Protein AF-A0A7S4M876-F1 (afdb_monomer_lite)

Structure (mmCIF, N/CA/C/O backbone):
data_AF-A0A7S4M876-F1
#
_entry.id   AF-A0A7S4M876-F1
#
loop_
_atom_site.group_PDB
_atom_site.id
_atom_site.type_symbol
_atom_site.label_atom_id
_atom_site.label_alt_id
_atom_site.label_comp_id
_atom_site.label_asym_id
_atom_site.label_entity_id
_atom_site.label_seq_id
_atom_site.pdbx_PDB_ins_code
_atom_site.Cartn_x
_atom_site.Cartn_y
_atom_site.Cartn_z
_atom_site.occupancy
_atom_site.B_iso_or_equiv
_atom_site.auth_seq_id
_atom_site.auth_comp_id
_atom_site.auth_asym_id
_atom_site.auth_atom_id
_atom_site.pdbx_PDB_model_num
ATOM 1 N N . HIS A 1 1 ? 25.496 -14.002 19.331 1.00 34.16 1 HIS A N 1
ATOM 2 C CA . HIS A 1 1 ? 26.072 -14.252 20.672 1.00 34.16 1 HIS A CA 1
ATOM 3 C C . HIS A 1 1 ? 26.656 -12.945 21.245 1.00 34.16 1 HIS A C 1
ATOM 5 O O . HIS A 1 1 ? 27.787 -12.933 21.705 1.00 34.16 1 HIS A O 1
ATOM 11 N N . TYR A 1 2 ? 25.907 -11.829 21.187 1.00 23.53 2 TYR A N 1
ATOM 12 C CA . TYR A 1 2 ? 26.466 -10.465 21.330 1.00 23.53 2 TYR A CA 1
ATOM 13 C C . TYR A 1 2 ? 25.780 -9.601 22.417 1.00 23.53 2 TYR A C 1
ATOM 15 O O . TYR A 1 2 ? 26.180 -8.474 22.653 1.00 23.53 2 TYR A O 1
ATOM 23 N N . HIS A 1 3 ? 24.765 -10.133 23.113 1.00 24.56 3 HIS A N 1
ATOM 24 C CA . HIS A 1 3 ? 23.926 -9.393 24.078 1.00 24.56 3 HIS A CA 1
ATOM 25 C C . HIS A 1 3 ? 24.087 -9.853 25.543 1.00 24.56 3 HIS A C 1
ATOM 27 O O . HIS A 1 3 ? 23.171 -9.704 26.343 1.00 24.56 3 HIS A O 1
ATOM 33 N N . TYR A 1 4 ? 25.236 -10.436 25.912 1.00 28.58 4 TYR A N 1
ATOM 34 C CA . TYR A 1 4 ? 25.458 -11.013 27.253 1.00 28.58 4 TYR A CA 1
ATOM 35 C C . TYR A 1 4 ? 26.636 -10.378 28.021 1.00 28.58 4 TYR A C 1
ATOM 37 O O . TYR A 1 4 ? 27.280 -11.043 28.823 1.00 28.58 4 TYR A O 1
ATOM 45 N N . ARG A 1 5 ? 26.962 -9.101 27.756 1.00 30.38 5 ARG A N 1
ATOM 46 C CA . ARG A 1 5 ? 28.039 -8.368 28.465 1.00 30.38 5 ARG A CA 1
ATOM 47 C C . ARG A 1 5 ? 27.680 -6.971 28.985 1.00 30.38 5 ARG A C 1
ATOM 49 O O . ARG A 1 5 ? 28.442 -6.411 29.758 1.00 30.38 5 ARG A O 1
ATOM 56 N N . THR A 1 6 ? 26.523 -6.416 28.630 1.00 30.42 6 THR A N 1
ATOM 57 C CA . THR A 1 6 ? 26.114 -5.049 29.012 1.00 30.42 6 THR A CA 1
ATOM 58 C C . THR A 1 6 ? 25.183 -4.981 30.231 1.00 30.42 6 THR A C 1
ATOM 60 O O . THR A 1 6 ? 24.566 -3.949 30.462 1.00 30.42 6 THR A O 1
ATOM 63 N N . ARG A 1 7 ? 25.063 -6.060 31.027 1.00 28.56 7 ARG A N 1
ATOM 64 C CA . ARG A 1 7 ? 24.145 -6.123 32.189 1.00 28.56 7 ARG A CA 1
ATOM 65 C C . ARG A 1 7 ? 24.820 -6.268 33.565 1.00 28.56 7 ARG A C 1
ATOM 67 O O . ARG A 1 7 ? 24.113 -6.362 34.559 1.00 28.56 7 ARG A O 1
ATOM 74 N N . GLU A 1 8 ? 26.153 -6.251 33.635 1.00 29.41 8 GLU A N 1
ATOM 75 C CA . GLU A 1 8 ? 26.906 -6.268 34.911 1.00 29.41 8 GLU A CA 1
ATOM 76 C C . GLU A 1 8 ? 27.635 -4.946 35.223 1.00 29.41 8 GLU A C 1
ATOM 78 O O . GLU A 1 8 ? 27.955 -4.680 36.376 1.00 29.41 8 GLU A O 1
ATOM 83 N N . LEU A 1 9 ? 27.843 -4.065 34.238 1.00 28.62 9 LEU A N 1
ATOM 84 C CA . LEU A 1 9 ? 28.652 -2.839 34.379 1.00 28.62 9 LEU A CA 1
ATOM 85 C C . LEU A 1 9 ? 27.903 -1.628 34.980 1.00 28.62 9 LEU A C 1
ATOM 87 O O . LEU A 1 9 ? 28.294 -0.486 34.760 1.00 28.62 9 LEU A O 1
ATOM 91 N N . THR A 1 10 ? 26.822 -1.848 35.733 1.00 29.34 10 THR A N 1
ATOM 92 C CA . THR A 1 10 ? 25.991 -0.767 36.318 1.00 29.34 10 THR A CA 1
ATOM 93 C C . THR A 1 10 ? 25.882 -0.842 37.848 1.00 29.34 10 THR A C 1
ATOM 95 O O . THR A 1 10 ? 25.025 -0.188 38.435 1.00 29.34 10 THR A O 1
ATOM 98 N N . LEU A 1 11 ? 26.736 -1.635 38.513 1.00 29.36 11 LEU A N 1
ATOM 99 C CA . LEU A 1 11 ? 26.749 -1.790 39.980 1.00 29.36 11 LEU A CA 1
ATOM 100 C C . LEU A 1 11 ? 28.132 -1.619 40.642 1.00 29.36 11 LEU A C 1
ATOM 102 O O . LEU A 1 11 ? 28.272 -1.879 41.833 1.00 29.36 11 LEU A O 1
ATOM 106 N N . THR A 1 12 ? 29.137 -1.129 39.912 1.00 26.98 12 THR A N 1
ATOM 107 C CA . THR A 1 12 ? 30.491 -0.854 40.437 1.00 26.98 12 THR A CA 1
ATOM 108 C C . THR A 1 12 ? 31.035 0.494 39.955 1.00 26.98 12 THR A C 1
ATOM 110 O O . THR A 1 12 ? 32.033 0.583 39.245 1.00 26.98 12 THR A O 1
ATOM 113 N N . LEU A 1 13 ? 30.380 1.573 40.392 1.00 30.08 13 LEU A N 1
ATOM 114 C CA . LEU A 1 13 ? 31.049 2.866 40.564 1.00 30.08 13 LEU A CA 1
ATOM 115 C C . LEU A 1 13 ? 31.709 2.930 41.952 1.00 30.08 13 LEU A C 1
ATOM 117 O O . LEU A 1 13 ? 31.308 2.214 42.866 1.00 30.08 13 LEU A O 1
ATOM 121 N N . CYS A 1 14 ? 32.682 3.836 42.091 1.00 25.61 14 CYS A N 1
ATOM 122 C CA . CYS A 1 14 ? 33.416 4.164 43.321 1.00 25.61 14 CYS A CA 1
ATOM 123 C C . CYS A 1 14 ? 34.366 3.079 43.871 1.00 25.61 14 CYS A C 1
ATOM 125 O O . CYS A 1 14 ? 34.000 2.311 44.756 1.00 25.61 14 CYS A O 1
ATOM 127 N N . ASN A 1 15 ? 35.646 3.146 43.471 1.00 28.09 15 ASN A N 1
ATOM 128 C CA . ASN A 1 15 ? 36.721 3.362 44.455 1.00 28.09 15 ASN A CA 1
ATOM 129 C C . ASN A 1 15 ? 38.064 3.822 43.836 1.00 28.09 15 ASN A C 1
ATOM 131 O O . ASN A 1 15 ? 38.787 3.027 43.250 1.00 28.09 15 ASN A O 1
ATOM 135 N N . ILE A 1 16 ? 38.409 5.085 44.132 1.00 26.95 16 ILE A N 1
ATOM 136 C CA . ILE A 1 16 ? 39.764 5.604 44.427 1.00 26.95 16 ILE A CA 1
ATOM 137 C C . ILE A 1 16 ? 40.758 5.835 43.249 1.00 26.95 16 ILE A C 1
ATOM 139 O O . ILE A 1 16 ? 40.898 5.053 42.317 1.00 26.95 16 ILE A O 1
ATOM 143 N N . LEU A 1 17 ? 41.434 6.990 43.336 1.00 23.52 17 LEU A N 1
ATOM 144 C CA . LEU A 1 17 ? 42.440 7.613 42.446 1.00 23.52 17 LEU A CA 1
ATOM 145 C C . LEU A 1 17 ? 43.880 7.382 42.998 1.00 23.52 17 LEU A C 1
ATOM 147 O O . LEU A 1 17 ? 44.007 6.796 44.071 1.00 23.52 17 LEU A O 1
ATOM 151 N N . PRO A 1 18 ? 44.943 8.042 42.484 1.00 46.09 18 PRO A N 1
ATOM 152 C CA . PRO A 1 18 ? 45.515 8.096 41.123 1.00 46.09 18 PRO A CA 1
ATOM 153 C C . PRO A 1 18 ? 47.019 7.677 41.140 1.00 46.09 18 PRO A C 1
ATOM 155 O O . PRO A 1 18 ? 47.518 7.283 42.188 1.00 46.09 18 PRO A O 1
ATOM 158 N N . MET A 1 19 ? 47.788 7.847 40.045 1.00 23.72 19 MET A N 1
ATOM 159 C CA . MET A 1 19 ? 49.218 8.248 40.131 1.00 23.72 19 MET A CA 1
ATOM 160 C C . MET A 1 19 ? 49.837 8.722 38.794 1.00 23.72 19 MET A C 1
ATOM 162 O O . MET A 1 19 ? 49.360 8.405 37.712 1.00 23.72 19 MET A O 1
ATOM 166 N N . VAL A 1 20 ? 50.896 9.521 38.925 1.00 24.88 20 VAL A N 1
ATOM 167 C CA . VAL A 1 20 ? 51.482 10.507 37.995 1.00 24.88 20 VAL A CA 1
ATOM 168 C C . VAL A 1 20 ? 52.568 9.942 37.034 1.00 24.88 20 VAL A C 1
ATOM 170 O O . VAL A 1 20 ? 53.305 9.033 37.394 1.00 24.88 20 VAL A O 1
ATOM 173 N N . ILE A 1 21 ? 52.648 10.553 35.835 1.00 25.39 21 ILE A N 1
ATOM 174 C CA . ILE A 1 21 ? 53.736 10.682 34.807 1.00 25.39 21 ILE A CA 1
ATOM 175 C C . ILE A 1 21 ? 55.192 10.868 35.342 1.00 25.39 21 ILE A C 1
ATOM 177 O O . ILE A 1 21 ? 55.339 11.074 36.546 1.00 25.39 21 ILE A O 1
ATOM 181 N N . PRO A 1 22 ? 56.276 10.945 34.507 1.00 43.91 22 PRO A N 1
ATOM 182 C CA . PRO A 1 22 ? 56.460 10.750 33.043 1.00 43.91 22 PRO A CA 1
ATOM 183 C C . PRO A 1 22 ? 57.451 9.568 32.765 1.00 43.91 22 PRO A C 1
ATOM 185 O O . PRO A 1 22 ? 57.451 8.650 33.577 1.00 43.91 22 PRO A O 1
ATOM 188 N N . SER A 1 23 ? 58.309 9.415 31.730 1.00 28.45 23 SER A N 1
ATOM 189 C CA . SER A 1 23 ? 58.695 10.050 30.426 1.00 28.45 23 SER A CA 1
ATOM 190 C C . SER A 1 23 ? 59.282 8.920 29.510 1.00 28.45 23 SER A C 1
ATOM 192 O O . SER A 1 23 ? 59.215 7.763 29.921 1.00 28.45 23 SER A O 1
ATOM 194 N N . SER A 1 24 ? 59.854 9.047 28.297 1.00 28.22 24 SER A N 1
ATOM 195 C CA . SER A 1 24 ? 60.205 10.124 27.326 1.00 28.22 24 SER A CA 1
ATOM 196 C C . SER A 1 24 ? 59.993 9.560 25.877 1.00 28.22 24 SER A C 1
ATOM 198 O O . SER A 1 24 ? 59.127 8.700 25.747 1.00 28.22 24 SER A O 1
ATOM 200 N N . ASP A 1 25 ? 60.654 9.855 24.732 1.00 28.95 25 ASP A N 1
ATOM 201 C CA . ASP A 1 25 ? 61.632 10.837 24.157 1.00 28.95 25 ASP A CA 1
ATOM 202 C C . ASP A 1 25 ? 61.435 10.836 22.589 1.00 28.95 25 ASP A C 1
ATOM 204 O O . ASP A 1 25 ? 60.737 9.938 22.105 1.00 28.95 25 ASP A O 1
ATOM 208 N N . PRO A 1 26 ? 61.951 11.795 21.768 1.00 45.91 26 PRO A N 1
ATOM 209 C CA . PRO A 1 26 ? 61.276 12.169 20.500 1.00 45.91 26 PRO A CA 1
ATOM 210 C C . PRO A 1 26 ? 62.154 12.380 19.220 1.00 45.91 26 PRO A C 1
ATOM 212 O O . PRO A 1 26 ? 63.348 12.102 19.221 1.00 45.91 26 PRO A O 1
ATOM 215 N N . ILE A 1 27 ? 61.536 12.977 18.169 1.00 30.45 27 ILE A N 1
ATOM 216 C CA . ILE A 1 27 ? 62.106 13.641 16.950 1.00 30.45 27 ILE A CA 1
ATOM 217 C C . ILE A 1 27 ? 62.481 12.678 15.785 1.00 30.45 27 ILE A C 1
ATOM 219 O O . ILE A 1 27 ? 63.384 11.867 15.936 1.00 30.45 27 ILE A O 1
ATOM 223 N N . ALA A 1 28 ? 61.718 12.567 14.675 1.00 28.88 28 ALA A N 1
ATOM 224 C CA . ALA A 1 28 ? 61.484 13.461 13.497 1.00 28.88 28 ALA A CA 1
ATOM 225 C C . ALA A 1 28 ? 62.481 13.189 12.319 1.00 28.88 28 ALA A C 1
ATOM 227 O O . ALA A 1 28 ? 63.439 12.451 12.512 1.00 28.88 28 ALA A O 1
ATOM 228 N N . ASP A 1 29 ? 62.312 13.646 11.064 1.00 27.12 29 ASP A N 1
ATOM 229 C CA . ASP A 1 29 ? 61.397 14.662 10.505 1.00 27.12 29 ASP A CA 1
ATOM 230 C C . ASP A 1 29 ? 61.075 14.457 8.986 1.00 27.12 29 ASP A C 1
ATOM 232 O O . ASP A 1 29 ? 61.425 13.442 8.383 1.00 27.12 29 ASP A O 1
ATOM 236 N N . ALA A 1 30 ? 60.381 15.441 8.402 1.00 29.19 30 ALA A N 1
ATOM 237 C CA . ALA A 1 30 ? 60.012 15.733 7.007 1.00 29.19 30 ALA A CA 1
ATOM 238 C C . ALA A 1 30 ? 61.118 15.618 5.915 1.00 29.19 30 ALA A C 1
ATOM 240 O O . ALA A 1 30 ? 62.288 15.430 6.224 1.00 29.19 30 ALA A O 1
ATOM 241 N N . ALA A 1 31 ? 60.894 15.898 4.615 1.00 27.27 31 ALA A N 1
ATOM 242 C CA . ALA A 1 31 ? 59.798 15.713 3.633 1.00 27.27 31 ALA A CA 1
ATOM 243 C C . ALA A 1 31 ? 60.199 16.431 2.304 1.00 27.27 31 ALA A C 1
ATOM 245 O O . ALA A 1 31 ? 61.151 17.200 2.287 1.00 27.27 31 ALA A O 1
ATOM 246 N N . GLN A 1 32 ? 59.397 16.267 1.238 1.00 28.59 32 GLN A N 1
ATOM 247 C CA . GLN A 1 32 ? 59.272 17.156 0.054 1.00 28.59 32 GLN A CA 1
ATOM 248 C C . GLN A 1 32 ? 60.400 17.269 -1.018 1.00 28.59 32 GLN A C 1
ATOM 250 O O . GLN A 1 32 ? 61.540 17.606 -0.752 1.00 28.59 32 GLN A O 1
ATOM 255 N N . GLN A 1 33 ? 59.951 17.113 -2.279 1.00 28.97 33 GLN A N 1
ATOM 256 C CA . GLN A 1 33 ? 60.303 17.858 -3.514 1.00 28.97 33 GLN A CA 1
ATOM 257 C C . GLN A 1 33 ? 61.781 18.039 -3.955 1.00 28.97 33 GLN A C 1
ATOM 259 O O . GLN A 1 33 ? 62.521 18.801 -3.349 1.00 28.97 33 GLN A O 1
ATOM 264 N N . GLN A 1 34 ? 62.129 17.554 -5.163 1.00 28.75 34 GLN A N 1
ATOM 265 C CA . GLN A 1 34 ? 62.314 18.386 -6.385 1.00 28.75 34 GLN A CA 1
ATOM 266 C C . GLN A 1 34 ? 62.810 17.572 -7.611 1.00 28.75 34 GLN A C 1
ATOM 268 O O . GLN A 1 34 ? 63.544 16.596 -7.491 1.00 28.75 34 GLN A O 1
ATOM 273 N N . GLN A 1 35 ? 62.410 18.016 -8.808 1.00 27.56 35 GLN A N 1
ATOM 274 C CA . GLN A 1 35 ? 63.097 17.828 -10.102 1.00 27.56 35 GLN A CA 1
ATOM 275 C C . GLN A 1 35 ? 63.583 19.222 -10.571 1.00 27.56 35 GLN A C 1
ATOM 277 O O . GLN A 1 35 ? 63.081 20.205 -10.017 1.00 27.56 35 GLN A O 1
ATOM 282 N N . PRO A 1 36 ? 64.429 19.379 -11.618 1.00 44.78 36 PRO A N 1
ATOM 283 C CA . PRO A 1 36 ? 65.106 18.382 -12.469 1.00 44.78 36 PRO A CA 1
ATOM 284 C C . PRO A 1 36 ? 66.647 18.574 -12.503 1.00 44.78 36 PRO A C 1
ATOM 286 O O . PRO A 1 36 ? 67.166 19.419 -11.785 1.00 44.78 36 PRO A O 1
ATOM 289 N N . VAL A 1 37 ? 67.365 17.836 -13.373 1.00 28.44 37 VAL A N 1
ATOM 290 C CA . VAL A 1 37 ? 68.497 18.285 -14.242 1.00 28.44 37 VAL A CA 1
ATOM 291 C C . VAL A 1 37 ? 69.142 17.067 -14.946 1.00 28.44 37 VAL A C 1
ATOM 293 O O . VAL A 1 37 ? 69.117 15.954 -14.433 1.00 28.44 37 VAL A O 1
ATOM 296 N N . ALA A 1 38 ? 69.699 17.281 -16.141 1.00 26.86 38 ALA A N 1
ATOM 297 C CA . ALA A 1 38 ? 70.510 16.350 -16.951 1.00 26.86 38 ALA A CA 1
ATOM 298 C C . ALA A 1 38 ? 71.725 17.139 -17.515 1.00 26.86 38 ALA A C 1
ATOM 300 O O . ALA A 1 38 ? 71.743 18.354 -17.294 1.00 26.86 38 ALA A O 1
ATOM 301 N N . PRO A 1 39 ? 72.700 16.586 -18.283 1.00 47.78 39 PRO A N 1
ATOM 302 C CA . PRO A 1 39 ? 72.914 15.225 -18.824 1.00 47.78 39 PRO A CA 1
ATOM 303 C C . PRO A 1 39 ? 74.336 14.726 -18.379 1.00 47.78 39 PRO A C 1
ATOM 305 O O . PRO A 1 39 ? 74.668 15.029 -17.234 1.00 47.78 39 PRO A O 1
ATOM 308 N N . PRO A 1 40 ? 75.240 14.063 -19.157 1.00 43.22 40 PRO A N 1
ATOM 309 C CA . PRO A 1 40 ? 75.140 13.311 -20.425 1.00 43.22 40 PRO A CA 1
ATOM 310 C C . PRO A 1 40 ? 75.900 11.956 -20.481 1.00 43.22 40 PRO A C 1
ATOM 312 O O . PRO A 1 40 ? 76.762 11.662 -19.661 1.00 43.22 40 PRO A O 1
ATOM 315 N N . GLY A 1 41 ? 75.736 11.238 -21.603 1.00 27.52 41 GLY A N 1
ATOM 316 C CA . GLY A 1 41 ? 76.910 10.753 -22.351 1.00 27.52 41 GLY A CA 1
ATOM 317 C C . GLY A 1 41 ? 77.081 9.240 -22.548 1.00 27.52 41 GLY A C 1
ATOM 318 O O . GLY A 1 41 ? 77.155 8.479 -21.594 1.00 27.52 41 GLY A O 1
ATOM 319 N N . SER A 1 42 ? 77.307 8.857 -23.813 1.00 31.58 42 SER A N 1
ATOM 320 C CA . SER A 1 42 ? 77.696 7.524 -24.324 1.00 31.58 42 SER A CA 1
ATOM 321 C C . SER A 1 42 ? 76.698 6.355 -24.131 1.00 31.58 42 SER A C 1
ATOM 323 O O . SER A 1 42 ? 76.039 6.245 -23.109 1.00 31.58 42 SER A O 1
ATOM 325 N N . GLY A 1 43 ? 76.534 5.424 -25.081 1.00 27.78 43 GLY A N 1
ATOM 326 C CA . GLY A 1 43 ? 76.927 5.474 -26.497 1.00 27.78 43 GLY A CA 1
ATOM 327 C C . GLY A 1 43 ? 77.401 4.143 -27.082 1.00 27.78 43 GLY A C 1
ATOM 328 O O . GLY A 1 43 ? 78.567 3.795 -26.929 1.00 27.78 43 GLY A O 1
ATOM 329 N N . SER A 1 44 ? 76.546 3.467 -27.850 1.00 31.34 44 SER A N 1
ATOM 330 C CA . SER A 1 44 ? 76.955 2.472 -28.852 1.00 31.34 44 SER A CA 1
ATOM 331 C C . SER A 1 44 ? 75.848 2.261 -29.892 1.00 31.34 44 SER A C 1
ATOM 333 O O . SER A 1 44 ? 74.670 2.502 -29.630 1.00 31.34 44 SER A O 1
ATOM 335 N N . THR A 1 45 ? 76.238 1.879 -31.108 1.00 29.38 45 THR A N 1
ATOM 336 C CA . THR A 1 45 ? 75.363 1.777 -32.283 1.00 29.38 45 THR A CA 1
ATOM 337 C C . THR A 1 45 ? 75.107 0.327 -32.684 1.00 29.38 45 THR A C 1
ATOM 339 O O . THR A 1 45 ? 76.013 -0.501 -32.687 1.00 29.38 45 THR A O 1
ATOM 342 N N . SER A 1 46 ? 73.893 0.040 -33.152 1.00 30.09 46 SER A N 1
ATOM 343 C CA . SER A 1 46 ? 73.683 -0.923 -34.240 1.00 30.09 46 SER A CA 1
ATOM 344 C C . SER A 1 46 ? 72.434 -0.523 -35.027 1.00 30.09 46 SER A C 1
ATOM 346 O O . SER A 1 46 ? 71.512 0.072 -34.468 1.00 30.09 46 SER A O 1
ATOM 348 N N . SER A 1 47 ? 72.437 -0.767 -36.335 1.00 29.47 47 SER A N 1
ATOM 349 C CA . SER A 1 47 ? 71.391 -0.331 -37.261 1.00 29.47 47 SER A CA 1
ATOM 350 C C . SER A 1 47 ? 70.756 -1.523 -37.976 1.00 29.47 47 SER A C 1
ATOM 352 O O . SER A 1 47 ? 71.444 -2.431 -38.435 1.00 29.47 47 SER A O 1
ATOM 354 N N . GLY A 1 48 ? 69.429 -1.491 -38.096 1.00 28.61 48 GLY A N 1
ATOM 355 C CA . GLY A 1 48 ? 68.626 -2.413 -38.898 1.00 28.61 48 GLY A CA 1
ATOM 356 C C . GLY A 1 48 ? 67.550 -1.630 -39.663 1.00 28.61 48 GLY A C 1
ATOM 357 O O . GLY A 1 48 ? 67.135 -0.570 -39.188 1.00 28.61 48 GLY A O 1
ATOM 358 N N . PRO A 1 49 ? 67.136 -2.080 -40.860 1.00 33.16 49 PRO A N 1
ATOM 359 C CA . PRO A 1 49 ? 66.207 -1.337 -41.709 1.00 33.16 49 PRO A CA 1
ATOM 360 C C . PRO A 1 49 ? 64.760 -1.390 -41.180 1.00 33.16 49 PRO A C 1
ATOM 362 O O . PRO A 1 49 ? 64.400 -2.338 -40.479 1.00 33.16 49 PRO A O 1
ATOM 365 N N . PRO A 1 50 ? 63.905 -0.413 -41.539 1.00 32.41 50 PRO A N 1
ATOM 366 C CA . PRO A 1 50 ? 62.503 -0.414 -41.139 1.00 32.41 50 PRO A CA 1
ATOM 367 C C . PRO A 1 50 ? 61.730 -1.533 -41.847 1.00 32.41 50 PRO A C 1
ATOM 369 O O . PRO A 1 50 ? 61.617 -1.549 -43.075 1.00 32.41 50 PRO A O 1
ATOM 372 N N . SER A 1 51 ? 61.160 -2.452 -41.069 1.00 30.27 51 SER A N 1
ATOM 373 C CA . SER A 1 51 ? 60.128 -3.368 -41.552 1.00 30.27 51 SER A CA 1
ATOM 374 C C . SER A 1 51 ? 58.853 -2.597 -41.909 1.00 30.27 51 SER A C 1
ATOM 376 O O . SER A 1 51 ? 58.517 -1.590 -41.283 1.00 30.27 51 SER A O 1
ATOM 378 N N . GLN A 1 52 ? 58.146 -3.070 -42.935 1.00 33.81 52 GLN A N 1
ATOM 379 C CA . GLN A 1 52 ? 56.848 -2.529 -43.348 1.00 33.81 52 GLN A CA 1
ATOM 380 C C . GLN A 1 52 ? 55.803 -2.684 -42.225 1.00 33.81 52 GLN A C 1
ATOM 382 O O . GLN A 1 52 ? 55.969 -3.562 -41.376 1.00 33.81 52 GLN A O 1
ATOM 387 N N . PRO A 1 53 ? 54.737 -1.858 -42.191 1.00 37.81 53 PRO A N 1
ATOM 388 C CA . PRO A 1 53 ? 53.665 -2.031 -41.216 1.00 37.81 53 PRO A CA 1
ATOM 389 C C . PRO A 1 53 ? 53.007 -3.402 -41.393 1.00 37.81 53 PRO A C 1
ATOM 391 O O . PRO A 1 53 ? 52.622 -3.763 -42.507 1.00 37.81 53 PRO A O 1
ATOM 394 N N . ASP A 1 54 ? 52.866 -4.145 -40.296 1.00 31.27 54 ASP A N 1
ATOM 395 C CA . ASP A 1 54 ? 52.223 -5.456 -40.307 1.00 31.27 54 ASP A CA 1
ATOM 396 C C . ASP A 1 54 ? 50.810 -5.378 -40.897 1.00 31.27 54 ASP A C 1
ATOM 398 O O . ASP A 1 54 ? 50.013 -4.496 -40.558 1.00 31.27 54 ASP A O 1
ATOM 402 N N . HIS A 1 55 ? 50.467 -6.356 -41.738 1.00 37.97 55 HIS A N 1
ATOM 403 C CA . HIS A 1 55 ? 49.089 -6.592 -42.156 1.00 37.97 55 HIS A CA 1
ATOM 404 C C . HIS A 1 55 ? 48.278 -7.128 -40.968 1.00 37.97 55 HIS A C 1
ATOM 406 O O . HIS A 1 55 ? 48.022 -8.325 -40.855 1.00 37.97 55 HIS A O 1
ATOM 412 N N . VAL A 1 56 ? 47.856 -6.226 -40.080 1.00 41.47 56 VAL A N 1
ATOM 413 C CA . VAL A 1 56 ? 46.865 -6.518 -39.042 1.00 41.47 56 VAL A CA 1
ATOM 414 C C . VAL A 1 56 ? 45.562 -6.898 -39.742 1.00 41.47 56 VAL A C 1
ATOM 416 O O . VAL A 1 56 ? 44.854 -6.038 -40.276 1.00 41.47 56 VAL A O 1
ATOM 419 N N . GLU A 1 57 ? 45.255 -8.196 -39.773 1.00 51.12 57 GLU A N 1
ATOM 420 C CA . GLU A 1 57 ? 43.979 -8.681 -40.292 1.00 51.12 57 GLU A CA 1
ATOM 421 C C . GLU A 1 57 ? 42.825 -8.005 -39.529 1.00 51.12 57 GLU A C 1
ATOM 423 O O . GLU A 1 57 ? 42.871 -7.900 -38.298 1.00 51.12 57 GLU A O 1
ATOM 428 N N . PRO A 1 58 ? 41.784 -7.515 -40.228 1.00 56.41 58 PRO A N 1
ATOM 429 C CA . PRO A 1 58 ? 40.689 -6.812 -39.576 1.00 56.41 58 PRO A CA 1
ATOM 430 C C . PRO A 1 58 ? 39.980 -7.750 -38.584 1.00 56.41 58 PRO A C 1
ATOM 432 O O . PRO A 1 58 ? 39.686 -8.896 -38.937 1.00 56.41 58 PRO A O 1
ATOM 435 N N . PRO A 1 59 ? 39.674 -7.292 -37.356 1.00 66.50 59 PRO A N 1
ATOM 436 C CA . PRO A 1 59 ? 39.157 -8.159 -36.305 1.00 66.50 59 PRO A CA 1
ATOM 437 C C . PRO A 1 59 ? 37.844 -8.821 -36.732 1.00 66.50 59 PRO A C 1
ATOM 439 O O . PRO A 1 59 ? 36.880 -8.153 -37.104 1.00 66.50 59 PRO A O 1
ATOM 442 N N . SER A 1 60 ? 37.799 -10.153 -36.649 1.00 76.44 60 SER A N 1
ATOM 443 C CA . SER A 1 60 ? 36.622 -10.933 -37.044 1.00 76.44 60 SER A CA 1
ATOM 444 C C . SER A 1 60 ? 35.369 -10.518 -36.261 1.00 76.44 60 SER A C 1
ATOM 446 O O . SER A 1 60 ? 35.453 -10.146 -35.083 1.00 76.44 60 SER A O 1
ATOM 448 N N . LEU A 1 61 ? 34.188 -10.691 -36.867 1.00 77.38 61 LEU A N 1
ATOM 449 C CA . LEU A 1 61 ? 32.903 -10.424 -36.209 1.00 77.38 61 LEU A CA 1
ATOM 450 C C . LEU A 1 61 ? 32.763 -11.178 -34.873 1.00 77.38 61 LEU A C 1
ATOM 452 O O . LEU A 1 61 ? 32.189 -10.663 -33.917 1.00 77.38 61 LEU A O 1
ATOM 456 N N . HIS A 1 62 ? 33.332 -12.385 -34.765 1.00 75.19 62 HIS A N 1
ATOM 457 C CA . HIS A 1 62 ? 33.306 -13.141 -33.514 1.00 75.19 62 HIS A CA 1
ATOM 458 C C . HIS A 1 62 ? 34.145 -12.491 -32.412 1.00 75.19 62 HIS A C 1
ATOM 460 O O . HIS A 1 62 ? 33.686 -12.464 -31.273 1.00 75.19 62 HIS A O 1
ATOM 466 N N . SER A 1 63 ? 35.335 -11.969 -32.723 1.00 76.75 63 SER A N 1
ATOM 467 C CA . SER A 1 63 ? 36.172 -11.249 -31.750 1.00 76.75 63 SER A CA 1
ATOM 468 C C . SER A 1 63 ? 35.494 -9.964 -31.271 1.00 76.75 63 SER A C 1
ATOM 470 O O . SER A 1 63 ? 35.417 -9.754 -30.065 1.00 76.75 63 SER A O 1
ATOM 472 N N . LEU A 1 64 ? 34.918 -9.174 -32.186 1.00 80.12 64 LEU A N 1
ATOM 473 C CA . LEU A 1 64 ? 34.195 -7.938 -31.850 1.00 80.12 64 LEU A CA 1
ATOM 474 C C . LEU A 1 64 ? 32.962 -8.194 -30.965 1.00 80.12 64 LEU A C 1
ATOM 476 O O . LEU A 1 64 ? 32.681 -7.428 -30.050 1.00 80.12 64 LEU A O 1
ATOM 480 N N . LEU A 1 65 ? 32.252 -9.304 -31.191 1.00 79.44 65 LEU A N 1
ATOM 481 C CA . LEU A 1 65 ? 31.088 -9.702 -30.390 1.00 79.44 65 LEU A CA 1
ATOM 482 C C . LEU A 1 65 ? 31.437 -10.556 -29.149 1.00 79.44 65 LEU A C 1
ATOM 484 O O . LEU A 1 65 ? 30.531 -10.969 -28.430 1.00 79.44 65 LEU A O 1
ATOM 488 N N . SER A 1 66 ? 32.715 -10.844 -28.859 1.00 79.75 66 SER A N 1
ATOM 489 C CA . SER A 1 66 ? 33.139 -11.667 -27.700 1.00 79.75 66 SER A CA 1
ATOM 490 C C . SER A 1 66 ? 33.344 -10.865 -26.408 1.00 79.75 66 SER A C 1
ATOM 492 O O . SER A 1 66 ? 34.254 -11.138 -25.627 1.00 79.75 66 SER A O 1
ATOM 494 N N . LEU A 1 67 ? 32.458 -9.901 -26.171 1.00 80.94 67 LEU A N 1
ATOM 495 C CA . LEU A 1 67 ? 32.402 -9.040 -24.990 1.00 80.94 67 LEU A CA 1
ATOM 496 C C . LEU A 1 67 ? 31.264 -9.526 -24.074 1.00 80.94 67 LEU A C 1
ATOM 498 O O . LEU A 1 67 ? 30.206 -9.894 -24.583 1.00 80.94 67 LEU A O 1
ATOM 502 N N . ASP A 1 68 ? 31.433 -9.549 -22.745 1.00 77.88 68 ASP A N 1
ATOM 503 C CA . ASP A 1 68 ? 30.323 -9.888 -21.839 1.00 77.88 68 ASP A CA 1
ATOM 504 C C . ASP A 1 68 ? 29.442 -8.644 -21.599 1.00 77.88 68 ASP A C 1
ATOM 506 O O . ASP A 1 68 ? 29.876 -7.703 -20.927 1.00 77.88 68 ASP A O 1
ATOM 510 N N . PRO A 1 69 ? 28.180 -8.622 -22.072 1.00 76.88 69 PRO A N 1
ATOM 511 C CA . PRO A 1 69 ? 27.287 -7.468 -21.938 1.00 76.88 69 PRO A CA 1
ATOM 512 C C . PRO A 1 69 ? 26.869 -7.185 -20.483 1.00 76.88 69 PRO A C 1
ATOM 514 O O . PRO A 1 69 ? 26.221 -6.172 -20.221 1.00 76.88 69 PRO A O 1
ATOM 517 N N . SER A 1 70 ? 27.210 -8.064 -19.529 1.00 74.12 70 SER A N 1
ATOM 518 C CA . SER A 1 70 ? 27.016 -7.823 -18.092 1.00 74.12 70 SER A CA 1
ATOM 519 C C . SER A 1 70 ? 28.179 -7.081 -17.414 1.00 74.12 70 SER A C 1
ATOM 521 O O . SER A 1 70 ? 28.029 -6.672 -16.265 1.00 74.12 70 SER A O 1
ATOM 523 N N . VAL A 1 71 ? 29.308 -6.865 -18.101 1.00 80.12 71 VAL A N 1
ATOM 524 C CA . VAL A 1 71 ? 30.480 -6.148 -17.573 1.00 80.12 71 VAL A CA 1
ATOM 525 C C . VAL A 1 71 ? 30.569 -4.765 -18.239 1.00 80.12 71 VAL A C 1
ATOM 527 O O . VAL A 1 71 ? 30.869 -4.694 -19.433 1.00 80.12 71 VAL A O 1
ATOM 530 N N . PRO A 1 72 ? 30.346 -3.646 -17.514 1.00 76.12 72 PRO A N 1
ATOM 531 C CA . PRO A 1 72 ? 30.289 -2.310 -18.119 1.00 76.12 72 PRO A CA 1
ATOM 532 C C . PRO A 1 72 ? 31.540 -1.925 -18.917 1.00 76.12 72 PRO A C 1
ATOM 534 O O . PRO A 1 72 ? 31.416 -1.399 -20.018 1.00 76.12 72 PRO A O 1
ATOM 537 N N . SER A 1 73 ? 32.731 -2.265 -18.412 1.00 78.81 73 SER A N 1
ATOM 538 C CA . SER A 1 73 ? 34.016 -1.994 -19.072 1.00 78.81 73 SER A CA 1
ATOM 539 C C . SER A 1 73 ? 34.288 -2.848 -20.315 1.00 78.81 73 SER A C 1
ATOM 541 O O . SER A 1 73 ? 35.180 -2.513 -21.087 1.00 78.81 73 SER A O 1
ATOM 543 N N . GLN A 1 74 ? 33.536 -3.934 -20.534 1.00 78.38 74 GLN A N 1
ATOM 544 C CA . GLN A 1 74 ? 33.543 -4.662 -21.807 1.00 78.38 74 GLN A CA 1
ATOM 545 C C . GLN A 1 74 ? 32.455 -4.141 -22.747 1.00 78.38 74 GLN A C 1
ATOM 547 O O . GLN A 1 74 ? 32.698 -4.028 -23.943 1.00 78.38 74 GLN A O 1
ATOM 552 N N . ARG A 1 75 ? 31.289 -3.738 -22.223 1.00 76.69 75 ARG A N 1
ATOM 553 C CA . ARG A 1 75 ? 30.236 -3.095 -23.023 1.00 76.69 75 ARG A CA 1
ATOM 554 C C . ARG A 1 75 ? 30.709 -1.774 -23.652 1.00 76.69 75 ARG A C 1
ATOM 556 O O . ARG A 1 75 ? 30.332 -1.486 -24.780 1.00 76.69 75 ARG A O 1
ATOM 563 N N . SER A 1 76 ? 31.581 -1.018 -22.981 1.00 79.31 76 SER A N 1
ATOM 564 C CA . SER A 1 76 ? 32.212 0.197 -23.527 1.00 79.31 76 SER A CA 1
ATOM 565 C C . SER A 1 76 ? 33.274 -0.048 -24.611 1.00 79.31 76 SER A C 1
ATOM 567 O O . SER A 1 76 ? 33.752 0.916 -25.197 1.00 79.31 76 SER A O 1
ATOM 569 N N . LEU A 1 77 ? 33.660 -1.303 -24.876 1.00 81.44 77 LEU A N 1
ATOM 570 C CA . LEU A 1 77 ? 34.575 -1.678 -25.968 1.00 81.44 77 LEU A CA 1
ATOM 571 C C . LEU A 1 77 ? 33.828 -2.105 -27.246 1.00 81.44 77 LEU A C 1
ATOM 573 O O . LEU A 1 77 ? 34.455 -2.536 -28.211 1.00 81.44 77 LEU A O 1
ATOM 577 N N . TYR A 1 78 ? 32.494 -2.021 -27.255 1.00 83.88 78 TYR A N 1
ATOM 578 C CA . TYR A 1 78 ? 31.682 -2.314 -28.430 1.00 83.88 78 TYR A CA 1
ATOM 579 C C . TYR A 1 78 ? 31.764 -1.163 -29.447 1.00 83.88 78 TYR A C 1
ATOM 581 O O . TYR A 1 78 ? 31.166 -0.106 -29.248 1.00 83.88 78 TYR A O 1
ATOM 589 N N . ASP A 1 79 ? 32.489 -1.388 -30.544 1.00 84.12 79 ASP A N 1
ATOM 590 C CA . ASP A 1 79 ? 32.518 -0.504 -31.713 1.00 84.12 79 ASP A CA 1
ATOM 591 C C . ASP A 1 79 ? 31.496 -0.979 -32.759 1.00 84.12 79 ASP A C 1
ATOM 593 O O . ASP A 1 79 ? 31.671 -1.996 -33.437 1.00 84.12 79 ASP A O 1
ATOM 597 N N . ASP A 1 80 ? 30.415 -0.213 -32.884 1.00 84.94 80 ASP A N 1
ATOM 598 C CA . ASP A 1 80 ? 29.320 -0.477 -33.813 1.00 84.94 80 ASP A CA 1
ATOM 599 C C . ASP A 1 80 ? 29.751 -0.353 -35.289 1.00 84.94 80 ASP A C 1
ATOM 601 O O . ASP A 1 80 ? 29.323 -1.144 -36.131 1.00 84.94 80 ASP A O 1
ATOM 605 N N . ALA A 1 81 ? 30.660 0.575 -35.610 1.00 82.69 81 ALA A N 1
ATOM 606 C CA . ALA A 1 81 ? 31.159 0.781 -36.968 1.00 82.69 81 ALA A CA 1
ATOM 607 C C . ALA A 1 81 ? 32.120 -0.341 -37.395 1.00 82.69 81 ALA A C 1
ATOM 609 O O . ALA A 1 81 ? 32.040 -0.824 -38.530 1.00 82.69 81 ALA A O 1
ATOM 610 N N . ALA A 1 82 ? 32.973 -0.820 -36.482 1.00 81.94 82 ALA A N 1
ATOM 611 C CA . ALA A 1 82 ? 33.793 -2.010 -36.713 1.00 81.94 82 ALA A CA 1
ATOM 612 C C . ALA A 1 82 ? 32.926 -3.257 -36.956 1.00 81.94 82 ALA A C 1
ATOM 614 O O . ALA A 1 82 ? 33.223 -4.045 -37.858 1.00 81.94 82 ALA A O 1
ATOM 615 N N . VAL A 1 83 ? 31.825 -3.417 -36.211 1.00 81.81 83 VAL A N 1
ATOM 616 C CA . VAL A 1 83 ? 30.868 -4.517 -36.416 1.00 81.81 83 VAL A CA 1
ATOM 617 C C . VAL A 1 83 ? 30.186 -4.415 -37.784 1.00 81.81 83 VAL A C 1
ATOM 619 O O . VAL A 1 83 ? 30.171 -5.411 -38.510 1.00 81.81 83 VAL A O 1
ATOM 622 N N . GLN A 1 84 ? 29.714 -3.236 -38.209 1.00 80.69 84 GLN A N 1
ATOM 623 C CA . GLN A 1 84 ? 29.183 -3.058 -39.572 1.00 80.69 84 GLN A CA 1
ATOM 624 C C . GLN A 1 84 ? 30.217 -3.402 -40.651 1.00 80.69 84 GLN A C 1
ATOM 626 O O . GLN A 1 84 ? 29.885 -4.068 -41.634 1.00 80.69 84 GLN A O 1
ATOM 631 N N . LEU A 1 85 ? 31.469 -2.968 -40.484 1.00 79.62 85 LEU A N 1
ATOM 632 C CA . LEU A 1 85 ? 32.541 -3.244 -41.441 1.00 79.62 85 LEU A CA 1
ATOM 633 C C . LEU A 1 85 ? 32.880 -4.742 -41.511 1.00 79.62 85 LEU A C 1
ATOM 635 O O . LEU A 1 85 ? 33.143 -5.253 -42.600 1.00 79.62 85 LEU A O 1
ATOM 639 N N . ALA A 1 86 ? 32.838 -5.454 -40.382 1.00 79.19 86 ALA A N 1
ATOM 640 C CA . ALA A 1 86 ? 33.031 -6.901 -40.333 1.00 79.19 86 ALA A CA 1
ATOM 641 C C . ALA A 1 86 ? 31.883 -7.658 -41.028 1.00 79.19 86 ALA A C 1
ATOM 643 O O . ALA A 1 86 ? 32.147 -8.528 -41.856 1.00 79.19 86 ALA A O 1
ATOM 644 N N . VAL A 1 87 ? 30.622 -7.282 -40.775 1.00 80.19 87 VAL A N 1
ATOM 645 C CA . VAL A 1 87 ? 29.437 -7.890 -41.420 1.00 80.19 87 VAL A CA 1
ATOM 646 C C . VAL A 1 87 ? 29.456 -7.692 -42.940 1.00 80.19 87 VAL A C 1
ATOM 648 O O . VAL A 1 87 ? 29.167 -8.626 -43.681 1.00 80.19 87 VAL A O 1
ATOM 651 N N . ARG A 1 88 ? 29.859 -6.508 -43.426 1.00 77.88 88 ARG A N 1
ATOM 652 C CA . ARG A 1 88 ? 30.008 -6.233 -44.871 1.00 77.88 88 ARG A CA 1
ATOM 653 C C . ARG A 1 88 ? 31.148 -7.020 -45.536 1.00 77.88 88 ARG A C 1
ATOM 655 O O . ARG A 1 88 ? 31.160 -7.119 -46.759 1.00 77.88 88 ARG A O 1
ATOM 662 N N . ARG A 1 89 ? 32.112 -7.535 -44.763 1.00 76.44 89 ARG A N 1
ATOM 663 C CA . ARG A 1 89 ? 33.270 -8.305 -45.258 1.00 76.44 89 ARG A CA 1
ATOM 664 C C . ARG A 1 89 ? 33.056 -9.817 -45.210 1.00 76.44 89 ARG A C 1
ATOM 666 O O . ARG A 1 89 ? 33.517 -10.505 -46.112 1.00 76.44 89 ARG A O 1
ATOM 673 N N . ASP A 1 90 ? 32.374 -10.322 -44.184 1.00 73.44 90 ASP A N 1
ATOM 674 C CA . ASP A 1 90 ? 32.116 -11.751 -43.985 1.00 73.44 90 ASP A CA 1
ATOM 675 C C . ASP A 1 90 ? 30.661 -11.983 -43.541 1.00 73.44 90 ASP A C 1
ATOM 677 O O . ASP A 1 90 ? 30.340 -12.029 -42.348 1.00 73.44 90 ASP A O 1
ATOM 681 N N . LEU A 1 91 ? 29.778 -12.157 -44.528 1.00 70.69 91 LEU A N 1
ATOM 682 C CA . LEU A 1 91 ? 28.356 -12.464 -44.330 1.00 70.69 91 LEU A CA 1
ATOM 683 C C . LEU A 1 91 ? 28.140 -13.835 -43.657 1.00 70.69 91 LEU A C 1
ATOM 685 O O . LEU A 1 91 ? 27.187 -14.018 -42.900 1.00 70.69 91 LEU A O 1
ATOM 689 N N . GLU A 1 92 ? 29.042 -14.797 -43.871 1.00 67.25 92 GLU A N 1
ATOM 690 C CA . GLU A 1 92 ? 28.965 -16.133 -43.265 1.00 67.25 92 GLU A CA 1
ATOM 691 C C . GLU A 1 92 ? 29.261 -16.097 -41.758 1.00 67.25 92 GLU A C 1
ATOM 693 O O . GLU A 1 92 ? 28.641 -16.827 -40.976 1.00 67.25 92 GLU A O 1
ATOM 698 N N . SER A 1 93 ? 30.123 -15.184 -41.301 1.00 67.62 93 SER A N 1
ATOM 699 C CA . SER A 1 93 ? 30.354 -14.974 -39.869 1.00 67.62 93 SER A CA 1
ATOM 700 C C . SER A 1 93 ? 29.087 -14.576 -39.101 1.00 67.62 93 SER A C 1
ATOM 702 O O . SER A 1 93 ? 28.958 -14.951 -37.931 1.00 67.62 93 SER A O 1
ATOM 704 N N . ALA A 1 94 ? 28.133 -13.896 -39.752 1.00 64.62 94 ALA A N 1
ATOM 705 C CA . ALA A 1 94 ? 26.842 -13.515 -39.174 1.00 64.62 94 ALA A CA 1
ATOM 706 C C . ALA A 1 94 ? 25.850 -14.695 -39.074 1.00 64.62 94 ALA A C 1
ATOM 708 O O . ALA A 1 94 ? 24.987 -14.704 -38.191 1.00 64.62 94 ALA A O 1
ATOM 709 N N . ARG A 1 95 ? 25.998 -15.724 -39.922 1.00 64.75 95 ARG A N 1
ATOM 710 C CA . ARG A 1 95 ? 25.160 -16.939 -39.928 1.00 64.75 95 ARG A CA 1
ATOM 711 C C . ARG A 1 95 ? 25.495 -17.913 -38.794 1.00 64.75 95 ARG A C 1
ATOM 713 O O . ARG A 1 95 ? 24.608 -18.596 -38.269 1.00 64.75 95 ARG A O 1
ATOM 720 N N . ILE A 1 96 ? 26.768 -18.000 -38.406 1.00 68.06 96 ILE A N 1
ATOM 721 C CA . ILE A 1 96 ? 27.250 -18.991 -37.433 1.00 68.06 96 ILE A CA 1
ATOM 722 C C . ILE A 1 96 ? 26.925 -18.544 -35.998 1.00 68.06 96 ILE A C 1
ATOM 724 O O . ILE A 1 96 ? 27.527 -17.613 -35.466 1.00 68.06 96 ILE A O 1
ATOM 728 N N . ALA A 1 97 ? 26.029 -19.268 -35.320 1.00 63.75 97 ALA A N 1
ATOM 729 C CA . ALA A 1 97 ? 25.788 -19.090 -33.888 1.00 63.75 97 ALA A CA 1
ATOM 730 C C . ALA A 1 97 ? 26.993 -19.590 -33.065 1.00 63.75 97 ALA A C 1
ATOM 732 O O . ALA A 1 97 ? 27.386 -20.754 -33.168 1.00 63.75 97 ALA A O 1
ATOM 733 N N . ARG A 1 98 ? 27.584 -18.726 -32.230 1.00 70.56 98 ARG A N 1
ATOM 734 C CA . ARG A 1 98 ? 28.829 -19.008 -31.483 1.00 70.56 98 ARG A CA 1
ATOM 735 C C . ARG A 1 98 ? 28.618 -18.938 -29.967 1.00 70.56 98 ARG A C 1
ATOM 737 O O . ARG A 1 98 ? 27.620 -18.413 -29.477 1.00 70.56 98 ARG A O 1
ATOM 744 N N . ARG A 1 99 ? 29.551 -19.514 -29.198 1.00 72.50 99 ARG A N 1
ATOM 745 C CA . ARG A 1 99 ? 29.553 -19.448 -27.724 1.00 72.50 99 ARG A CA 1
ATOM 746 C C . ARG A 1 99 ? 30.220 -18.152 -27.265 1.00 72.50 99 ARG A C 1
ATOM 748 O O . ARG A 1 99 ? 31.443 -18.074 -27.230 1.00 72.50 99 ARG A O 1
ATOM 755 N N . PHE A 1 100 ? 29.407 -17.174 -26.888 1.00 69.25 100 PHE A N 1
ATOM 756 C CA . PHE A 1 100 ? 29.849 -15.888 -26.342 1.00 69.25 100 PHE A CA 1
ATOM 757 C C . PHE A 1 100 ? 29.933 -15.913 -24.801 1.00 69.25 100 PHE A C 1
ATOM 759 O O . PHE A 1 100 ? 29.280 -16.764 -24.175 1.00 69.25 100 PHE A O 1
ATOM 766 N N . PRO A 1 101 ? 30.722 -15.026 -24.166 1.00 61.94 101 PRO A N 1
ATOM 767 C CA . PRO A 1 101 ? 30.659 -14.805 -22.723 1.00 61.94 101 PRO A CA 1
ATOM 768 C C . PRO A 1 101 ? 29.343 -14.102 -22.357 1.00 61.94 101 PRO A C 1
ATOM 770 O O . PRO A 1 101 ? 28.889 -13.199 -23.053 1.00 61.94 101 PRO A O 1
ATOM 773 N N . LEU A 1 102 ? 28.687 -14.566 -21.294 1.00 64.56 102 LEU A N 1
ATOM 774 C CA . LEU A 1 102 ? 27.391 -14.051 -20.847 1.00 64.56 102 LEU A CA 1
ATOM 775 C C . LEU A 1 102 ? 27.234 -14.272 -19.340 1.00 64.56 102 LEU A C 1
ATOM 777 O O . LEU A 1 102 ? 27.264 -15.419 -18.884 1.00 64.56 102 LEU A O 1
ATOM 781 N N . HIS A 1 103 ? 26.892 -13.207 -18.610 1.00 64.12 103 HIS A N 1
ATOM 782 C CA . HIS A 1 103 ? 26.617 -13.235 -17.164 1.00 64.12 103 HIS A CA 1
ATOM 783 C C . HIS A 1 103 ? 27.841 -13.655 -16.325 1.00 64.12 103 HIS A C 1
ATOM 785 O O . HIS A 1 103 ? 27.728 -14.512 -15.443 1.00 64.12 103 HIS A O 1
ATOM 791 N N . GLY A 1 104 ? 29.016 -13.093 -16.626 1.00 57.22 104 GLY A N 1
ATOM 792 C CA . GLY A 1 104 ? 30.254 -13.307 -15.873 1.00 57.22 104 GLY A CA 1
ATOM 793 C C . GLY A 1 104 ? 30.846 -14.707 -16.047 1.00 57.22 104 GLY A C 1
ATOM 794 O O . GLY A 1 104 ? 31.529 -15.207 -15.154 1.00 57.22 104 GLY A O 1
ATOM 795 N N . ARG A 1 105 ? 30.549 -15.388 -17.163 1.00 59.84 105 ARG A N 1
ATOM 796 C CA . ARG A 1 105 ? 31.023 -16.755 -17.442 1.00 59.84 105 ARG A CA 1
ATOM 797 C C . ARG A 1 105 ? 31.879 -16.774 -18.708 1.00 59.84 105 ARG A C 1
ATOM 799 O O . ARG A 1 105 ? 31.387 -16.336 -19.747 1.00 59.84 105 ARG A O 1
ATOM 806 N N . PRO A 1 106 ? 33.099 -17.351 -18.669 1.00 55.06 106 PRO A N 1
ATOM 807 C CA . PRO A 1 106 ? 34.097 -17.177 -19.728 1.00 55.06 106 PRO A CA 1
ATOM 808 C C . PRO A 1 106 ? 33.635 -17.671 -21.104 1.00 55.06 106 PRO A C 1
ATOM 810 O O . PRO A 1 106 ? 34.022 -17.090 -22.110 1.00 55.06 106 PRO A O 1
ATOM 813 N N . LYS A 1 107 ? 32.786 -18.710 -21.162 1.00 60.22 107 LYS A N 1
ATOM 814 C CA . LYS A 1 107 ? 32.006 -19.087 -22.354 1.00 60.22 107 LYS A CA 1
ATOM 815 C C . LYS A 1 107 ? 30.633 -19.614 -21.927 1.00 60.22 107 LYS A C 1
ATOM 817 O O . LYS A 1 107 ? 30.542 -20.451 -21.025 1.00 60.22 107 LYS A O 1
ATOM 822 N N . SER A 1 108 ? 29.563 -19.167 -22.584 1.00 60.41 108 SER A N 1
ATOM 823 C CA . SER A 1 108 ? 28.231 -19.768 -22.445 1.00 60.41 108 SER A CA 1
ATOM 824 C C . SER A 1 108 ? 28.242 -21.238 -22.891 1.00 60.41 108 SER A C 1
ATOM 826 O O . SER A 1 108 ? 28.893 -21.597 -23.874 1.00 60.41 108 SER A O 1
ATOM 828 N N . ARG A 1 109 ? 27.476 -22.103 -22.204 1.00 56.94 109 ARG A N 1
ATOM 829 C CA . ARG A 1 109 ? 27.247 -23.492 -22.656 1.00 56.94 109 ARG A CA 1
ATOM 830 C C . ARG A 1 109 ? 26.429 -23.534 -23.955 1.00 56.94 109 ARG A C 1
ATOM 832 O O . ARG A 1 109 ? 26.718 -24.356 -24.825 1.00 56.94 109 ARG A O 1
ATOM 839 N N . ALA A 1 110 ? 25.449 -22.638 -24.085 1.00 62.44 110 ALA A N 1
ATOM 840 C CA . ALA A 1 110 ? 24.602 -22.492 -25.266 1.00 62.44 110 ALA A CA 1
ATOM 841 C C . ALA A 1 110 ? 25.227 -21.514 -26.282 1.00 62.44 110 ALA A C 1
ATOM 843 O O . ALA A 1 110 ? 25.718 -20.460 -25.858 1.00 62.44 110 ALA A O 1
ATOM 844 N N . PRO A 1 111 ? 25.203 -21.818 -27.593 1.00 72.62 111 PRO A N 1
ATOM 845 C CA . PRO A 1 111 ? 25.501 -20.832 -28.625 1.00 72.62 111 PRO A CA 1
ATOM 846 C C . PRO A 1 111 ? 24.377 -19.786 -28.709 1.00 72.62 111 PRO A C 1
ATOM 848 O O . PRO A 1 111 ? 23.226 -20.077 -28.384 1.00 72.62 111 PRO A O 1
ATOM 851 N N . LEU A 1 112 ? 24.715 -18.582 -29.168 1.00 77.12 112 LEU A N 1
ATOM 852 C CA . LEU A 1 112 ? 23.774 -17.495 -29.447 1.00 77.12 112 LEU A CA 1
ATOM 853 C C . LEU A 1 112 ? 24.010 -16.982 -30.879 1.00 77.12 112 LEU A C 1
ATOM 855 O O . LEU A 1 112 ? 25.130 -17.075 -31.390 1.00 77.12 112 LEU A O 1
ATOM 859 N N . SER A 1 113 ? 22.972 -16.463 -31.540 1.00 82.75 113 SER A N 1
ATOM 860 C CA . SER A 1 113 ? 23.124 -15.801 -32.841 1.00 82.75 113 SER A CA 1
ATOM 861 C C . SER A 1 113 ? 23.908 -14.482 -32.698 1.00 82.75 113 SER A C 1
ATOM 863 O O . SER A 1 113 ? 23.756 -13.797 -31.681 1.00 82.75 113 SER A O 1
ATOM 865 N N . PRO A 1 114 ? 24.713 -14.085 -33.704 1.00 82.00 114 PRO A N 1
ATOM 866 C CA . PRO A 1 114 ? 25.363 -12.773 -33.727 1.00 82.00 114 PRO A CA 1
ATOM 867 C C . PRO A 1 114 ? 24.372 -11.612 -33.567 1.00 82.00 114 PRO A C 1
ATOM 869 O O . PRO A 1 114 ? 24.643 -10.697 -32.796 1.00 82.00 114 PRO A O 1
ATOM 872 N N . LEU A 1 115 ? 23.182 -11.709 -34.178 1.00 84.62 115 LEU A N 1
ATOM 873 C CA . LEU A 1 115 ? 22.082 -10.746 -34.023 1.00 84.62 115 LEU A CA 1
ATOM 874 C C . LEU A 1 115 ? 21.658 -10.577 -32.553 1.00 84.62 115 LEU A C 1
ATOM 876 O O . LEU A 1 115 ? 21.677 -9.467 -32.029 1.00 84.62 115 LEU A O 1
ATOM 880 N N . SER A 1 116 ? 21.363 -11.674 -31.845 1.00 84.75 116 SER A N 1
ATOM 881 C CA . SER A 1 116 ? 21.020 -11.610 -30.418 1.00 84.75 116 SER A CA 1
ATOM 882 C C . SER A 1 116 ? 22.170 -11.086 -29.551 1.00 84.75 116 SER A C 1
ATOM 884 O O . SER A 1 116 ? 21.895 -10.470 -28.527 1.00 84.75 116 SER A O 1
ATOM 886 N N . MET A 1 117 ? 23.441 -11.288 -29.929 1.00 84.00 117 MET A N 1
ATOM 887 C CA . MET A 1 117 ? 24.586 -10.723 -29.197 1.00 84.00 117 MET A CA 1
ATOM 888 C C . MET A 1 117 ? 24.744 -9.214 -29.449 1.00 84.00 117 MET A C 1
ATOM 890 O O . MET A 1 117 ? 24.915 -8.456 -28.497 1.00 84.00 117 MET A O 1
ATOM 894 N N . ALA A 1 118 ? 24.572 -8.750 -30.688 1.00 85.50 118 ALA A N 1
ATOM 895 C CA . ALA A 1 118 ? 24.513 -7.326 -31.026 1.00 85.50 118 ALA A CA 1
ATOM 896 C C . ALA A 1 118 ? 23.392 -6.605 -30.237 1.00 85.50 118 ALA A C 1
ATOM 898 O O . ALA A 1 118 ? 23.624 -5.563 -29.615 1.00 85.50 118 ALA A O 1
ATOM 899 N N . CYS A 1 119 ? 22.214 -7.236 -30.133 1.00 86.94 119 CYS A N 1
ATOM 900 C CA . CYS A 1 119 ? 21.109 -6.794 -29.274 1.00 86.94 119 CYS A CA 1
ATOM 901 C C . CYS A 1 119 ? 21.414 -6.845 -27.762 1.00 86.94 119 CYS A C 1
ATOM 903 O O . CYS A 1 119 ? 20.737 -6.160 -26.995 1.00 86.94 119 CYS A O 1
ATOM 905 N N . CYS A 1 120 ? 22.411 -7.611 -27.302 1.00 85.00 120 CYS A N 1
ATOM 906 C CA . CYS A 1 120 ? 22.881 -7.536 -25.914 1.00 85.00 120 CYS A CA 1
ATOM 907 C C . CYS A 1 120 ? 23.838 -6.355 -25.686 1.00 85.00 120 CYS A C 1
ATOM 909 O O . CYS A 1 120 ? 23.780 -5.712 -24.640 1.00 85.00 120 CYS A O 1
ATOM 911 N N . LEU A 1 121 ? 24.731 -6.086 -26.643 1.00 83.88 121 LEU A N 1
ATOM 912 C CA . LEU A 1 121 ? 25.848 -5.156 -26.459 1.00 83.88 121 LEU A CA 1
ATOM 913 C C . LEU A 1 121 ? 25.431 -3.685 -26.593 1.00 83.88 121 LEU A C 1
ATOM 915 O O . LEU A 1 121 ? 25.803 -2.875 -25.747 1.00 83.88 121 LEU A O 1
ATOM 919 N N . GLY A 1 122 ? 24.591 -3.334 -27.567 1.00 83.06 122 GLY A N 1
ATOM 920 C CA . GLY A 1 122 ? 24.215 -1.927 -27.799 1.00 83.06 122 GLY A CA 1
ATOM 921 C C . GLY A 1 122 ? 24.115 -1.509 -29.260 1.00 83.06 122 GLY A C 1
ATOM 922 O O . GLY A 1 122 ? 24.283 -0.328 -29.543 1.00 83.06 122 GLY A O 1
ATOM 923 N N . ALA A 1 123 ? 23.904 -2.458 -30.175 1.00 86.38 123 ALA A N 1
ATOM 924 C CA . ALA A 1 123 ? 23.940 -2.192 -31.606 1.00 86.38 123 ALA A CA 1
ATOM 925 C C . ALA A 1 123 ? 22.927 -1.130 -32.063 1.00 86.38 123 ALA A C 1
ATOM 927 O O . ALA A 1 123 ? 21.791 -1.086 -31.580 1.00 86.38 123 ALA A O 1
ATOM 928 N N . SER A 1 124 ? 23.346 -0.310 -33.029 1.00 89.06 124 SER A N 1
ATOM 929 C CA . SER A 1 124 ? 22.473 0.646 -33.719 1.00 89.06 124 SER A CA 1
ATOM 930 C C . SER A 1 124 ? 21.394 -0.058 -34.553 1.00 89.06 124 SER A C 1
ATOM 932 O O . SER A 1 124 ? 21.446 -1.273 -34.772 1.00 89.06 124 SER A O 1
ATOM 934 N N . VAL A 1 125 ? 20.405 0.698 -35.041 1.00 89.38 125 VAL A N 1
ATOM 935 C CA . VAL A 1 125 ? 19.370 0.141 -35.932 1.00 89.38 125 VAL A CA 1
ATOM 936 C C . VAL A 1 125 ? 20.023 -0.344 -37.222 1.00 89.38 125 VAL A C 1
ATOM 938 O O . VAL A 1 125 ? 19.738 -1.441 -37.680 1.00 89.38 125 VAL A O 1
ATOM 941 N N . GLU A 1 126 ? 20.965 0.439 -37.733 1.00 87.81 126 GLU A N 1
ATOM 942 C CA . GLU A 1 126 ? 21.747 0.225 -38.943 1.00 87.81 126 GLU A CA 1
ATOM 943 C C . GLU A 1 126 ? 22.598 -1.053 -38.852 1.00 87.81 126 GLU A C 1
ATOM 945 O O . GLU A 1 126 ? 22.701 -1.806 -39.821 1.00 87.81 126 GLU A O 1
ATOM 950 N N . THR A 1 127 ? 23.165 -1.346 -37.678 1.00 86.25 127 THR A N 1
ATOM 951 C CA . THR A 1 127 ? 23.916 -2.587 -37.428 1.00 86.25 127 THR A CA 1
ATOM 952 C C . THR A 1 127 ? 23.004 -3.799 -37.265 1.00 86.25 127 THR A C 1
ATOM 954 O O . THR A 1 127 ? 23.309 -4.867 -37.798 1.00 86.25 127 THR A O 1
ATOM 957 N N . VAL A 1 128 ? 21.876 -3.653 -36.563 1.00 87.00 128 VAL A N 1
ATOM 958 C CA . VAL A 1 128 ? 20.865 -4.717 -36.429 1.00 87.00 128 VAL A CA 1
ATOM 959 C C . VAL A 1 128 ? 20.299 -5.090 -37.804 1.00 87.00 128 VAL A C 1
ATOM 961 O O . VAL A 1 128 ? 20.264 -6.271 -38.140 1.00 87.00 128 VAL A O 1
ATOM 964 N N . ASP A 1 129 ? 19.964 -4.090 -38.617 1.00 86.88 129 ASP A N 1
ATOM 965 C CA . ASP A 1 129 ? 19.487 -4.199 -39.998 1.00 86.88 129 ASP A CA 1
ATOM 966 C C . ASP A 1 129 ? 20.544 -4.830 -40.927 1.00 86.88 129 ASP A C 1
ATOM 968 O O . ASP A 1 129 ? 20.253 -5.759 -41.680 1.00 86.88 129 ASP A O 1
ATOM 972 N N . ALA A 1 130 ? 21.816 -4.422 -40.824 1.00 84.31 130 ALA A N 1
ATOM 973 C CA . ALA A 1 130 ? 22.909 -5.035 -41.584 1.00 84.31 130 ALA A CA 1
ATOM 974 C C . ALA A 1 130 ? 23.117 -6.526 -41.244 1.00 84.31 130 ALA A C 1
ATOM 976 O O . ALA A 1 130 ? 23.293 -7.342 -42.151 1.00 84.31 130 ALA A O 1
ATOM 977 N N . ILE A 1 131 ? 23.071 -6.900 -39.959 1.00 83.19 131 ILE A N 1
ATOM 978 C CA . ILE A 1 131 ? 23.175 -8.305 -39.523 1.00 83.19 131 ILE A CA 1
ATOM 979 C C . ILE A 1 131 ? 21.930 -9.099 -39.949 1.00 83.19 131 ILE A C 1
ATOM 981 O O . ILE A 1 131 ? 22.049 -10.251 -40.365 1.00 83.19 131 ILE A O 1
ATOM 985 N N . TYR A 1 132 ? 20.745 -8.491 -39.874 1.00 84.56 132 TYR A N 1
ATOM 986 C CA . TYR A 1 132 ? 19.489 -9.099 -40.302 1.00 84.56 132 TYR A CA 1
ATOM 987 C C . TYR A 1 132 ? 19.474 -9.373 -41.812 1.00 84.56 132 TYR A C 1
ATOM 989 O O . TYR A 1 132 ? 19.242 -10.514 -42.202 1.00 84.56 132 TYR A O 1
ATOM 997 N N . ARG A 1 133 ? 19.834 -8.402 -42.668 1.00 84.19 133 ARG A N 1
ATOM 998 C CA . ARG A 1 133 ? 19.951 -8.628 -44.124 1.00 84.19 133 ARG A CA 1
ATOM 999 C C . ARG A 1 133 ? 20.986 -9.695 -44.487 1.00 84.19 133 ARG A C 1
ATOM 1001 O O . ARG A 1 133 ? 20.791 -10.404 -45.469 1.00 84.19 133 ARG A O 1
ATOM 1008 N N . ALA A 1 134 ? 22.062 -9.831 -43.709 1.00 81.56 134 ALA A N 1
ATOM 1009 C CA . ALA A 1 134 ? 23.056 -10.886 -43.909 1.00 81.56 134 ALA A CA 1
ATOM 1010 C C . ALA A 1 134 ? 22.528 -12.290 -43.552 1.00 81.56 134 ALA A C 1
ATOM 1012 O O . ALA A 1 134 ? 22.976 -13.278 -44.132 1.00 81.56 134 ALA A O 1
ATOM 1013 N N . HIS A 1 135 ? 21.590 -12.402 -42.602 1.00 80.88 135 HIS A N 1
ATOM 1014 C CA . HIS A 1 135 ? 21.010 -13.680 -42.183 1.00 80.88 135 HIS A CA 1
ATOM 1015 C C . HIS A 1 135 ? 19.609 -13.499 -41.536 1.00 80.88 135 HIS A C 1
ATOM 1017 O O . HIS A 1 135 ? 19.490 -13.490 -40.299 1.00 80.88 135 HIS A O 1
ATOM 1023 N N . PRO A 1 136 ? 18.528 -13.409 -42.344 1.00 82.19 136 PRO A N 1
ATOM 1024 C CA . PRO A 1 136 ? 17.176 -13.116 -41.851 1.00 82.19 136 PRO A CA 1
ATOM 1025 C C . PRO A 1 136 ? 16.656 -14.138 -40.832 1.00 82.19 136 PRO A C 1
ATOM 1027 O O . PRO A 1 136 ? 16.122 -13.764 -39.789 1.00 82.19 136 PRO A O 1
ATOM 1030 N N . ASP A 1 137 ? 16.944 -15.427 -41.051 1.00 80.88 137 ASP A N 1
ATOM 1031 C CA . ASP A 1 137 ? 16.645 -16.555 -40.155 1.00 80.88 137 ASP A CA 1
ATOM 1032 C C . ASP A 1 137 ? 17.084 -16.359 -38.689 1.00 80.88 137 ASP A C 1
ATOM 1034 O O . ASP A 1 137 ? 16.656 -17.108 -37.810 1.00 80.88 137 ASP A O 1
ATOM 1038 N N . ALA A 1 138 ? 17.978 -15.410 -38.383 1.00 79.00 138 ALA A N 1
ATOM 1039 C CA . ALA A 1 138 ? 18.376 -15.136 -37.002 1.00 79.00 138 ALA A CA 1
ATOM 1040 C C . ALA A 1 138 ? 17.255 -14.491 -36.173 1.00 79.00 138 ALA A C 1
ATOM 1042 O O . ALA A 1 138 ? 17.307 -14.601 -34.946 1.00 79.00 138 ALA A O 1
ATOM 1043 N N . ILE A 1 139 ? 16.266 -13.843 -36.800 1.00 80.94 139 ILE A N 1
ATOM 1044 C CA . ILE A 1 139 ? 15.252 -13.054 -36.088 1.00 80.94 139 ILE A CA 1
ATOM 1045 C C . ILE A 1 139 ? 14.276 -13.924 -35.274 1.00 80.94 139 ILE A C 1
ATOM 1047 O O . ILE A 1 139 ? 13.905 -13.552 -34.162 1.00 80.94 139 ILE A O 1
ATOM 1051 N N . GLY A 1 140 ? 13.961 -15.130 -35.762 1.00 79.06 140 GLY A N 1
ATOM 1052 C CA . GLY A 1 140 ? 13.161 -16.140 -35.053 1.00 79.06 140 GLY A CA 1
ATOM 1053 C C . GLY A 1 140 ? 13.975 -17.167 -34.247 1.00 79.06 140 GLY A C 1
ATOM 1054 O O . GLY A 1 140 ? 13.404 -18.069 -33.637 1.00 79.06 140 GLY A O 1
ATOM 1055 N N . ARG A 1 141 ? 15.316 -17.090 -34.224 1.00 80.75 141 ARG A N 1
ATOM 1056 C CA . ARG A 1 141 ? 16.146 -18.072 -33.495 1.00 80.75 141 ARG A CA 1
ATOM 1057 C C . ARG A 1 141 ? 16.185 -17.776 -31.995 1.00 80.75 141 ARG A C 1
ATOM 1059 O O . ARG A 1 141 ? 16.997 -16.977 -31.524 1.00 80.75 141 ARG A O 1
ATOM 1066 N N . VAL A 1 142 ? 15.347 -18.490 -31.245 1.00 81.69 142 VAL A N 1
ATOM 1067 C CA . VAL A 1 142 ? 15.372 -18.534 -29.775 1.00 81.69 142 VAL A CA 1
ATOM 1068 C C . VAL A 1 142 ? 16.667 -19.143 -29.221 1.00 81.69 142 VAL A C 1
ATOM 1070 O O . VAL A 1 142 ? 17.200 -20.119 -29.753 1.00 81.69 142 VAL A O 1
ATOM 1073 N N . ASP A 1 143 ? 17.174 -18.602 -28.111 1.00 77.44 143 ASP A N 1
ATOM 1074 C CA . ASP A 1 143 ? 18.348 -19.159 -27.432 1.00 77.44 143 ASP A CA 1
ATOM 1075 C C . ASP A 1 143 ? 18.029 -20.458 -26.662 1.00 77.44 143 ASP A C 1
ATOM 1077 O O . ASP A 1 143 ? 16.978 -20.605 -26.037 1.00 77.44 143 ASP A O 1
ATOM 1081 N N . ALA A 1 144 ? 18.975 -21.400 -26.631 1.00 74.06 144 ALA A N 1
ATOM 1082 C CA . ALA A 1 144 ? 18.752 -22.705 -26.003 1.00 74.06 144 ALA A CA 1
ATOM 1083 C C . ALA A 1 144 ? 18.681 -22.678 -24.458 1.00 74.06 144 ALA A C 1
ATOM 1085 O O . ALA A 1 144 ? 18.323 -23.692 -23.857 1.00 74.06 144 ALA A O 1
ATOM 1086 N N . ARG A 1 145 ? 19.033 -21.560 -23.799 1.00 74.38 145 ARG A N 1
ATOM 1087 C CA . ARG A 1 145 ? 18.983 -21.416 -22.335 1.00 74.38 145 ARG A CA 1
ATOM 1088 C C . ARG A 1 145 ? 17.669 -20.780 -21.876 1.00 74.38 145 ARG A C 1
ATOM 1090 O O . ARG A 1 145 ? 16.988 -21.404 -21.071 1.00 74.38 145 ARG A O 1
ATOM 1097 N N . MET A 1 146 ? 17.311 -19.581 -22.345 1.00 73.81 146 MET A N 1
ATOM 1098 C CA . MET A 1 146 ? 16.098 -18.875 -21.890 1.00 73.81 146 MET A CA 1
ATOM 1099 C C . MET A 1 146 ? 14.889 -19.061 -22.818 1.00 73.81 146 MET A C 1
ATOM 1101 O O . MET A 1 146 ? 13.755 -18.887 -22.373 1.00 73.81 146 MET A O 1
ATOM 1105 N N . GLY A 1 147 ? 15.101 -19.447 -24.078 1.00 81.88 147 GLY A N 1
ATOM 1106 C CA . GLY A 1 147 ? 14.061 -19.414 -25.108 1.00 81.88 147 GLY A CA 1
ATOM 1107 C C . GLY A 1 147 ? 13.776 -17.992 -25.601 1.00 81.88 147 GLY A C 1
ATOM 1108 O O . GLY A 1 147 ? 12.638 -17.684 -25.923 1.00 81.88 147 GLY A O 1
ATOM 1109 N N . TYR A 1 148 ? 14.778 -17.110 -25.585 1.00 85.38 148 TYR A N 1
ATOM 1110 C CA . TYR A 1 148 ? 14.657 -15.702 -25.968 1.00 85.38 148 TYR A CA 1
ATOM 1111 C C . TYR A 1 148 ? 15.077 -15.468 -27.425 1.00 85.38 148 TYR A C 1
ATOM 1113 O O . TYR A 1 148 ? 16.198 -15.819 -27.805 1.00 85.38 148 TYR A O 1
ATOM 1121 N N . THR A 1 149 ? 14.214 -14.811 -28.205 1.00 88.75 149 THR A N 1
ATOM 1122 C CA . THR A 1 149 ? 14.532 -14.211 -29.520 1.00 88.75 149 THR A CA 1
ATOM 1123 C C . THR A 1 149 ? 15.445 -12.975 -29.371 1.00 88.75 149 THR A C 1
ATOM 1125 O O . THR A 1 149 ? 15.586 -12.460 -28.254 1.00 88.75 149 THR A O 1
ATOM 1128 N N . PRO A 1 150 ? 16.041 -12.425 -30.453 1.00 87.56 150 PRO A N 1
ATOM 1129 C CA . PRO A 1 150 ? 16.798 -11.168 -30.388 1.00 87.56 150 PRO A CA 1
ATOM 1130 C C . PRO A 1 150 ? 16.005 -10.012 -29.764 1.00 87.56 150 PRO A C 1
ATOM 1132 O O . PRO A 1 150 ? 16.564 -9.235 -28.993 1.00 87.56 150 PRO A O 1
ATOM 1135 N N . LEU A 1 151 ? 14.689 -9.949 -30.010 1.00 89.12 151 LEU A N 1
ATOM 1136 C CA . LEU A 1 151 ? 13.794 -8.944 -29.428 1.00 89.12 151 LEU A CA 1
ATOM 1137 C C . LEU A 1 151 ? 13.743 -9.038 -27.891 1.00 89.12 151 LEU A C 1
ATOM 1139 O O . LEU A 1 151 ? 13.880 -8.024 -27.212 1.00 89.12 151 LEU A O 1
ATOM 1143 N N . HIS A 1 152 ? 13.661 -10.248 -27.323 1.00 88.19 152 HIS A N 1
ATOM 1144 C CA . HIS A 1 152 ? 13.741 -10.451 -25.869 1.00 88.19 152 HIS A CA 1
ATOM 1145 C C . HIS A 1 152 ? 15.094 -9.987 -25.291 1.00 88.19 152 HIS A C 1
ATOM 1147 O O . HIS A 1 152 ? 15.138 -9.400 -24.206 1.00 88.19 152 HIS A O 1
ATOM 1153 N N . TRP A 1 153 ? 16.204 -10.216 -26.005 1.00 87.19 153 TRP A N 1
ATOM 1154 C CA . TRP A 1 153 ? 17.529 -9.731 -25.595 1.00 87.19 153 TRP A CA 1
ATOM 1155 C C . TRP A 1 153 ? 17.636 -8.201 -25.676 1.00 87.19 153 TRP A C 1
ATOM 1157 O O . TRP A 1 153 ? 18.146 -7.586 -24.738 1.00 87.19 153 TRP A O 1
ATOM 1167 N N . ALA A 1 154 ? 17.074 -7.583 -26.717 1.00 89.44 154 ALA A N 1
ATOM 1168 C CA . ALA A 1 154 ? 16.998 -6.131 -26.857 1.00 89.44 154 ALA A CA 1
ATOM 1169 C C . ALA A 1 154 ? 16.178 -5.480 -25.722 1.00 89.44 154 ALA A C 1
ATOM 1171 O O . ALA A 1 154 ? 16.619 -4.497 -25.121 1.00 89.44 154 ALA A O 1
ATOM 1172 N N . CYS A 1 155 ? 15.035 -6.070 -25.352 1.00 89.94 155 CYS A N 1
ATOM 1173 C CA . CYS A 1 155 ? 14.247 -5.654 -24.188 1.00 89.94 155 CYS A CA 1
ATOM 1174 C C . CYS A 1 155 ? 15.049 -5.761 -22.881 1.00 89.94 155 CYS A C 1
ATOM 1176 O O . CYS A 1 155 ? 15.073 -4.819 -22.090 1.00 89.94 155 CYS A O 1
ATOM 1178 N N . ARG A 1 156 ? 15.749 -6.886 -22.666 1.00 87.06 156 ARG A N 1
ATOM 1179 C CA . ARG A 1 156 ? 16.551 -7.143 -21.456 1.00 87.06 156 ARG A CA 1
ATOM 1180 C C . ARG A 1 156 ? 17.684 -6.132 -21.263 1.00 87.06 156 ARG A C 1
ATOM 1182 O O . ARG A 1 156 ? 17.939 -5.718 -20.137 1.00 87.06 156 ARG A O 1
ATOM 1189 N N . PHE A 1 157 ? 18.377 -5.763 -22.340 1.00 86.81 157 PHE A N 1
ATOM 1190 C CA . PHE A 1 157 ? 19.543 -4.869 -22.295 1.00 86.81 157 PHE A CA 1
ATOM 1191 C C . PHE A 1 157 ? 19.209 -3.383 -22.537 1.00 86.81 157 PHE A C 1
ATOM 1193 O O . PHE A 1 157 ? 20.124 -2.571 -22.708 1.00 86.81 157 PHE A O 1
ATOM 1200 N N . LYS A 1 158 ? 17.912 -3.035 -22.455 1.00 89.06 158 LYS A N 1
ATOM 1201 C CA . LYS A 1 158 ? 17.341 -1.677 -22.546 1.00 89.06 158 LYS A CA 1
ATOM 1202 C C . LYS A 1 158 ? 17.647 -0.954 -23.866 1.00 89.06 158 LYS A C 1
ATOM 1204 O O . LYS A 1 158 ? 17.960 0.233 -23.859 1.00 89.06 158 LYS A O 1
ATOM 1209 N N . GLN A 1 159 ? 17.569 -1.663 -24.993 1.00 87.25 159 GLN A N 1
ATOM 1210 C CA . GLN A 1 159 ? 17.836 -1.061 -26.303 1.00 87.25 159 GLN A CA 1
ATOM 1211 C C . GLN A 1 159 ? 16.771 -0.027 -26.709 1.00 87.25 159 GLN A C 1
ATOM 1213 O O . GLN A 1 159 ? 15.667 0.031 -26.152 1.00 87.25 159 GLN A O 1
ATOM 1218 N N . SER A 1 160 ? 17.126 0.812 -27.686 1.00 89.94 160 SER A N 1
ATOM 1219 C CA . SER A 1 160 ? 16.299 1.936 -28.126 1.00 89.94 160 SER A CA 1
ATOM 1220 C C . SER A 1 160 ? 14.958 1.488 -28.719 1.00 89.94 160 SER A C 1
ATOM 1222 O O . SER A 1 160 ? 14.836 0.426 -29.336 1.00 89.94 160 SER A O 1
ATOM 1224 N N . SER A 1 161 ? 13.946 2.352 -28.611 1.00 90.31 161 SER A N 1
ATOM 1225 C CA . SER A 1 161 ? 12.628 2.112 -29.209 1.00 90.31 161 SER A CA 1
ATOM 1226 C C . SER A 1 161 ? 12.668 2.040 -30.741 1.00 90.31 161 SER A C 1
ATOM 1228 O O . SER A 1 161 ? 11.705 1.591 -31.354 1.00 90.31 161 SER A O 1
ATOM 1230 N N . ALA A 1 162 ? 13.756 2.478 -31.384 1.00 90.12 162 ALA A N 1
ATOM 1231 C CA . ALA A 1 162 ? 13.972 2.311 -32.818 1.00 90.12 162 ALA A CA 1
ATOM 1232 C C . ALA A 1 162 ? 14.409 0.874 -33.162 1.00 90.12 162 ALA A C 1
ATOM 1234 O O . ALA A 1 162 ? 13.794 0.255 -34.026 1.00 90.12 162 ALA A O 1
ATOM 1235 N N . VAL A 1 163 ? 15.371 0.302 -32.420 1.00 88.62 163 VAL A N 1
ATOM 1236 C CA . VAL A 1 163 ? 15.785 -1.109 -32.575 1.00 88.62 163 VAL A CA 1
ATOM 1237 C C . VAL A 1 163 ? 14.612 -2.052 -32.300 1.00 88.62 163 VAL A C 1
ATOM 1239 O O . VAL A 1 163 ? 14.380 -2.991 -33.060 1.00 88.62 163 VAL A O 1
ATOM 1242 N N . LEU A 1 164 ? 13.827 -1.778 -31.251 1.00 90.62 164 LEU A N 1
ATOM 1243 C CA . LEU A 1 164 ? 12.647 -2.583 -30.923 1.00 90.62 164 LEU A CA 1
ATOM 1244 C C . LEU A 1 164 ? 11.559 -2.496 -32.002 1.00 90.62 164 LEU A C 1
ATOM 1246 O O . LEU A 1 164 ? 11.005 -3.530 -32.360 1.00 90.62 164 LEU A O 1
ATOM 1250 N N . ARG A 1 165 ? 11.280 -1.305 -32.558 1.00 89.88 165 ARG A N 1
ATOM 1251 C CA . ARG A 1 165 ? 10.316 -1.147 -33.666 1.00 89.88 165 ARG A CA 1
ATOM 1252 C C . ARG A 1 165 ? 10.769 -1.847 -34.944 1.00 89.88 165 ARG A C 1
ATOM 1254 O O . ARG A 1 165 ? 9.937 -2.466 -35.593 1.00 89.88 165 ARG A O 1
ATOM 1261 N N . HIS A 1 166 ? 12.055 -1.782 -35.290 1.00 89.31 166 HIS A N 1
ATOM 1262 C CA . HIS A 1 166 ? 12.583 -2.481 -36.463 1.00 89.31 166 HIS A CA 1
ATOM 1263 C C . HIS A 1 166 ? 12.441 -4.005 -36.308 1.00 89.31 166 HIS A C 1
ATOM 1265 O O . HIS A 1 166 ? 11.792 -4.640 -37.133 1.00 89.31 166 HIS A O 1
ATOM 1271 N N . LEU A 1 167 ? 12.922 -4.580 -35.198 1.00 87.69 167 LEU A N 1
ATOM 1272 C CA . LEU A 1 167 ? 12.785 -6.018 -34.923 1.00 87.69 167 LEU A CA 1
ATOM 1273 C C . LEU A 1 167 ? 11.318 -6.483 -34.839 1.00 87.69 167 LEU A C 1
ATOM 1275 O O . LEU A 1 167 ? 11.003 -7.588 -35.273 1.00 87.69 167 LEU A O 1
ATOM 1279 N N . ALA A 1 168 ? 10.424 -5.655 -34.290 1.00 88.38 168 ALA A N 1
ATOM 1280 C CA . ALA A 1 168 ? 8.993 -5.947 -34.212 1.00 88.38 168 ALA A CA 1
ATOM 1281 C C . ALA A 1 168 ? 8.271 -5.827 -35.567 1.00 88.38 168 ALA A C 1
ATOM 1283 O O . ALA A 1 168 ? 7.302 -6.545 -35.789 1.00 88.38 168 ALA A O 1
ATOM 1284 N N . GLY A 1 169 ? 8.728 -4.947 -36.464 1.00 87.62 169 GLY A N 1
ATOM 1285 C CA . GLY A 1 169 ? 8.186 -4.808 -37.819 1.00 87.62 169 GLY A CA 1
ATOM 1286 C C . GLY A 1 169 ? 8.609 -5.950 -38.744 1.00 87.62 169 GLY A C 1
ATOM 1287 O O . GLY A 1 169 ? 7.773 -6.495 -39.457 1.00 87.62 169 GLY A O 1
ATOM 1288 N N . GLU A 1 170 ? 9.881 -6.350 -38.683 1.00 87.62 170 GLU A N 1
ATOM 1289 C CA . GLU A 1 170 ? 10.426 -7.458 -39.483 1.00 87.62 170 GLU A CA 1
ATOM 1290 C C . GLU A 1 170 ? 9.928 -8.836 -39.013 1.00 87.62 170 GLU A C 1
ATOM 1292 O O . GLU A 1 170 ? 9.747 -9.743 -39.824 1.00 87.62 170 GLU A O 1
ATOM 1297 N N . TYR A 1 171 ? 9.674 -9.019 -37.709 1.00 86.06 171 TYR A N 1
ATOM 1298 C CA . TYR A 1 171 ? 9.143 -10.279 -37.179 1.00 86.06 171 TYR A CA 1
ATOM 1299 C C . TYR A 1 171 ? 8.102 -10.069 -36.058 1.00 86.06 171 TYR A C 1
ATOM 1301 O O . TYR A 1 171 ? 8.391 -10.296 -34.876 1.00 86.06 171 TYR A O 1
ATOM 1309 N N . PRO A 1 172 ? 6.851 -9.697 -36.410 1.00 85.75 172 PRO A N 1
ATOM 1310 C CA . PRO A 1 172 ? 5.791 -9.405 -35.439 1.00 85.75 172 PRO A CA 1
ATOM 1311 C C . PRO A 1 172 ? 5.457 -10.569 -34.497 1.00 85.75 172 PRO A C 1
ATOM 1313 O O . PRO A 1 172 ? 5.087 -10.348 -33.345 1.00 85.75 172 PRO A O 1
ATOM 1316 N N . ALA A 1 173 ? 5.630 -11.820 -34.943 1.00 85.31 173 ALA A N 1
ATOM 1317 C CA . ALA A 1 173 ? 5.342 -13.006 -34.134 1.00 85.31 173 ALA A CA 1
ATOM 1318 C C . ALA A 1 173 ? 6.165 -13.064 -32.829 1.00 85.31 173 ALA A C 1
ATOM 1320 O O . ALA A 1 173 ? 5.652 -13.523 -31.805 1.00 85.31 173 ALA A O 1
ATOM 1321 N N . ALA A 1 174 ? 7.387 -12.511 -32.810 1.00 84.00 174 ALA A N 1
ATOM 1322 C CA . ALA A 1 174 ? 8.205 -12.454 -31.598 1.00 84.00 174 ALA A CA 1
ATOM 1323 C C . ALA A 1 174 ? 7.578 -11.633 -30.456 1.00 84.00 174 ALA A C 1
ATOM 1325 O O . ALA A 1 174 ? 7.979 -11.828 -29.310 1.00 84.00 174 ALA A O 1
ATOM 1326 N N . LEU A 1 175 ? 6.604 -10.752 -30.730 1.00 84.50 175 LEU A N 1
ATOM 1327 C CA . LEU A 1 175 ? 5.857 -10.011 -29.703 1.00 84.50 175 LEU A CA 1
ATOM 1328 C C . LEU A 1 175 ? 4.974 -10.934 -28.845 1.00 84.50 175 LEU A C 1
ATOM 1330 O O . LEU A 1 175 ? 4.768 -10.660 -27.660 1.00 84.50 175 LEU A O 1
ATOM 1334 N N . ALA A 1 176 ? 4.484 -12.032 -29.430 1.00 84.88 176 ALA A N 1
ATOM 1335 C CA . ALA A 1 176 ? 3.662 -13.040 -28.765 1.00 84.88 176 ALA A CA 1
ATOM 1336 C C . ALA A 1 176 ? 4.466 -14.250 -28.252 1.00 84.88 176 ALA A C 1
ATOM 1338 O O . ALA A 1 176 ? 3.968 -15.000 -27.410 1.00 84.88 176 ALA A O 1
ATOM 1339 N N . GLU A 1 177 ? 5.701 -14.448 -28.729 1.00 82.69 177 GLU A N 1
ATOM 1340 C CA . GLU A 1 177 ? 6.567 -15.536 -28.266 1.00 82.69 177 GLU A CA 1
ATOM 1341 C C . GLU A 1 177 ? 6.885 -15.449 -26.763 1.00 82.69 177 GLU A C 1
ATOM 1343 O O . GLU A 1 177 ? 6.991 -14.376 -26.168 1.00 82.69 177 GLU A O 1
ATOM 1348 N N . ALA A 1 178 ? 7.036 -16.622 -26.145 1.00 78.81 178 ALA A N 1
ATOM 1349 C CA . ALA A 1 178 ? 7.054 -16.799 -24.699 1.00 78.81 178 ALA A CA 1
ATOM 1350 C C . ALA A 1 178 ? 8.323 -17.527 -24.227 1.00 78.81 178 ALA A C 1
ATOM 1352 O O . ALA A 1 178 ? 8.512 -18.713 -24.502 1.00 78.81 178 ALA A O 1
ATOM 1353 N N . GLY A 1 179 ? 9.151 -16.850 -23.423 1.00 76.19 179 GLY A N 1
ATOM 1354 C CA . GLY A 1 179 ? 10.355 -17.444 -22.832 1.00 76.19 179 GLY A CA 1
ATOM 1355 C C . GLY A 1 179 ? 10.086 -18.701 -21.980 1.00 76.19 179 GLY A C 1
ATOM 1356 O O . GLY A 1 179 ? 9.107 -18.784 -21.224 1.00 76.19 179 GLY A O 1
ATOM 1357 N N . ARG A 1 180 ? 11.012 -19.672 -22.045 1.00 72.12 180 ARG A N 1
ATOM 1358 C CA . ARG A 1 180 ? 10.909 -21.048 -21.498 1.00 72.12 180 ARG A CA 1
ATOM 1359 C C . ARG A 1 180 ? 10.561 -21.111 -20.001 1.00 72.12 180 ARG A C 1
ATOM 1361 O O . ARG A 1 180 ? 9.929 -22.068 -19.539 1.00 72.12 180 ARG A O 1
ATOM 1368 N N . TYR A 1 181 ? 10.959 -20.097 -19.232 1.00 62.94 181 TYR A N 1
ATOM 1369 C CA . TYR A 1 181 ? 10.791 -20.062 -17.776 1.00 62.94 181 TYR A CA 1
ATOM 1370 C C . TYR A 1 181 ? 9.443 -19.518 -17.276 1.00 62.94 181 TYR A C 1
ATOM 1372 O O . TYR A 1 181 ? 9.179 -19.628 -16.079 1.00 62.94 181 TYR A O 1
ATOM 1380 N N . GLY A 1 182 ? 8.539 -19.074 -18.161 1.00 56.09 182 GLY A N 1
ATOM 1381 C CA . GLY A 1 182 ? 7.129 -18.859 -17.801 1.00 56.09 182 GLY A CA 1
ATOM 1382 C C . GLY A 1 182 ? 6.467 -17.648 -18.446 1.00 56.09 182 GLY A C 1
ATOM 1383 O O . GLY A 1 182 ? 6.157 -16.697 -17.736 1.00 56.09 182 GLY A O 1
ATOM 1384 N N . CYS A 1 183 ? 6.239 -17.701 -19.766 1.00 61.06 183 CYS A N 1
ATOM 1385 C CA . CYS A 1 183 ? 5.465 -16.701 -20.527 1.00 61.06 183 CYS A CA 1
ATOM 1386 C C . CYS A 1 183 ? 5.840 -15.234 -20.242 1.00 61.06 183 CYS A C 1
ATOM 1388 O O . CYS A 1 183 ? 5.001 -14.332 -20.195 1.00 61.06 183 CYS A O 1
ATOM 1390 N N . GLN A 1 184 ? 7.147 -15.001 -20.118 1.00 71.25 184 GLN A N 1
ATOM 1391 C CA . GLN A 1 184 ? 7.739 -13.688 -20.326 1.00 71.25 184 GLN A CA 1
ATOM 1392 C C . GLN A 1 184 ? 7.747 -13.418 -21.834 1.00 71.25 184 GLN A C 1
ATOM 1394 O O . GLN A 1 184 ? 8.546 -14.020 -22.547 1.00 71.25 184 GLN A O 1
ATOM 1399 N N . THR A 1 185 ? 6.829 -12.567 -22.289 1.00 86.50 185 THR A N 1
ATOM 1400 C CA . THR A 1 185 ? 6.847 -11.928 -23.615 1.00 86.50 185 THR A CA 1
ATOM 1401 C C . THR A 1 185 ? 7.848 -10.759 -23.617 1.00 86.50 185 THR A C 1
ATOM 1403 O O . THR A 1 185 ? 8.250 -10.309 -22.533 1.00 86.50 185 THR A O 1
ATOM 1406 N N . PRO A 1 186 ? 8.239 -10.192 -24.777 1.00 86.81 186 PRO A N 1
ATOM 1407 C CA . PRO A 1 186 ? 9.201 -9.087 -24.826 1.00 86.81 186 PRO A CA 1
ATOM 1408 C C . PRO A 1 186 ? 8.787 -7.869 -23.993 1.00 86.81 186 PRO A C 1
ATOM 1410 O O . PRO A 1 186 ? 9.612 -7.341 -23.249 1.00 86.81 186 PRO A O 1
ATOM 1413 N N . LEU A 1 187 ? 7.502 -7.484 -24.026 1.00 89.06 187 LEU A N 1
ATOM 1414 C CA . LEU A 1 187 ? 6.944 -6.408 -23.191 1.00 89.06 187 LEU A CA 1
ATOM 1415 C C . LEU A 1 187 ? 7.241 -6.641 -21.703 1.00 89.06 187 LEU A C 1
ATOM 1417 O O . LEU A 1 187 ? 7.649 -5.732 -20.988 1.00 89.06 187 LEU A O 1
ATOM 1421 N N . ARG A 1 188 ? 7.101 -7.883 -21.236 1.00 87.75 188 ARG A N 1
ATOM 1422 C CA . ARG A 1 188 ? 7.284 -8.249 -19.827 1.00 87.75 188 ARG A CA 1
ATOM 1423 C C . ARG A 1 188 ? 8.750 -8.333 -19.423 1.00 87.75 188 ARG A C 1
ATOM 1425 O O . ARG A 1 188 ? 9.080 -7.991 -18.291 1.00 87.75 188 ARG A O 1
ATOM 1432 N N . VAL A 1 189 ? 9.631 -8.726 -20.345 1.00 87.75 189 VAL A N 1
ATOM 1433 C CA . VAL A 1 189 ? 11.086 -8.598 -20.165 1.00 87.75 189 VAL A CA 1
ATOM 1434 C C . VAL A 1 189 ? 11.485 -7.118 -20.107 1.00 87.75 189 VAL A C 1
ATOM 1436 O O . VAL A 1 189 ? 12.284 -6.746 -19.252 1.00 87.75 189 VAL A O 1
ATOM 1439 N N . ALA A 1 190 ? 10.895 -6.261 -20.947 1.00 89.12 190 ALA A N 1
ATOM 1440 C CA . ALA A 1 190 ? 11.128 -4.818 -20.924 1.00 89.12 190 ALA A CA 1
ATOM 1441 C C . ALA A 1 190 ? 10.678 -4.184 -19.593 1.00 89.12 190 ALA A C 1
ATOM 1443 O O . ALA A 1 190 ? 11.437 -3.410 -19.013 1.00 89.12 190 ALA A O 1
ATOM 1444 N N . CYS A 1 191 ? 9.508 -4.560 -19.059 1.00 89.19 191 CYS A N 1
ATOM 1445 C CA . CYS A 1 191 ? 9.054 -4.130 -17.731 1.00 89.19 191 CYS A CA 1
ATOM 1446 C C . CYS A 1 191 ? 9.998 -4.610 -16.616 1.00 89.19 191 CYS A C 1
ATOM 1448 O O . CYS A 1 191 ? 10.518 -3.781 -15.877 1.00 89.19 191 CYS A O 1
ATOM 1450 N N . LEU A 1 192 ? 10.277 -5.920 -16.537 1.00 86.50 192 LEU A N 1
ATOM 1451 C CA . LEU A 1 192 ? 11.088 -6.543 -15.476 1.00 86.50 192 LEU A CA 1
ATOM 1452 C C . LEU A 1 192 ? 12.524 -5.997 -15.385 1.00 86.50 192 LEU A C 1
ATOM 1454 O O . LEU A 1 192 ? 13.118 -6.004 -14.311 1.00 86.50 192 LEU A O 1
ATOM 1458 N N . TYR A 1 193 ? 13.105 -5.557 -16.504 1.00 85.88 193 TYR A N 1
ATOM 1459 C CA . TYR A 1 193 ? 14.435 -4.941 -16.517 1.00 85.88 193 TYR A CA 1
ATOM 1460 C C . TYR A 1 193 ? 14.399 -3.406 -16.507 1.00 85.88 193 TYR A C 1
ATOM 1462 O O . TYR A 1 193 ? 15.459 -2.781 -16.496 1.00 85.88 193 TYR A O 1
ATOM 1470 N N . GLY A 1 194 ? 13.218 -2.780 -16.466 1.00 84.69 194 GLY A N 1
ATOM 1471 C CA . GLY A 1 194 ? 13.055 -1.325 -16.452 1.00 84.69 194 GLY A CA 1
ATOM 1472 C C . GLY A 1 194 ? 13.583 -0.662 -17.726 1.00 84.69 194 GLY A C 1
ATOM 1473 O O . GLY A 1 194 ? 14.506 0.155 -17.665 1.00 84.69 194 GLY A O 1
ATOM 1474 N N . ALA A 1 195 ? 13.065 -1.061 -18.888 1.00 86.19 195 ALA A N 1
ATOM 1475 C CA . ALA A 1 195 ? 13.286 -0.362 -20.153 1.00 86.19 195 ALA A CA 1
ATOM 1476 C C . ALA A 1 195 ? 12.619 1.032 -20.153 1.00 86.19 195 ALA A C 1
ATOM 1478 O O . ALA A 1 195 ? 11.803 1.345 -19.287 1.00 86.19 195 ALA A O 1
ATOM 1479 N N . SER A 1 196 ? 12.970 1.883 -21.121 1.00 88.19 196 SER A N 1
ATOM 1480 C CA . SER A 1 196 ? 12.432 3.247 -21.201 1.00 88.19 196 SER A CA 1
ATOM 1481 C C . SER A 1 196 ? 10.930 3.275 -21.546 1.00 88.19 196 SER A C 1
ATOM 1483 O O . SER A 1 196 ? 10.445 2.362 -22.226 1.00 88.19 196 SER A O 1
ATOM 1485 N N . PRO A 1 197 ? 10.196 4.344 -21.166 1.00 88.12 197 PRO A N 1
ATOM 1486 C CA . PRO A 1 197 ? 8.775 4.492 -21.489 1.00 88.12 197 PRO A CA 1
ATOM 1487 C C . PRO A 1 197 ? 8.504 4.367 -22.989 1.00 88.12 197 PRO A C 1
ATOM 1489 O O . PRO A 1 197 ? 7.632 3.611 -23.398 1.00 88.12 197 PRO A O 1
ATOM 1492 N N . SER A 1 198 ? 9.327 5.003 -23.830 1.00 89.38 198 SER A N 1
ATOM 1493 C CA . SER A 1 198 ? 9.209 4.939 -25.294 1.00 89.38 198 SER A CA 1
ATOM 1494 C C . SER A 1 198 ? 9.414 3.529 -25.862 1.00 89.38 198 SER A C 1
ATOM 1496 O O . SER A 1 198 ? 8.833 3.193 -26.891 1.00 89.38 198 SER A O 1
ATOM 1498 N N . SER A 1 199 ? 10.244 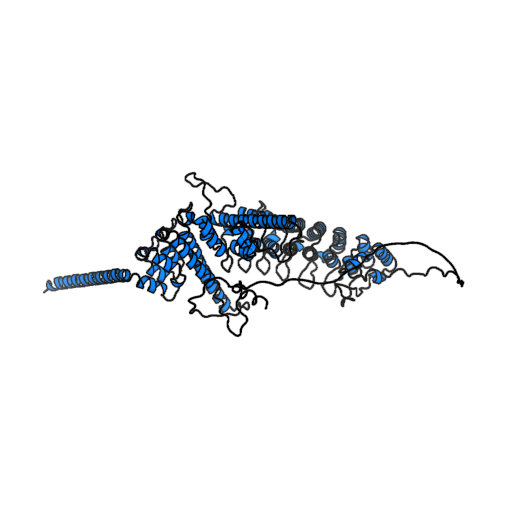2.701 -25.218 1.00 88.56 199 SER A N 1
ATOM 1499 C CA . SER A 1 199 ? 10.457 1.302 -25.609 1.00 88.56 199 SER A CA 1
ATOM 1500 C C . SER A 1 199 ? 9.293 0.405 -25.180 1.00 88.56 199 SER A C 1
ATOM 1502 O O . SER A 1 199 ? 8.924 -0.505 -25.918 1.00 88.56 199 SER A O 1
ATOM 1504 N N . ILE A 1 200 ? 8.672 0.677 -24.029 1.00 89.50 200 ILE A N 1
ATOM 1505 C CA . ILE A 1 200 ? 7.492 -0.057 -23.548 1.00 89.50 200 ILE A CA 1
ATOM 1506 C C . ILE A 1 200 ? 6.235 0.355 -24.332 1.00 89.50 200 ILE A C 1
ATOM 1508 O O . ILE A 1 200 ? 5.505 -0.520 -24.788 1.00 89.50 200 ILE A O 1
ATOM 1512 N N . ALA A 1 201 ? 6.045 1.647 -24.614 1.00 88.81 201 ALA A N 1
ATOM 1513 C CA . ALA A 1 201 ? 4.978 2.159 -25.478 1.00 88.81 201 ALA A CA 1
ATOM 1514 C C . ALA A 1 201 ? 5.050 1.582 -26.902 1.00 88.81 201 ALA A C 1
ATOM 1516 O O . ALA A 1 201 ? 4.029 1.187 -27.463 1.00 88.81 201 ALA A O 1
ATOM 1517 N N . ALA A 1 202 ? 6.252 1.463 -27.478 1.00 88.50 202 ALA A N 1
ATOM 1518 C CA . ALA A 1 202 ? 6.449 0.836 -28.786 1.00 88.50 202 ALA A CA 1
ATOM 1519 C C . ALA A 1 202 ? 6.042 -0.650 -28.805 1.00 88.50 202 ALA A C 1
ATOM 1521 O O . ALA A 1 202 ? 5.471 -1.112 -29.787 1.00 88.50 202 ALA A O 1
ATOM 1522 N N . LEU A 1 203 ? 6.300 -1.395 -27.726 1.00 88.31 203 LEU A N 1
ATOM 1523 C CA . LEU A 1 203 ? 5.909 -2.806 -27.619 1.00 88.31 203 LEU A CA 1
ATOM 1524 C C . LEU A 1 203 ? 4.407 -2.969 -27.340 1.00 88.31 203 LEU A C 1
ATOM 1526 O O . LEU A 1 203 ? 3.775 -3.846 -27.922 1.00 88.31 203 LEU A O 1
ATOM 1530 N N . ALA A 1 204 ? 3.832 -2.118 -26.485 1.00 88.19 204 ALA A N 1
ATOM 1531 C CA . ALA A 1 204 ? 2.409 -2.141 -26.151 1.00 88.19 204 ALA A CA 1
ATOM 1532 C C . ALA A 1 204 ? 1.521 -1.725 -27.338 1.00 88.19 204 ALA A C 1
ATOM 1534 O O . ALA A 1 204 ? 0.501 -2.359 -27.582 1.00 88.19 204 ALA A O 1
ATOM 1535 N N . SER A 1 205 ? 1.928 -0.717 -28.118 1.00 87.69 205 SER A N 1
ATOM 1536 C CA . SER A 1 205 ? 1.214 -0.316 -29.342 1.00 87.69 205 SER A CA 1
ATOM 1537 C C . SER A 1 205 ? 1.357 -1.329 -30.483 1.00 87.69 205 SER A C 1
ATOM 1539 O O . SER A 1 205 ? 0.412 -1.513 -31.244 1.00 87.69 205 SER A O 1
ATOM 1541 N N . ALA A 1 206 ? 2.496 -2.025 -30.586 1.00 86.25 206 ALA A N 1
ATOM 1542 C CA . ALA A 1 206 ? 2.694 -3.078 -31.585 1.00 86.25 206 ALA A CA 1
ATOM 1543 C C . ALA A 1 206 ? 1.920 -4.376 -31.274 1.00 86.25 206 ALA A C 1
ATOM 1545 O O . ALA A 1 206 ? 1.544 -5.091 -32.201 1.00 86.25 206 ALA A O 1
ATOM 1546 N N . TYR A 1 207 ? 1.679 -4.698 -29.996 1.00 85.88 207 TYR A N 1
ATOM 1547 C CA . TYR A 1 207 ? 0.878 -5.862 -29.596 1.00 85.88 207 TYR A CA 1
ATOM 1548 C C . TYR A 1 207 ? 0.168 -5.639 -28.239 1.00 85.88 207 TYR A C 1
ATOM 1550 O O . TYR A 1 207 ? 0.685 -6.052 -27.194 1.00 85.88 207 TYR A O 1
ATOM 1558 N N . PRO A 1 208 ? -1.032 -5.019 -28.234 1.00 83.69 208 PRO A N 1
ATOM 1559 C CA . PRO A 1 208 ? -1.747 -4.652 -27.005 1.00 83.69 208 PRO A CA 1
ATOM 1560 C C . PRO A 1 208 ? -2.068 -5.830 -26.077 1.00 83.69 208 PRO A C 1
ATOM 1562 O O . PRO A 1 208 ? -1.926 -5.720 -24.857 1.00 83.69 208 PRO A O 1
ATOM 1565 N N . ASP A 1 209 ? -2.418 -6.999 -26.628 1.00 84.56 209 ASP A N 1
ATOM 1566 C CA . ASP A 1 209 ? -2.747 -8.184 -25.825 1.00 84.56 209 ASP A CA 1
ATOM 1567 C C . ASP A 1 209 ? -1.572 -8.689 -24.966 1.00 84.56 209 ASP A C 1
ATOM 1569 O O . ASP A 1 209 ? -1.803 -9.360 -23.958 1.00 84.56 209 ASP A O 1
ATOM 1573 N N . ALA A 1 210 ? -0.318 -8.305 -25.255 1.00 83.94 210 ALA A N 1
ATOM 1574 C CA . ALA A 1 210 ? 0.807 -8.587 -24.359 1.00 83.94 210 ALA A CA 1
ATOM 1575 C C . ALA A 1 210 ? 0.611 -7.995 -22.954 1.00 83.94 210 ALA A C 1
ATOM 1577 O O . ALA A 1 210 ? 1.005 -8.639 -21.976 1.00 83.94 210 ALA A O 1
ATOM 1578 N N . ALA A 1 211 ? -0.020 -6.820 -22.827 1.00 84.94 211 ALA A N 1
ATOM 1579 C CA . ALA A 1 211 ? -0.325 -6.208 -21.530 1.00 84.94 211 ALA A CA 1
ATOM 1580 C C . ALA A 1 211 ? -1.311 -7.063 -20.713 1.00 84.94 211 ALA A C 1
ATOM 1582 O O . ALA A 1 211 ? -1.211 -7.134 -19.485 1.00 84.94 211 ALA A O 1
ATOM 1583 N N . ARG A 1 212 ? -2.200 -7.785 -21.411 1.00 86.06 212 ARG A N 1
ATOM 1584 C CA . ARG A 1 212 ? -3.230 -8.664 -20.840 1.00 86.06 212 ARG A CA 1
ATOM 1585 C C . ARG A 1 212 ? -2.678 -10.026 -20.384 1.00 86.06 212 ARG A C 1
ATOM 1587 O O . ARG A 1 212 ? -3.346 -10.750 -19.645 1.00 86.06 212 ARG A O 1
ATOM 1594 N N . THR A 1 213 ? -1.459 -10.395 -20.794 1.00 85.81 213 THR A N 1
ATOM 1595 C CA . THR A 1 213 ? -0.849 -11.690 -20.434 1.00 85.81 213 THR A CA 1
ATOM 1596 C C . THR A 1 213 ? -0.421 -11.775 -18.963 1.00 85.81 213 THR A C 1
ATOM 1598 O O . THR A 1 213 ? 0.014 -10.795 -18.353 1.00 85.81 213 THR A O 1
ATOM 1601 N N . ARG A 1 214 ? -0.506 -12.986 -18.392 1.00 85.81 214 ARG A N 1
ATOM 1602 C CA . ARG A 1 214 ? -0.078 -13.311 -17.019 1.00 85.81 214 ARG A CA 1
ATOM 1603 C C . ARG A 1 214 ? 0.996 -14.409 -17.013 1.00 85.81 214 ARG A C 1
ATOM 1605 O O . ARG A 1 214 ? 1.042 -15.230 -17.929 1.00 85.81 214 ARG A O 1
ATOM 1612 N N . ASP A 1 215 ? 1.887 -14.429 -16.016 1.00 84.56 215 ASP A N 1
ATOM 1613 C CA . ASP A 1 215 ? 2.874 -15.517 -15.838 1.00 84.56 215 ASP A CA 1
ATOM 1614 C C . ASP A 1 215 ? 2.335 -16.704 -15.021 1.00 84.56 215 ASP A C 1
ATOM 1616 O O . ASP A 1 215 ? 1.175 -16.759 -14.605 1.00 84.56 215 ASP A O 1
ATOM 1620 N N . ARG A 1 216 ? 3.237 -17.655 -14.753 1.00 83.44 216 ARG A N 1
ATOM 1621 C CA . ARG A 1 216 ? 3.060 -18.763 -13.806 1.00 83.44 216 ARG A CA 1
ATOM 1622 C C . ARG A 1 216 ? 2.733 -18.313 -12.375 1.00 83.44 216 ARG A C 1
ATOM 1624 O O . ARG A 1 216 ? 2.278 -19.154 -11.609 1.00 83.44 216 ARG A O 1
ATOM 1631 N N . ASP A 1 217 ? 2.900 -17.039 -12.030 1.00 82.94 217 ASP A N 1
ATOM 1632 C CA . ASP A 1 217 ? 2.574 -16.455 -10.725 1.00 82.94 217 ASP A CA 1
ATOM 1633 C C . ASP A 1 217 ? 1.325 -15.554 -10.783 1.00 82.94 217 ASP A C 1
ATOM 1635 O O . ASP A 1 217 ? 0.925 -14.986 -9.772 1.00 82.94 217 ASP A O 1
ATOM 1639 N N . GLY A 1 218 ? 0.665 -15.446 -11.942 1.00 86.19 218 GLY A N 1
ATOM 1640 C CA . GLY A 1 218 ? -0.507 -14.594 -12.165 1.00 86.19 218 GLY A CA 1
ATOM 1641 C C . GLY A 1 218 ? -0.195 -13.110 -12.401 1.00 86.19 218 GLY A C 1
ATOM 1642 O O . GLY A 1 218 ? -1.112 -12.355 -12.716 1.00 86.19 218 GLY A O 1
ATOM 1643 N N . ARG A 1 219 ? 1.071 -12.687 -12.304 1.00 88.12 219 ARG A N 1
ATOM 1644 C CA . ARG A 1 219 ? 1.493 -11.286 -12.469 1.00 88.12 219 ARG A CA 1
ATOM 1645 C C . ARG A 1 219 ? 1.321 -10.830 -13.916 1.00 88.12 219 ARG A C 1
ATOM 1647 O O . ARG A 1 219 ? 1.581 -11.602 -14.836 1.00 88.12 219 ARG A O 1
ATOM 1654 N N . THR A 1 220 ? 0.963 -9.564 -14.116 1.00 90.69 220 THR A N 1
ATOM 1655 C CA . THR A 1 220 ? 0.865 -8.897 -15.434 1.00 90.69 220 THR A CA 1
ATOM 1656 C C . THR A 1 220 ? 2.175 -8.199 -15.827 1.00 90.69 220 THR A C 1
ATOM 1658 O O . THR A 1 220 ? 3.169 -8.280 -15.104 1.00 90.69 220 THR A O 1
ATOM 1661 N N . ALA A 1 221 ? 2.201 -7.485 -16.959 1.00 90.06 221 ALA A N 1
ATOM 1662 C CA . ALA A 1 221 ? 3.261 -6.513 -17.253 1.00 90.06 221 ALA A CA 1
ATOM 1663 C C . ALA A 1 221 ? 3.313 -5.378 -16.204 1.00 90.06 221 ALA A C 1
ATOM 1665 O O . ALA A 1 221 ? 4.391 -5.051 -15.708 1.00 90.06 221 ALA A O 1
ATOM 1666 N N . LEU A 1 222 ? 2.146 -4.853 -15.805 1.00 91.31 222 LEU A N 1
ATOM 1667 C CA . LEU A 1 222 ? 2.001 -3.778 -14.813 1.00 91.31 222 LEU A CA 1
ATOM 1668 C C . LEU A 1 222 ? 2.565 -4.170 -13.435 1.00 91.31 222 LEU A C 1
ATOM 1670 O O . LEU A 1 222 ? 3.314 -3.399 -12.847 1.00 91.31 222 LEU A O 1
ATOM 1674 N N . HIS A 1 223 ? 2.316 -5.401 -12.969 1.00 90.94 223 HIS A N 1
ATOM 1675 C CA . HIS A 1 223 ? 2.949 -5.920 -11.747 1.00 90.94 223 HIS A CA 1
ATOM 1676 C C . HIS A 1 223 ? 4.478 -5.870 -11.835 1.00 90.94 223 HIS A C 1
ATOM 1678 O O . HIS A 1 223 ? 5.123 -5.350 -10.933 1.00 90.94 223 HIS A O 1
ATOM 1684 N N . LEU A 1 224 ? 5.060 -6.385 -12.924 1.00 89.44 224 LEU A N 1
ATOM 1685 C CA . LEU A 1 224 ? 6.516 -6.450 -13.086 1.00 89.44 224 LEU A CA 1
ATOM 1686 C C . LEU A 1 224 ? 7.159 -5.057 -13.161 1.00 89.44 224 LEU A C 1
ATOM 1688 O O . LEU A 1 224 ? 8.290 -4.903 -12.719 1.00 89.44 224 LEU A O 1
ATOM 1692 N N . ALA A 1 225 ? 6.445 -4.048 -13.674 1.00 90.38 225 ALA A N 1
ATOM 1693 C CA . ALA A 1 225 ? 6.894 -2.657 -13.631 1.00 90.38 225 ALA A CA 1
ATOM 1694 C C . ALA A 1 225 ? 6.924 -2.096 -12.194 1.00 90.38 225 ALA A C 1
ATOM 1696 O O . ALA A 1 225 ? 7.843 -1.355 -11.856 1.00 90.38 225 ALA A O 1
ATOM 1697 N N . CYS A 1 226 ? 5.974 -2.481 -11.334 1.00 90.44 226 CYS A N 1
ATOM 1698 C CA . CYS A 1 226 ? 5.958 -2.113 -9.913 1.00 90.44 226 CYS A CA 1
ATOM 1699 C C . CYS A 1 226 ? 7.000 -2.886 -9.079 1.00 90.44 226 CYS A C 1
ATOM 1701 O O . CYS A 1 226 ? 7.597 -2.319 -8.166 1.00 90.44 226 CYS A O 1
ATOM 1703 N N . GLU A 1 227 ? 7.272 -4.156 -9.408 1.00 88.25 227 GLU A N 1
ATOM 1704 C CA . GLU A 1 227 ? 8.297 -4.981 -8.735 1.00 88.25 227 GLU A CA 1
ATOM 1705 C C . GLU A 1 227 ? 9.747 -4.510 -9.013 1.00 88.25 227 GLU A C 1
ATOM 1707 O O . GLU A 1 227 ? 10.684 -5.001 -8.387 1.00 88.25 227 GLU A O 1
ATOM 1712 N N . CYS A 1 228 ? 9.949 -3.507 -9.881 1.00 83.44 228 CYS A N 1
ATOM 1713 C CA . CYS A 1 228 ? 11.226 -2.798 -10.059 1.00 83.44 228 CYS A CA 1
ATOM 1714 C C . CYS A 1 228 ? 11.597 -1.852 -8.893 1.00 83.44 228 CYS A C 1
ATOM 1716 O O . CYS A 1 228 ? 12.687 -1.272 -8.909 1.00 83.44 228 CYS A O 1
ATOM 1718 N N . GLY A 1 229 ? 10.714 -1.670 -7.902 1.00 82.88 229 GLY A N 1
ATOM 1719 C CA . GLY A 1 229 ? 10.972 -0.864 -6.703 1.00 82.88 229 GLY A CA 1
ATOM 1720 C C . GLY A 1 229 ? 11.375 0.574 -7.032 1.00 82.88 229 GLY A C 1
ATOM 1721 O O . GLY A 1 229 ? 10.777 1.203 -7.902 1.00 82.88 229 GLY A O 1
ATOM 1722 N N . GLY A 1 230 ? 12.434 1.086 -6.401 1.00 79.81 230 GLY A N 1
ATOM 1723 C CA . GLY A 1 230 ? 12.950 2.445 -6.636 1.00 79.81 230 GLY A CA 1
ATOM 1724 C C . GLY A 1 230 ? 13.451 2.747 -8.062 1.00 79.81 230 GLY A C 1
ATOM 1725 O O . GLY A 1 230 ? 13.883 3.864 -8.320 1.00 79.81 230 GLY A O 1
ATOM 1726 N N . SER A 1 231 ? 13.421 1.780 -8.989 1.00 82.94 231 SER A N 1
ATOM 1727 C CA . SER A 1 231 ? 13.649 1.986 -10.433 1.00 82.94 231 SER A CA 1
ATOM 1728 C C . SER A 1 231 ? 12.371 1.901 -11.286 1.00 82.94 231 SER A C 1
ATOM 1730 O O . SER A 1 231 ? 12.455 1.941 -12.514 1.00 82.94 231 SER A O 1
ATOM 1732 N N . ALA A 1 232 ? 11.192 1.759 -10.672 1.00 86.31 232 ALA A N 1
ATOM 1733 C CA . ALA A 1 232 ? 9.908 1.866 -11.359 1.00 86.31 232 ALA A CA 1
ATOM 1734 C C . ALA A 1 232 ? 9.648 3.321 -11.796 1.00 86.31 232 ALA A C 1
ATOM 1736 O O . ALA A 1 232 ? 9.932 4.256 -11.051 1.00 86.31 232 ALA A O 1
ATOM 1737 N N . ASN A 1 233 ? 9.094 3.513 -12.995 1.00 88.75 233 ASN A N 1
ATOM 1738 C CA . ASN A 1 233 ? 8.808 4.831 -13.571 1.00 88.75 233 ASN A CA 1
ATOM 1739 C C . ASN A 1 233 ? 7.283 5.016 -13.737 1.00 88.75 233 ASN A C 1
ATOM 1741 O O . ASN A 1 233 ? 6.605 4.125 -14.255 1.00 88.75 233 ASN A O 1
ATOM 1745 N N . ALA A 1 234 ? 6.762 6.173 -13.318 1.00 90.38 234 ALA A N 1
ATOM 1746 C CA . ALA A 1 234 ? 5.361 6.559 -13.464 1.00 90.38 234 ALA A CA 1
ATOM 1747 C C . ALA A 1 234 ? 4.889 6.564 -14.931 1.00 90.38 234 ALA A C 1
ATOM 1749 O O . ALA A 1 234 ? 3.813 6.043 -15.205 1.00 90.38 234 ALA A O 1
ATOM 1750 N N . ASP A 1 235 ? 5.710 7.023 -15.883 1.00 90.12 235 ASP A N 1
ATOM 1751 C CA . ASP A 1 235 ? 5.396 7.015 -17.322 1.00 90.12 235 ASP A CA 1
ATOM 1752 C C . ASP A 1 235 ? 5.159 5.587 -17.846 1.00 90.12 235 ASP A C 1
ATOM 1754 O O . ASP A 1 235 ? 4.278 5.338 -18.664 1.00 90.12 235 ASP A O 1
ATOM 1758 N N . VAL A 1 236 ? 5.959 4.624 -17.368 1.00 89.81 236 VAL A N 1
ATOM 1759 C CA . VAL A 1 236 ? 5.841 3.204 -17.743 1.00 89.81 236 VAL A CA 1
ATOM 1760 C C . VAL A 1 236 ? 4.536 2.623 -17.208 1.00 89.81 236 VAL A C 1
ATOM 1762 O O . VAL A 1 236 ? 3.860 1.871 -17.905 1.00 89.81 236 VAL A O 1
ATOM 1765 N N . VAL A 1 237 ? 4.187 2.974 -15.972 1.00 91.31 237 VAL A N 1
ATOM 1766 C CA . VAL A 1 237 ? 2.949 2.553 -15.310 1.00 91.31 237 VAL A CA 1
ATOM 1767 C C . VAL A 1 237 ? 1.732 3.164 -16.011 1.00 91.31 237 VAL A C 1
ATOM 1769 O O . VAL A 1 237 ? 0.810 2.425 -16.344 1.00 91.31 237 VAL A O 1
ATOM 1772 N N . GLN A 1 238 ? 1.777 4.456 -16.341 1.00 90.75 238 GLN A N 1
ATOM 1773 C CA . GLN A 1 238 ? 0.747 5.166 -17.102 1.00 90.75 238 GLN A CA 1
ATOM 1774 C C . GLN A 1 238 ? 0.498 4.508 -18.470 1.00 90.75 238 GLN A C 1
ATOM 1776 O O . GLN A 1 238 ? -0.622 4.091 -18.748 1.00 90.75 238 GLN A O 1
ATOM 1781 N N . VAL A 1 239 ? 1.546 4.302 -19.279 1.00 89.88 239 VAL A N 1
ATOM 1782 C CA . VAL A 1 239 ? 1.455 3.644 -20.600 1.00 89.88 239 VAL A CA 1
ATOM 1783 C C . VAL A 1 239 ? 0.873 2.225 -20.513 1.00 89.88 239 VAL A C 1
ATOM 1785 O O . VAL A 1 239 ? 0.132 1.798 -21.399 1.00 89.88 239 VAL A O 1
ATOM 1788 N N . LEU A 1 240 ? 1.191 1.469 -19.458 1.00 89.75 240 LEU A N 1
ATOM 1789 C CA . LEU A 1 240 ? 0.653 0.117 -19.263 1.00 89.75 240 LEU A CA 1
ATOM 1790 C C . LEU A 1 240 ? -0.823 0.121 -18.833 1.00 89.75 240 LEU A C 1
ATOM 1792 O O . LEU A 1 240 ? -1.552 -0.791 -19.219 1.00 89.75 240 LEU A O 1
ATOM 1796 N N . ILE A 1 241 ? -1.263 1.130 -18.076 1.00 89.44 241 ILE A N 1
ATOM 1797 C CA . ILE A 1 241 ? -2.672 1.322 -17.697 1.00 89.44 241 ILE A CA 1
ATOM 1798 C C . ILE A 1 241 ? -3.486 1.827 -18.896 1.00 89.44 241 ILE A C 1
ATOM 1800 O O . ILE A 1 241 ? -4.596 1.358 -19.109 1.00 89.44 241 ILE A O 1
ATOM 1804 N N . GLU A 1 242 ? -2.932 2.709 -19.729 1.00 87.50 242 GLU A N 1
ATOM 1805 C CA . GLU A 1 242 ? -3.558 3.144 -20.988 1.00 87.50 242 GLU A CA 1
ATOM 1806 C C . GLU A 1 242 ? -3.732 1.982 -21.980 1.00 87.50 242 GLU A C 1
ATOM 1808 O O . GLU A 1 242 ? -4.759 1.888 -22.649 1.00 87.50 242 GLU A O 1
ATOM 1813 N N . ALA A 1 243 ? -2.761 1.062 -22.047 1.00 86.50 243 ALA A N 1
ATOM 1814 C CA . ALA A 1 243 ? -2.828 -0.121 -22.908 1.00 86.50 243 ALA A CA 1
ATOM 1815 C C . ALA A 1 243 ? -3.759 -1.233 -22.381 1.00 86.50 243 ALA A C 1
ATOM 1817 O O . ALA A 1 243 ? -4.284 -2.017 -23.173 1.00 86.50 243 ALA A O 1
ATOM 1818 N N . CYS A 1 244 ? -3.946 -1.343 -21.062 1.00 86.62 244 CYS A N 1
ATOM 1819 C CA . CYS A 1 244 ? -4.901 -2.262 -20.438 1.00 86.62 244 CYS A CA 1
ATOM 1820 C C . CYS A 1 244 ? -5.285 -1.765 -19.033 1.00 86.62 244 CYS A C 1
ATOM 1822 O O . CYS A 1 244 ? -4.618 -2.125 -18.054 1.00 86.62 244 CYS A O 1
ATOM 1824 N N . PRO A 1 245 ? -6.381 -0.993 -18.897 1.00 85.81 245 PRO A N 1
ATOM 1825 C CA . PRO A 1 245 ? -6.867 -0.548 -17.595 1.00 85.81 245 PRO A CA 1
ATOM 1826 C C . PRO A 1 245 ? -7.141 -1.729 -16.656 1.00 85.81 245 PRO A C 1
ATOM 1828 O O . PRO A 1 245 ? -6.843 -1.667 -15.463 1.00 85.81 245 PRO A O 1
ATOM 1831 N N . GLU A 1 246 ? -7.627 -2.852 -17.203 1.00 85.06 246 GLU A N 1
ATOM 1832 C CA . GLU A 1 246 ? -7.998 -4.041 -16.429 1.00 85.06 246 GLU A CA 1
ATOM 1833 C C . GLU A 1 246 ? -6.830 -4.683 -15.679 1.00 85.06 246 GLU A C 1
ATOM 1835 O O . GLU A 1 246 ? -7.044 -5.366 -14.675 1.00 85.06 246 GLU A O 1
ATOM 1840 N N . ALA A 1 247 ? -5.590 -4.415 -16.099 1.00 86.12 247 ALA A N 1
ATOM 1841 C CA . ALA A 1 247 ? -4.400 -4.880 -15.406 1.00 86.12 247 ALA A CA 1
ATOM 1842 C C . ALA A 1 247 ? -4.275 -4.337 -13.966 1.00 86.12 247 ALA A C 1
ATOM 1844 O O . ALA A 1 247 ? -3.514 -4.926 -13.194 1.00 86.12 247 ALA A O 1
ATOM 1845 N N . ASN A 1 248 ? -5.003 -3.269 -13.596 1.00 87.25 248 ASN A N 1
ATOM 1846 C CA . ASN A 1 248 ? -4.985 -2.689 -12.247 1.00 87.25 248 ASN A CA 1
ATOM 1847 C C . ASN A 1 248 ? -5.839 -3.485 -11.230 1.00 87.25 248 ASN A C 1
ATOM 1849 O O . ASN A 1 248 ? -5.422 -3.655 -10.085 1.00 87.25 248 ASN A O 1
ATOM 1853 N N . TRP A 1 249 ? -6.986 -4.057 -11.636 1.00 83.50 249 TRP A N 1
ATOM 1854 C CA . TRP A 1 249 ? -7.836 -4.884 -10.745 1.00 83.50 249 TRP A CA 1
ATOM 1855 C C . TRP A 1 249 ? -7.369 -6.330 -10.607 1.00 83.50 249 TRP A C 1
ATOM 1857 O O . TRP A 1 249 ? -7.794 -7.043 -9.697 1.00 83.50 249 TRP A O 1
ATOM 1867 N N . TRP A 1 250 ? -6.531 -6.810 -11.523 1.00 88.19 250 TRP A N 1
ATOM 1868 C CA . TRP A 1 250 ? -6.122 -8.208 -11.518 1.00 88.19 250 TRP A CA 1
ATOM 1869 C C . TRP A 1 250 ? -5.142 -8.496 -10.384 1.00 88.19 250 TRP A C 1
ATOM 1871 O O . TRP A 1 250 ? -4.121 -7.831 -10.248 1.00 88.19 250 TRP A O 1
ATOM 1881 N N . ALA A 1 251 ? -5.442 -9.526 -9.597 1.00 89.25 251 ALA A N 1
ATOM 1882 C CA . ALA A 1 251 ? -4.556 -10.016 -8.554 1.00 89.25 251 ALA A CA 1
ATOM 1883 C C . ALA A 1 251 ? -3.639 -11.141 -9.063 1.00 89.25 251 ALA A C 1
ATOM 1885 O O . ALA A 1 251 ? -4.045 -11.978 -9.877 1.00 89.25 251 ALA A O 1
ATOM 1886 N N . ASP A 1 252 ? -2.418 -11.192 -8.537 1.00 89.12 252 ASP A N 1
ATOM 1887 C CA . ASP A 1 252 ? -1.504 -12.322 -8.697 1.00 89.12 252 ASP A CA 1
ATOM 1888 C C . ASP A 1 252 ? -1.914 -13.540 -7.832 1.00 89.12 252 ASP A C 1
ATOM 1890 O O . ASP A 1 252 ? -2.892 -13.514 -7.079 1.00 89.12 252 ASP A O 1
ATOM 1894 N N . ARG A 1 253 ? -1.141 -14.633 -7.885 1.00 88.75 253 ARG A N 1
ATOM 1895 C CA . ARG A 1 253 ? -1.373 -15.849 -7.075 1.00 88.75 253 ARG A CA 1
ATOM 1896 C C . ARG A 1 253 ? -1.179 -15.675 -5.560 1.00 88.75 253 ARG A C 1
ATOM 1898 O O . ARG A 1 253 ? -1.434 -16.622 -4.822 1.00 88.75 253 ARG A O 1
ATOM 1905 N N . ARG A 1 254 ? -0.711 -14.517 -5.083 1.00 85.00 254 ARG A N 1
ATOM 1906 C CA . ARG A 1 254 ? -0.658 -14.141 -3.657 1.00 85.00 254 ARG A CA 1
ATOM 1907 C C . ARG A 1 254 ? -1.849 -13.248 -3.262 1.00 85.00 254 ARG A C 1
ATOM 1909 O O . ARG A 1 254 ? -1.928 -12.828 -2.107 1.00 85.00 254 ARG A O 1
ATOM 1916 N N . GLY A 1 255 ? -2.763 -12.955 -4.190 1.00 86.44 255 GLY A N 1
ATOM 1917 C CA . GLY A 1 255 ? -3.862 -12.007 -4.005 1.00 86.44 255 GLY A CA 1
ATOM 1918 C C . GLY A 1 255 ? -3.428 -10.539 -4.094 1.00 86.44 255 GLY A C 1
ATOM 1919 O O . GLY A 1 255 ? -4.205 -9.660 -3.737 1.00 86.44 255 GLY A O 1
ATOM 1920 N N . ARG A 1 256 ? -2.194 -10.254 -4.527 1.00 89.19 256 ARG A N 1
ATOM 1921 C CA . ARG A 1 256 ? -1.656 -8.892 -4.617 1.00 89.19 256 ARG A CA 1
ATOM 1922 C C . ARG A 1 256 ? -2.108 -8.247 -5.919 1.00 89.19 256 ARG A C 1
ATOM 1924 O O . ARG A 1 256 ? -1.926 -8.836 -6.976 1.00 89.19 256 ARG A O 1
ATOM 1931 N N . THR A 1 257 ? -2.631 -7.031 -5.837 1.00 91.94 257 THR A N 1
ATOM 1932 C CA . THR A 1 257 ? -2.811 -6.126 -6.989 1.00 91.94 257 THR A CA 1
ATOM 1933 C C . THR A 1 257 ? -1.502 -5.362 -7.271 1.00 91.94 257 THR A C 1
ATOM 1935 O O . THR A 1 257 ? -0.607 -5.375 -6.414 1.00 91.94 257 THR A O 1
ATOM 1938 N N . PRO A 1 258 ? -1.348 -4.641 -8.401 1.00 91.50 258 PRO A N 1
ATOM 1939 C CA . PRO A 1 258 ? -0.123 -3.888 -8.692 1.00 91.50 258 PRO A CA 1
ATOM 1940 C C . PRO A 1 258 ? 0.262 -2.888 -7.594 1.00 91.50 258 PRO A C 1
ATOM 1942 O O . PRO A 1 258 ? 1.437 -2.774 -7.256 1.00 91.50 258 PRO A O 1
ATOM 1945 N N . LEU A 1 259 ? -0.720 -2.241 -6.953 1.00 92.06 259 LEU A N 1
ATOM 1946 C CA . LEU A 1 259 ? -0.486 -1.317 -5.837 1.00 92.06 259 LEU A CA 1
ATOM 1947 C C . LEU A 1 259 ? 0.084 -2.015 -4.583 1.00 92.06 259 LEU A C 1
ATOM 1949 O O . LEU A 1 259 ? 0.905 -1.435 -3.877 1.00 92.06 259 LEU A O 1
ATOM 1953 N N . HIS A 1 260 ? -0.264 -3.283 -4.325 1.00 91.31 260 HIS A N 1
ATOM 1954 C CA . HIS A 1 260 ? 0.399 -4.062 -3.269 1.00 91.31 260 HIS A CA 1
ATOM 1955 C C . HIS A 1 260 ? 1.869 -4.330 -3.606 1.00 91.31 260 HIS A C 1
ATOM 1957 O O . HIS A 1 260 ? 2.716 -4.252 -2.719 1.00 91.31 260 HIS A O 1
ATOM 1963 N N . ALA A 1 261 ? 2.173 -4.648 -4.870 1.00 89.81 261 ALA A N 1
ATOM 1964 C CA . ALA A 1 261 ? 3.542 -4.874 -5.326 1.00 89.81 261 ALA A CA 1
ATOM 1965 C C . ALA A 1 261 ? 4.371 -3.578 -5.281 1.00 89.81 261 ALA A C 1
ATOM 1967 O O . ALA A 1 261 ? 5.507 -3.606 -4.815 1.00 89.81 261 ALA A O 1
ATOM 1968 N N . ALA A 1 262 ? 3.787 -2.440 -5.669 1.00 91.88 262 ALA A N 1
ATOM 1969 C CA . ALA A 1 262 ? 4.419 -1.126 -5.565 1.00 91.88 262 ALA A CA 1
ATOM 1970 C C . ALA A 1 262 ? 4.893 -0.832 -4.129 1.00 91.88 262 ALA A C 1
ATOM 1972 O O . ALA A 1 262 ? 6.044 -0.449 -3.930 1.00 91.88 262 ALA A O 1
ATOM 1973 N N . PHE A 1 263 ? 4.062 -1.100 -3.115 1.00 91.50 263 PHE A N 1
ATOM 1974 C CA . PHE A 1 263 ? 4.475 -0.953 -1.716 1.00 91.50 263 PHE A CA 1
ATOM 1975 C C . PHE A 1 263 ? 5.439 -2.053 -1.235 1.00 91.50 263 PHE A C 1
ATOM 1977 O O . PHE A 1 263 ? 6.397 -1.738 -0.537 1.00 91.50 263 PHE A O 1
ATOM 1984 N N . GLU A 1 264 ? 5.243 -3.324 -1.608 1.00 87.62 264 GLU A N 1
ATOM 1985 C CA . GLU A 1 264 ? 6.110 -4.439 -1.167 1.00 87.62 264 GLU A CA 1
ATOM 1986 C C . GLU A 1 264 ? 7.555 -4.331 -1.698 1.00 87.62 264 GLU A C 1
ATOM 1988 O O . GLU A 1 264 ? 8.475 -4.811 -1.040 1.00 87.62 264 GLU A O 1
ATOM 1993 N N . PHE A 1 265 ? 7.768 -3.671 -2.844 1.00 86.25 265 PHE A N 1
ATOM 1994 C CA . PHE A 1 265 ? 9.094 -3.454 -3.445 1.00 86.25 265 PHE A CA 1
ATOM 1995 C C . PHE A 1 265 ? 9.638 -2.020 -3.305 1.00 86.25 265 PHE A C 1
ATOM 1997 O O . PHE A 1 265 ? 10.754 -1.754 -3.753 1.00 86.25 265 PHE A O 1
ATOM 2004 N N . GLY A 1 266 ? 8.900 -1.097 -2.680 1.00 85.81 266 GLY A N 1
ATOM 2005 C CA . GLY A 1 266 ? 9.355 0.284 -2.469 1.00 85.81 266 GLY A CA 1
ATOM 2006 C C . GLY A 1 266 ? 9.424 1.118 -3.754 1.00 85.81 266 GLY A C 1
ATOM 2007 O O . GLY A 1 266 ? 10.435 1.764 -4.024 1.00 85.81 266 GLY A O 1
ATOM 2008 N N . ALA A 1 267 ? 8.366 1.079 -4.566 1.00 89.06 267 ALA A N 1
ATOM 2009 C CA . ALA A 1 267 ? 8.191 1.965 -5.715 1.00 89.06 267 ALA A CA 1
ATOM 2010 C C . ALA A 1 267 ? 8.082 3.448 -5.284 1.00 89.06 267 ALA A C 1
ATOM 2012 O O . ALA A 1 267 ? 7.625 3.729 -4.172 1.00 89.06 267 ALA A O 1
ATOM 2013 N N . PRO A 1 268 ? 8.481 4.411 -6.141 1.00 89.56 268 PRO A N 1
ATOM 2014 C CA . PRO A 1 268 ? 8.419 5.831 -5.808 1.00 89.56 268 PRO A CA 1
ATOM 2015 C C . PRO A 1 268 ? 6.977 6.328 -5.632 1.00 89.56 268 PRO A C 1
ATOM 2017 O O . PRO A 1 268 ? 6.008 5.704 -6.081 1.00 89.56 268 PRO A O 1
ATOM 2020 N N . ALA A 1 269 ? 6.844 7.487 -4.982 1.00 89.88 269 ALA A N 1
ATOM 2021 C CA . ALA A 1 269 ? 5.549 8.070 -4.647 1.00 89.88 269 ALA A CA 1
ATOM 2022 C C . ALA A 1 269 ? 4.676 8.324 -5.883 1.00 89.88 269 ALA A C 1
ATOM 2024 O O . ALA A 1 269 ? 3.480 8.048 -5.844 1.00 89.88 269 ALA A O 1
ATOM 2025 N N . ASP A 1 270 ? 5.282 8.752 -6.989 1.00 90.81 270 ASP A N 1
ATOM 2026 C CA . ASP A 1 270 ? 4.586 9.099 -8.233 1.00 90.81 270 ASP A CA 1
ATOM 2027 C C . ASP A 1 270 ? 3.934 7.867 -8.883 1.00 90.81 270 ASP A C 1
ATOM 2029 O O . ASP A 1 270 ? 2.784 7.920 -9.314 1.00 90.81 270 ASP A O 1
ATOM 2033 N N . VAL A 1 271 ? 4.624 6.717 -8.863 1.00 90.44 271 VAL A N 1
ATOM 2034 C CA . VAL A 1 271 ? 4.077 5.420 -9.309 1.00 90.44 271 VAL A CA 1
ATOM 2035 C C . VAL A 1 271 ? 2.870 5.017 -8.462 1.00 90.44 271 VAL A C 1
ATOM 2037 O O . VAL A 1 271 ? 1.852 4.582 -9.003 1.00 90.44 271 VAL A O 1
ATOM 2040 N N . CYS A 1 272 ? 2.957 5.185 -7.141 1.00 90.50 272 CYS A N 1
ATOM 2041 C CA . CYS A 1 272 ? 1.834 4.912 -6.244 1.00 90.50 272 CYS A CA 1
ATOM 2042 C C . CYS A 1 272 ? 0.670 5.884 -6.507 1.00 90.50 272 CYS A C 1
ATOM 2044 O O . CYS A 1 272 ? -0.480 5.457 -6.558 1.00 90.50 272 CYS A O 1
ATOM 2046 N N . GLY A 1 273 ? 0.969 7.167 -6.733 1.00 88.94 273 GLY A N 1
ATOM 2047 C CA . GLY A 1 273 ? -0.003 8.212 -7.052 1.00 88.94 273 GLY A CA 1
ATOM 2048 C C . GLY A 1 273 ? -0.777 7.937 -8.341 1.00 88.94 273 GLY A C 1
ATOM 2049 O O . GLY A 1 273 ? -2.001 8.026 -8.325 1.00 88.94 273 GLY A O 1
ATOM 2050 N N . VAL A 1 274 ? -0.099 7.522 -9.419 1.00 90.12 274 VAL A N 1
ATOM 2051 C CA . VAL A 1 274 ? -0.739 7.110 -10.685 1.00 90.12 274 VAL A CA 1
ATOM 2052 C C . VAL A 1 274 ? -1.635 5.883 -10.487 1.00 90.12 274 VAL A C 1
ATOM 2054 O O . VAL A 1 274 ? -2.769 5.862 -10.963 1.00 90.12 274 VAL A O 1
ATOM 2057 N N . LEU A 1 275 ? -1.181 4.868 -9.744 1.00 88.75 275 LEU A N 1
ATOM 2058 C CA . LEU A 1 275 ? -1.991 3.674 -9.452 1.00 88.75 275 LEU A CA 1
ATOM 2059 C C . LEU A 1 275 ? -3.241 3.984 -8.611 1.00 88.75 275 LEU A C 1
ATOM 2061 O O . LEU A 1 275 ? -4.257 3.309 -8.769 1.00 88.75 275 LEU A O 1
ATOM 2065 N N . ILE A 1 276 ? -3.175 4.993 -7.736 1.00 88.69 276 ILE A N 1
ATOM 2066 C CA . ILE A 1 276 ? -4.309 5.453 -6.922 1.00 88.69 276 ILE A CA 1
ATOM 2067 C C . ILE A 1 276 ? -5.259 6.319 -7.758 1.00 88.69 276 ILE A C 1
ATOM 2069 O O . ILE A 1 276 ? -6.452 6.038 -7.783 1.00 88.69 276 ILE A O 1
ATOM 2073 N N . SER A 1 277 ? -4.766 7.324 -8.490 1.00 86.25 277 SER A N 1
ATOM 2074 C CA . SER A 1 277 ? -5.618 8.234 -9.276 1.00 86.25 277 SER A CA 1
ATOM 2075 C C . SER A 1 277 ? -6.347 7.529 -10.425 1.00 86.25 277 SER A C 1
ATOM 2077 O O . SER A 1 277 ? -7.496 7.851 -10.724 1.00 86.25 277 SER A O 1
ATOM 2079 N N . THR A 1 278 ? -5.730 6.510 -11.027 1.00 82.25 278 THR A N 1
ATOM 2080 C CA . THR A 1 278 ? -6.381 5.648 -12.030 1.00 82.25 278 THR A CA 1
ATOM 2081 C C . THR A 1 278 ? -7.392 4.671 -11.420 1.00 82.25 278 THR A C 1
ATOM 2083 O O . THR A 1 278 ? -8.296 4.224 -12.124 1.00 82.25 278 THR A O 1
ATOM 2086 N N . ALA A 1 279 ? -7.298 4.371 -10.119 1.00 77.81 279 ALA A N 1
ATOM 2087 C CA . ALA A 1 279 ? -8.302 3.595 -9.390 1.00 77.81 279 ALA A CA 1
ATOM 2088 C C . ALA A 1 279 ? -9.509 4.440 -8.937 1.00 77.81 279 ALA A C 1
ATOM 2090 O O . ALA A 1 279 ? -10.599 3.891 -8.789 1.00 77.81 279 ALA A O 1
ATOM 2091 N N . THR A 1 280 ? -9.326 5.749 -8.717 1.00 73.06 280 THR A N 1
ATOM 2092 C CA . THR A 1 280 ? -10.326 6.650 -8.104 1.00 73.06 280 THR A CA 1
ATOM 2093 C C . THR A 1 280 ? -10.906 7.716 -9.044 1.00 73.06 280 THR A C 1
ATOM 2095 O O . THR A 1 280 ? -11.798 8.460 -8.638 1.00 73.06 280 THR A O 1
ATOM 2098 N N . GLY A 1 281 ? -10.414 7.819 -10.283 1.00 69.50 281 GLY A N 1
ATOM 2099 C CA . GLY A 1 281 ? -10.872 8.802 -11.271 1.00 69.50 281 GLY A CA 1
ATOM 2100 C C . GLY A 1 281 ? -12.298 8.575 -11.803 1.00 69.50 281 GLY A C 1
ATOM 2101 O O . GLY A 1 281 ? -12.983 7.627 -11.448 1.00 69.50 281 GLY A O 1
ATOM 2102 N N . ALA A 1 282 ? -12.752 9.433 -12.720 1.00 51.16 282 ALA A N 1
ATOM 2103 C CA . ALA A 1 282 ? -14.118 9.396 -13.269 1.00 51.16 282 ALA A CA 1
ATOM 2104 C C . ALA A 1 282 ? -14.302 8.471 -14.501 1.00 51.16 282 ALA A C 1
ATOM 2106 O O . ALA A 1 282 ? -15.233 8.651 -15.285 1.00 51.16 282 ALA A O 1
ATOM 2107 N N . GLY A 1 283 ? -13.387 7.523 -14.731 1.00 56.62 283 GLY A N 1
ATOM 2108 C CA . GLY A 1 283 ? -13.426 6.626 -15.892 1.00 56.62 283 GLY A CA 1
ATOM 2109 C C . GLY A 1 283 ? -14.327 5.407 -15.676 1.00 56.62 283 GLY A C 1
ATOM 2110 O O . GLY A 1 283 ? -14.464 4.933 -14.555 1.00 56.62 283 GLY A O 1
ATOM 2111 N N . ALA A 1 284 ? -14.851 4.819 -16.758 1.00 46.78 284 ALA A N 1
ATOM 2112 C CA . ALA A 1 284 ? -15.727 3.630 -16.737 1.00 46.78 284 ALA A CA 1
ATOM 2113 C C . ALA A 1 284 ? -15.081 2.329 -16.196 1.00 46.78 284 ALA A C 1
ATOM 2115 O O . ALA A 1 284 ? -15.684 1.261 -16.262 1.00 46.78 284 ALA A O 1
ATOM 2116 N N . ALA A 1 285 ? -13.849 2.419 -15.701 1.00 54.06 285 ALA A N 1
ATOM 2117 C CA . ALA A 1 285 ? -13.092 1.332 -15.105 1.00 54.06 285 ALA A CA 1
ATOM 2118 C C . ALA A 1 285 ? -12.703 1.620 -13.639 1.00 54.06 285 ALA A C 1
ATOM 2120 O O . ALA A 1 285 ? -12.310 0.706 -12.928 1.00 54.06 285 ALA A O 1
ATOM 2121 N N . ALA A 1 286 ? -12.816 2.869 -13.172 1.00 61.75 286 ALA A N 1
ATOM 2122 C CA . ALA A 1 286 ? -12.445 3.236 -11.811 1.00 61.75 286 ALA A CA 1
ATOM 2123 C C . ALA A 1 286 ? -13.397 2.608 -10.783 1.00 61.75 286 ALA A C 1
ATOM 2125 O O . ALA A 1 286 ? -14.618 2.630 -10.942 1.00 61.75 286 ALA A O 1
ATOM 2126 N N . ASP A 1 287 ? -12.819 2.070 -9.714 1.00 66.56 287 ASP A N 1
ATOM 2127 C CA . ASP A 1 287 ? -13.541 1.471 -8.598 1.00 66.56 287 ASP A CA 1
ATOM 2128 C C . ASP A 1 287 ? -12.709 1.647 -7.314 1.00 66.56 287 ASP A C 1
ATOM 2130 O O . ASP A 1 287 ? -11.680 0.974 -7.149 1.00 66.56 287 ASP A O 1
ATOM 2134 N N . PRO A 1 288 ? -13.147 2.509 -6.373 1.00 70.81 288 PRO A N 1
ATOM 2135 C CA . PRO A 1 288 ? -12.516 2.665 -5.065 1.00 70.81 288 PRO A CA 1
ATOM 2136 C C . PRO A 1 288 ? -12.369 1.352 -4.279 1.00 70.81 288 PRO A C 1
ATOM 2138 O O . PRO A 1 288 ? -11.471 1.251 -3.439 1.00 70.81 288 PRO A O 1
ATOM 2141 N N . SER A 1 289 ? -13.167 0.313 -4.576 1.00 77.50 289 SER A N 1
ATOM 2142 C CA . SER A 1 289 ? -13.029 -1.010 -3.950 1.00 77.50 289 SER A CA 1
ATOM 2143 C C . SER A 1 289 ? -11.643 -1.637 -4.161 1.00 77.50 289 SER A C 1
ATOM 2145 O O . SER A 1 289 ? -11.197 -2.423 -3.319 1.00 77.50 289 SER A O 1
ATOM 2147 N N . LEU A 1 290 ? -10.900 -1.228 -5.202 1.00 80.12 290 LEU A N 1
ATOM 2148 C CA . LEU A 1 290 ? -9.520 -1.658 -5.450 1.00 80.12 290 LEU A CA 1
ATOM 2149 C C . LEU A 1 290 ? -8.566 -1.283 -4.302 1.00 80.12 290 LEU A C 1
ATOM 2151 O O . LEU A 1 290 ? -7.709 -2.086 -3.925 1.00 80.12 290 LEU A O 1
ATOM 2155 N N . LEU A 1 291 ? -8.744 -0.109 -3.685 1.00 84.00 291 LEU A N 1
ATOM 2156 C CA . LEU A 1 291 ? -7.983 0.301 -2.494 1.00 84.00 291 LEU A CA 1
ATOM 2157 C C . LEU A 1 291 ? -8.348 -0.542 -1.257 1.00 84.00 291 LEU A C 1
ATOM 2159 O O . LEU A 1 291 ? -7.600 -0.587 -0.278 1.00 84.00 291 LEU A O 1
ATOM 2163 N N . GLY A 1 292 ? -9.478 -1.247 -1.323 1.00 85.06 292 GLY A N 1
ATOM 2164 C CA . GLY A 1 292 ? -9.979 -2.185 -0.331 1.00 85.06 292 GLY A CA 1
ATOM 2165 C C . GLY A 1 292 ? -9.758 -3.669 -0.646 1.00 85.06 292 GLY A C 1
ATOM 2166 O O . GLY A 1 292 ? -10.155 -4.500 0.177 1.00 85.06 292 GLY A O 1
ATOM 2167 N N . ALA A 1 293 ? -9.152 -4.037 -1.777 1.00 87.44 293 ALA A N 1
ATOM 2168 C CA . ALA A 1 293 ? -8.906 -5.435 -2.138 1.00 87.44 293 ALA A CA 1
ATOM 2169 C C . ALA A 1 293 ? -7.852 -6.072 -1.199 1.00 87.44 293 ALA A C 1
ATOM 2171 O O . ALA A 1 293 ? -6.779 -5.497 -1.049 1.00 87.44 293 ALA A O 1
ATOM 2172 N N . PRO A 1 294 ? -8.110 -7.220 -0.540 1.00 89.19 294 PRO A N 1
ATOM 2173 C CA . PRO A 1 294 ? -7.153 -7.827 0.390 1.00 89.19 294 PRO A CA 1
ATOM 2174 C C . PRO A 1 294 ? -6.265 -8.916 -0.247 1.00 89.19 294 PRO A C 1
ATOM 2176 O O . PRO A 1 294 ? -6.756 -9.775 -0.982 1.00 89.19 294 PRO A O 1
ATOM 2179 N N . ASP A 1 295 ? -4.983 -8.961 0.132 1.00 87.88 295 ASP A N 1
ATOM 2180 C CA . ASP A 1 295 ? -4.070 -10.066 -0.199 1.00 87.88 295 ASP A CA 1
ATOM 2181 C C . ASP A 1 295 ? -4.436 -11.389 0.521 1.00 87.88 295 ASP A C 1
ATOM 2183 O O . ASP A 1 295 ? -5.335 -11.456 1.367 1.00 87.88 295 ASP A O 1
ATOM 2187 N N . HIS A 1 296 ? -3.731 -12.489 0.225 1.00 85.38 296 HIS A N 1
ATOM 2188 C CA . HIS A 1 296 ? -3.968 -13.781 0.892 1.00 85.38 296 HIS A CA 1
ATOM 2189 C C . HIS A 1 296 ? -3.669 -13.806 2.406 1.00 85.38 296 HIS A C 1
ATOM 2191 O O . HIS A 1 296 ? -4.045 -14.770 3.072 1.00 85.38 296 HIS A O 1
ATOM 2197 N N . ALA A 1 297 ? -3.056 -12.765 2.973 1.00 75.81 297 ALA A N 1
ATOM 2198 C CA . ALA A 1 297 ? -2.917 -12.561 4.415 1.00 75.81 297 ALA A CA 1
ATOM 2199 C C . ALA A 1 297 ? -3.940 -11.540 4.974 1.00 75.81 297 ALA A C 1
ATOM 2201 O O . ALA A 1 297 ? -3.956 -11.264 6.172 1.00 75.81 297 ALA A O 1
ATOM 2202 N N . GLY A 1 298 ? -4.851 -11.028 4.140 1.00 82.62 298 GLY A N 1
ATOM 2203 C CA . GLY A 1 298 ? -5.894 -10.066 4.503 1.00 82.62 298 GLY A CA 1
ATOM 2204 C C . GLY A 1 298 ? -5.448 -8.603 4.481 1.00 82.62 298 GLY A C 1
ATOM 2205 O O . GLY A 1 298 ? -6.245 -7.731 4.813 1.00 82.62 298 GLY A O 1
ATOM 2206 N N . ASN A 1 299 ? -4.201 -8.314 4.111 1.00 87.12 299 ASN A N 1
ATOM 2207 C CA . ASN A 1 299 ? -3.696 -6.945 4.054 1.00 87.12 299 ASN A CA 1
ATOM 2208 C C . ASN A 1 299 ? -4.328 -6.223 2.864 1.00 87.12 299 ASN A C 1
ATOM 2210 O O . ASN A 1 299 ? -4.262 -6.732 1.752 1.00 87.12 299 ASN A O 1
ATOM 2214 N N . THR A 1 300 ? -4.879 -5.031 3.077 1.00 92.31 300 THR A N 1
ATOM 2215 C CA . THR A 1 300 ? -5.217 -4.099 1.984 1.00 92.31 300 THR A CA 1
ATOM 2216 C C . THR A 1 300 ? -3.953 -3.380 1.477 1.00 92.31 300 THR A C 1
ATOM 2218 O O . THR A 1 300 ? -2.925 -3.398 2.167 1.00 92.31 300 THR A O 1
ATOM 2221 N N . PRO A 1 301 ? -3.998 -2.654 0.344 1.00 92.06 301 PRO A N 1
ATOM 2222 C CA . PRO A 1 301 ? -2.915 -1.770 -0.072 1.00 92.06 301 PRO A CA 1
ATOM 2223 C C . PRO A 1 301 ? -2.442 -0.828 1.043 1.00 92.06 301 PRO A C 1
ATOM 2225 O O . PRO A 1 301 ? -1.240 -0.648 1.212 1.00 92.06 301 PRO A O 1
ATOM 2228 N N . LEU A 1 302 ? -3.357 -0.299 1.869 1.00 93.56 302 LEU A N 1
ATOM 2229 C CA . LEU A 1 302 ? -3.012 0.596 2.981 1.00 93.56 302 LEU A CA 1
ATOM 2230 C C . LEU A 1 302 ? -2.173 -0.097 4.070 1.00 93.56 302 LEU A C 1
ATOM 2232 O O . LEU A 1 302 ? -1.255 0.509 4.615 1.00 93.56 302 LEU A O 1
ATOM 2236 N N . HIS A 1 303 ? -2.425 -1.381 4.349 1.00 88.81 303 HIS A N 1
ATOM 2237 C CA . HIS A 1 303 ? -1.588 -2.175 5.260 1.00 88.81 303 HIS A CA 1
ATOM 2238 C C . HIS A 1 303 ? -0.141 -2.266 4.740 1.00 88.81 303 HIS A C 1
ATOM 2240 O O . HIS A 1 303 ? 0.804 -2.094 5.511 1.00 88.81 303 HIS A O 1
ATOM 2246 N N . LYS A 1 304 ? 0.042 -2.478 3.426 1.00 89.00 304 LYS A N 1
ATOM 2247 C CA . LYS A 1 304 ? 1.376 -2.482 2.799 1.00 89.00 304 LYS A CA 1
ATOM 2248 C C . LYS A 1 304 ? 2.003 -1.088 2.785 1.00 89.00 304 LYS A C 1
ATOM 2250 O O . LYS A 1 304 ? 3.171 -0.974 3.130 1.00 89.00 304 LYS A O 1
ATOM 2255 N N . ALA A 1 305 ? 1.242 -0.040 2.467 1.00 92.25 305 ALA A N 1
ATOM 2256 C CA . ALA A 1 305 ? 1.708 1.349 2.484 1.00 92.25 305 ALA A CA 1
ATOM 2257 C C . ALA A 1 305 ? 2.244 1.767 3.865 1.00 92.25 305 ALA A C 1
ATOM 2259 O O . ALA A 1 305 ? 3.281 2.422 3.964 1.00 92.25 305 ALA A O 1
ATOM 2260 N N . CYS A 1 306 ? 1.566 1.348 4.937 1.00 90.12 306 CYS A N 1
ATOM 2261 C CA . CYS A 1 306 ? 2.003 1.568 6.311 1.00 90.12 306 CYS A CA 1
ATOM 2262 C C . CYS A 1 306 ? 3.309 0.827 6.638 1.00 90.12 306 CYS A C 1
ATOM 2264 O O . CYS A 1 306 ? 4.253 1.468 7.098 1.00 90.12 306 CYS A O 1
ATOM 2266 N N . GLY A 1 307 ? 3.402 -0.476 6.339 1.00 84.31 307 GLY A N 1
ATOM 2267 C CA . GLY A 1 307 ? 4.635 -1.254 6.545 1.00 84.31 307 GLY A CA 1
ATOM 2268 C C . GLY A 1 307 ? 5.818 -0.782 5.682 1.00 84.31 307 GLY A C 1
ATOM 2269 O O . GLY A 1 307 ? 6.960 -0.801 6.127 1.00 84.31 307 GLY A O 1
ATOM 2270 N N . ALA A 1 308 ? 5.545 -0.278 4.476 1.00 84.50 308 ALA A N 1
ATOM 2271 C CA . ALA A 1 308 ? 6.525 0.332 3.575 1.00 84.50 308 ALA A CA 1
ATOM 2272 C C . ALA A 1 308 ? 6.846 1.805 3.910 1.00 84.50 308 ALA A C 1
ATOM 2274 O O . ALA A 1 308 ? 7.616 2.443 3.195 1.00 84.50 308 ALA A O 1
ATOM 2275 N N . ARG A 1 309 ? 6.261 2.365 4.984 1.00 83.94 309 ARG A N 1
ATOM 2276 C CA . ARG A 1 309 ? 6.467 3.753 5.446 1.00 83.94 309 ARG A CA 1
ATOM 2277 C C . ARG A 1 309 ? 6.211 4.808 4.350 1.00 83.94 309 ARG A C 1
ATOM 2279 O O . ARG A 1 309 ? 6.935 5.802 4.270 1.00 83.94 309 ARG A O 1
ATOM 2286 N N . ALA A 1 310 ? 5.165 4.617 3.539 1.00 88.19 310 ALA A N 1
ATOM 2287 C CA . ALA A 1 310 ? 4.766 5.495 2.429 1.00 88.19 310 ALA A CA 1
ATOM 2288 C C . ALA A 1 310 ? 4.576 6.977 2.836 1.00 88.19 310 ALA A C 1
ATOM 2290 O O . ALA A 1 310 ? 4.368 7.293 4.015 1.00 88.19 310 ALA A O 1
ATOM 2291 N N . SER A 1 311 ? 4.671 7.914 1.880 1.00 90.00 311 SER A N 1
ATOM 2292 C CA . SER A 1 311 ? 4.553 9.360 2.159 1.00 90.00 311 SER A CA 1
ATOM 2293 C C . SER A 1 311 ? 3.200 9.723 2.786 1.00 90.00 311 SER A C 1
ATOM 2295 O O . SER A 1 311 ? 2.215 8.989 2.672 1.00 90.00 311 SER A O 1
ATOM 2297 N N . LEU A 1 312 ? 3.148 10.866 3.479 1.00 90.25 312 LEU A N 1
ATOM 2298 C CA . LEU A 1 312 ? 1.898 11.346 4.067 1.00 90.25 312 LEU A CA 1
ATOM 2299 C C . LEU A 1 312 ? 0.855 11.666 2.981 1.00 90.25 312 LEU A C 1
ATOM 2301 O O . LEU A 1 312 ? -0.327 11.457 3.234 1.00 90.25 312 LEU A O 1
ATOM 2305 N N . GLU A 1 313 ? 1.270 12.116 1.787 1.00 90.69 313 GLU A N 1
ATOM 2306 C CA . GLU A 1 313 ? 0.345 12.365 0.671 1.00 90.69 313 GLU A CA 1
ATOM 2307 C C . GLU A 1 313 ? -0.282 11.076 0.131 1.00 90.69 313 GLU A C 1
ATOM 2309 O O . GLU A 1 313 ? -1.481 11.058 -0.123 1.00 90.69 313 GLU A O 1
ATOM 2314 N N . ILE A 1 314 ? 0.484 9.985 0.013 1.00 91.38 314 ILE A N 1
ATOM 2315 C CA . ILE A 1 314 ? -0.050 8.681 -0.421 1.00 91.38 314 ILE A CA 1
ATOM 2316 C C . ILE A 1 314 ? -1.089 8.173 0.586 1.00 91.38 314 ILE A C 1
ATOM 2318 O O . ILE A 1 314 ? -2.171 7.735 0.211 1.00 91.38 314 ILE A O 1
ATOM 2322 N N . LEU A 1 315 ? -0.781 8.255 1.884 1.00 92.94 315 LEU A N 1
ATOM 2323 C CA . LEU A 1 315 ? -1.722 7.837 2.925 1.00 92.94 315 LEU A CA 1
ATOM 2324 C C . LEU A 1 315 ? -2.962 8.749 2.973 1.00 92.94 315 LEU A C 1
ATOM 2326 O O . LEU A 1 315 ? -4.044 8.260 3.283 1.00 92.94 315 LEU A O 1
ATOM 2330 N N . ARG A 1 316 ? -2.828 10.040 2.634 1.00 91.75 316 ARG A N 1
ATOM 2331 C CA . ARG A 1 316 ? -3.955 10.970 2.464 1.00 91.75 316 ARG A CA 1
ATOM 2332 C C . ARG A 1 316 ? -4.838 10.579 1.284 1.00 91.75 316 ARG A C 1
ATOM 2334 O O . ARG A 1 316 ? -6.002 10.281 1.516 1.00 91.75 316 ARG A O 1
ATOM 2341 N N . SER A 1 317 ? -4.297 10.468 0.071 1.00 89.94 317 SER A N 1
ATOM 2342 C CA . SER A 1 317 ? -5.096 10.190 -1.133 1.00 89.94 317 SER A CA 1
ATOM 2343 C C . SER A 1 317 ? -5.812 8.833 -1.092 1.00 89.94 317 SER A C 1
ATOM 2345 O O . SER A 1 317 ? -6.937 8.712 -1.571 1.00 89.94 317 SER A O 1
ATOM 2347 N N . MET A 1 318 ? -5.220 7.821 -0.446 1.00 89.88 318 MET A N 1
ATOM 2348 C CA . MET A 1 318 ? -5.893 6.537 -0.202 1.00 89.88 318 MET A CA 1
ATOM 2349 C C . MET A 1 318 ? -7.074 6.657 0.775 1.00 89.88 318 MET A C 1
ATOM 2351 O O . MET A 1 318 ? -8.094 6.000 0.579 1.00 89.88 318 MET A O 1
ATOM 2355 N N . LEU A 1 319 ? -6.944 7.479 1.821 1.00 90.88 319 LEU A N 1
ATOM 2356 C CA . LEU A 1 319 ? -7.982 7.680 2.840 1.00 90.88 319 LEU A CA 1
ATOM 2357 C C . LEU A 1 319 ? -9.030 8.726 2.436 1.00 90.88 319 LEU A C 1
ATOM 2359 O O . LEU A 1 319 ? -10.126 8.718 2.981 1.00 90.88 319 LEU A O 1
ATOM 2363 N N . GLU A 1 320 ? -8.714 9.616 1.496 1.00 88.56 320 GLU A N 1
ATOM 2364 C CA . GLU A 1 320 ? -9.666 10.547 0.875 1.00 88.56 320 GLU A CA 1
ATOM 2365 C C . GLU A 1 320 ? -10.642 9.800 -0.045 1.00 88.56 320 GLU A C 1
ATOM 2367 O O . GLU A 1 320 ? -11.795 10.206 -0.171 1.00 88.56 320 GLU A O 1
ATOM 2372 N N . ALA A 1 321 ? -10.204 8.678 -0.628 1.00 86.44 321 ALA A N 1
ATOM 2373 C CA . ALA A 1 321 ? -11.033 7.790 -1.437 1.00 86.44 321 ALA A CA 1
ATOM 2374 C C . ALA A 1 321 ? -11.830 6.757 -0.612 1.00 86.44 321 ALA A C 1
ATOM 2376 O O . ALA A 1 321 ? -13.002 6.529 -0.902 1.00 86.44 321 ALA A O 1
ATOM 2377 N N . ASP A 1 322 ? -11.228 6.139 0.414 1.00 88.06 322 ASP A N 1
ATOM 2378 C CA . ASP A 1 322 ? -11.945 5.300 1.391 1.00 88.06 322 ASP A CA 1
ATOM 2379 C C . ASP A 1 322 ? -11.344 5.453 2.810 1.00 88.06 322 ASP A C 1
ATOM 2381 O O . ASP A 1 322 ? -10.353 4.797 3.155 1.00 88.06 322 ASP A O 1
ATOM 2385 N N . PRO A 1 323 ? -11.961 6.274 3.684 1.00 89.19 323 PRO A N 1
ATOM 2386 C CA . PRO A 1 323 ? -11.539 6.423 5.077 1.00 89.19 323 PRO A CA 1
ATOM 2387 C C . PRO A 1 323 ? -11.629 5.124 5.892 1.00 89.19 323 PRO A C 1
ATOM 2389 O O . PRO A 1 323 ? -10.887 4.948 6.864 1.00 89.19 323 PRO A O 1
ATOM 2392 N N . SER A 1 324 ? -12.516 4.191 5.514 1.00 88.06 324 SER A N 1
ATOM 2393 C CA . SER A 1 324 ? -12.764 2.957 6.271 1.00 88.06 324 SER A CA 1
ATOM 2394 C C . SER A 1 324 ? -11.551 2.024 6.284 1.00 88.06 324 SER A C 1
ATOM 2396 O O . SER A 1 324 ? -11.372 1.253 7.233 1.00 88.06 324 SER A O 1
ATOM 2398 N N . LEU A 1 325 ? -10.660 2.144 5.289 1.00 88.69 325 LEU A N 1
ATOM 2399 C CA . LEU A 1 325 ? -9.412 1.384 5.190 1.00 88.69 325 LEU A CA 1
ATOM 2400 C C . LEU A 1 325 ? -8.545 1.500 6.452 1.00 88.69 325 LEU A C 1
ATOM 2402 O O . LEU A 1 325 ? -7.878 0.527 6.805 1.00 88.69 325 LEU A O 1
ATOM 2406 N N . ALA A 1 326 ? -8.576 2.639 7.156 1.00 89.38 326 ALA A N 1
ATOM 2407 C CA . ALA A 1 326 ? -7.826 2.843 8.399 1.00 89.38 326 ALA A CA 1
ATOM 2408 C C . ALA A 1 326 ? -8.308 1.954 9.564 1.00 89.38 326 ALA A C 1
ATOM 2410 O O . ALA A 1 326 ? -7.519 1.621 10.449 1.00 89.38 326 ALA A O 1
ATOM 2411 N N . ALA A 1 327 ? -9.589 1.565 9.564 1.00 86.94 327 ALA A N 1
ATOM 2412 C CA . ALA A 1 327 ? -10.212 0.721 10.587 1.00 86.94 327 ALA A CA 1
ATOM 2413 C C . ALA A 1 327 ? -10.339 -0.760 10.172 1.00 86.94 327 ALA A C 1
ATOM 2415 O O . ALA A 1 327 ? -10.656 -1.612 11.007 1.00 86.94 327 ALA A O 1
ATOM 2416 N N . ARG A 1 328 ? -10.112 -1.083 8.892 1.00 85.94 328 ARG A N 1
ATOM 2417 C CA . ARG A 1 328 ? -10.129 -2.461 8.377 1.00 85.94 328 ARG A CA 1
ATOM 2418 C C . ARG A 1 328 ? -8.915 -3.255 8.854 1.00 85.94 328 ARG A C 1
ATOM 2420 O O . ARG A 1 328 ? -7.875 -2.688 9.168 1.00 85.94 328 ARG A O 1
ATOM 2427 N N . THR A 1 329 ? -9.065 -4.579 8.909 1.00 81.81 329 THR A N 1
ATOM 2428 C CA . THR A 1 329 ? -8.101 -5.471 9.568 1.00 81.81 329 THR A CA 1
ATOM 2429 C C . THR A 1 329 ? -7.700 -6.668 8.710 1.00 81.81 329 THR A C 1
ATOM 2431 O O . THR A 1 329 ? -8.490 -7.142 7.891 1.00 81.81 329 THR A O 1
ATOM 2434 N N . ASN A 1 330 ? -6.463 -7.140 8.890 1.00 81.25 330 ASN A N 1
ATOM 2435 C CA . ASN A 1 330 ? -5.923 -8.318 8.204 1.00 81.25 330 ASN A CA 1
ATOM 2436 C C . ASN A 1 330 ? -6.314 -9.641 8.909 1.00 81.25 330 ASN A C 1
ATOM 2438 O O . ASN A 1 330 ? -7.026 -9.640 9.914 1.00 81.25 330 ASN A O 1
ATOM 2442 N N . ARG A 1 331 ? -5.835 -10.797 8.414 1.00 76.06 331 ARG A N 1
ATOM 2443 C CA . ARG A 1 331 ? -6.164 -12.118 9.002 1.00 76.06 331 ARG A CA 1
ATOM 2444 C C . ARG A 1 331 ? -5.551 -12.374 10.387 1.00 76.06 331 ARG A C 1
ATOM 2446 O O . ARG A 1 331 ? -6.016 -13.283 11.067 1.00 76.06 331 ARG A O 1
ATOM 2453 N N . ALA A 1 332 ? -4.538 -11.610 10.802 1.00 67.00 332 ALA A N 1
ATOM 2454 C CA . ALA A 1 332 ? -3.976 -11.654 12.157 1.00 67.00 332 ALA A CA 1
ATOM 2455 C C . ALA A 1 332 ? -4.709 -10.704 13.130 1.00 67.00 332 ALA A C 1
ATOM 2457 O O . ALA A 1 332 ? -4.584 -10.822 14.350 1.00 67.00 332 ALA A O 1
ATOM 2458 N N . GLY A 1 333 ? -5.535 -9.801 12.596 1.00 71.31 333 GLY A N 1
ATOM 2459 C CA . GLY A 1 333 ? -6.319 -8.836 13.353 1.00 71.31 333 GLY A CA 1
ATOM 2460 C C . GLY A 1 333 ? -5.634 -7.482 13.563 1.00 71.31 333 GLY A C 1
ATOM 2461 O O . GLY A 1 333 ? -6.214 -6.648 14.269 1.00 71.31 333 GLY A O 1
ATOM 2462 N N . GLU A 1 334 ? -4.471 -7.230 12.951 1.00 76.00 334 GLU A N 1
ATOM 2463 C CA . GLU A 1 334 ? -3.881 -5.886 12.880 1.00 76.00 334 GLU A CA 1
ATOM 2464 C C . GLU A 1 334 ? -4.759 -4.925 12.073 1.00 76.00 334 GLU A C 1
ATOM 2466 O O . GLU A 1 334 ? -5.468 -5.335 11.157 1.00 76.00 334 GLU A O 1
ATOM 2471 N N . VAL A 1 335 ? -4.636 -3.635 12.388 1.00 85.69 335 VAL A N 1
ATOM 2472 C CA . VAL A 1 335 ? -4.987 -2.497 11.519 1.00 85.69 335 VAL A CA 1
ATOM 2473 C C . VAL A 1 335 ? -3.715 -1.962 10.827 1.00 85.69 335 VAL A C 1
ATOM 2475 O O . VAL A 1 335 ? -2.615 -2.219 11.327 1.00 85.69 335 VAL A O 1
ATOM 2478 N N . PRO A 1 336 ? -3.798 -1.130 9.767 1.00 87.69 336 PRO A N 1
ATOM 2479 C CA . PRO A 1 336 ? -2.614 -0.546 9.119 1.00 87.69 336 PRO A CA 1
ATOM 2480 C C . PRO A 1 336 ? -1.670 0.196 10.083 1.00 87.69 336 PRO A C 1
ATOM 2482 O O . PRO A 1 336 ? -0.450 0.145 9.930 1.00 87.69 336 PRO A O 1
ATOM 2485 N N . LEU A 1 337 ? -2.220 0.826 11.129 1.00 88.00 337 LEU A N 1
ATOM 2486 C CA . LEU A 1 337 ? -1.458 1.518 12.175 1.00 88.00 337 LEU A CA 1
ATOM 2487 C C . LEU A 1 337 ? -0.514 0.591 12.973 1.00 88.00 337 LEU A C 1
ATOM 2489 O O . LEU A 1 337 ? 0.510 1.063 13.462 1.00 88.00 337 LEU A O 1
ATOM 2493 N N . CYS A 1 338 ? -0.813 -0.708 13.087 1.00 81.06 338 CYS A N 1
ATOM 2494 C CA . CYS A 1 338 ? 0.091 -1.680 13.713 1.00 81.06 338 CYS A CA 1
ATOM 2495 C C . CYS A 1 338 ? 1.321 -1.927 12.836 1.00 81.06 338 CYS A C 1
ATOM 2497 O O . CYS A 1 338 ? 2.444 -1.822 13.316 1.00 81.06 338 CYS A O 1
ATOM 2499 N N . LEU A 1 339 ? 1.121 -2.131 11.531 1.00 81.31 339 LEU A N 1
ATOM 2500 C CA . LEU A 1 339 ? 2.217 -2.369 10.587 1.00 81.31 339 LEU A CA 1
ATOM 2501 C C . LEU A 1 339 ? 3.099 -1.125 10.390 1.00 81.31 339 LEU A C 1
ATOM 2503 O O . LEU A 1 339 ? 4.306 -1.259 10.213 1.00 81.31 339 LEU A O 1
ATOM 2507 N N . LEU A 1 340 ? 2.530 0.086 10.492 1.00 83.81 340 LEU A N 1
ATOM 2508 C CA . LEU A 1 340 ? 3.324 1.322 10.568 1.00 83.81 340 LEU A CA 1
ATOM 2509 C C . LEU A 1 340 ? 4.259 1.312 11.788 1.00 83.81 340 LEU A C 1
ATOM 2511 O O . LEU A 1 340 ? 5.399 1.750 11.683 1.00 83.81 340 LEU A O 1
ATOM 2515 N N . TRP A 1 341 ? 3.777 0.818 12.931 1.00 80.12 341 TRP A N 1
ATOM 2516 C CA . TRP A 1 341 ? 4.530 0.756 14.184 1.00 80.12 341 TRP A CA 1
ATOM 2517 C C . TRP A 1 341 ? 5.604 -0.333 14.183 1.00 80.12 341 TRP A C 1
ATOM 2519 O O . TRP A 1 341 ? 6.706 -0.117 14.673 1.00 80.12 341 TRP A O 1
ATOM 2529 N N . GLU A 1 342 ? 5.307 -1.495 13.610 1.00 74.44 342 GLU A N 1
ATOM 2530 C CA . GLU A 1 342 ? 6.257 -2.605 13.473 1.00 74.44 342 GLU A CA 1
ATOM 2531 C C . GLU A 1 342 ? 7.382 -2.291 12.471 1.00 74.44 342 GLU A C 1
ATOM 2533 O O . GLU A 1 342 ? 8.490 -2.803 12.610 1.00 74.44 342 GLU A O 1
ATOM 2538 N N . ALA A 1 343 ? 7.140 -1.382 11.519 1.00 73.31 343 ALA A N 1
ATOM 2539 C CA . ALA A 1 343 ? 8.147 -0.835 10.607 1.00 73.31 343 ALA A CA 1
ATOM 2540 C C . ALA A 1 343 ? 9.009 0.304 11.211 1.00 73.31 343 ALA A C 1
ATOM 2542 O O . ALA A 1 343 ? 9.783 0.951 10.496 1.00 73.31 343 ALA A O 1
ATOM 2543 N N . MET A 1 344 ? 8.883 0.592 12.510 1.00 71.94 344 MET A N 1
ATOM 2544 C CA . MET A 1 344 ? 9.657 1.626 13.207 1.00 71.94 344 MET A CA 1
ATOM 2545 C C . MET A 1 344 ? 10.718 1.024 14.128 1.00 71.94 344 MET A C 1
ATOM 2547 O O . MET A 1 344 ? 10.515 0.000 14.775 1.00 71.94 344 MET A O 1
ATOM 2551 N N . THR A 1 345 ? 11.843 1.720 14.260 1.00 67.44 345 THR A N 1
ATOM 2552 C CA . THR A 1 345 ? 12.817 1.467 15.326 1.00 67.44 345 THR A CA 1
ATOM 2553 C C . THR A 1 345 ? 12.322 2.021 16.666 1.00 67.44 345 THR A C 1
ATOM 2555 O O . THR A 1 345 ? 11.538 2.974 16.723 1.00 67.44 345 THR A O 1
ATOM 2558 N N . GLU A 1 346 ? 12.846 1.495 17.777 1.00 65.19 346 GLU A N 1
ATOM 2559 C CA . GLU A 1 346 ? 12.542 2.024 19.115 1.00 65.19 346 GLU A CA 1
ATOM 2560 C C . GLU A 1 346 ? 12.904 3.513 19.257 1.00 65.19 346 GLU A C 1
ATOM 2562 O O . GLU A 1 346 ? 12.201 4.248 19.954 1.00 65.19 346 GLU A O 1
ATOM 2567 N N . ARG A 1 347 ? 13.966 3.985 18.584 1.00 65.06 347 ARG A N 1
ATOM 2568 C CA . ARG A 1 347 ? 14.376 5.401 18.599 1.00 65.06 347 ARG A CA 1
ATOM 2569 C C . ARG A 1 347 ? 13.293 6.290 17.976 1.00 65.06 347 ARG A C 1
ATOM 2571 O O . ARG A 1 347 ? 12.912 7.298 18.570 1.00 65.06 347 ARG A O 1
ATOM 2578 N N . GLU A 1 348 ? 12.740 5.883 16.835 1.00 68.50 348 GLU A N 1
ATOM 2579 C CA . GLU A 1 348 ? 11.659 6.604 16.149 1.00 68.50 348 GLU A CA 1
ATOM 2580 C C . GLU A 1 348 ? 10.341 6.553 16.922 1.00 68.50 348 GLU A C 1
ATOM 2582 O O . GLU A 1 348 ? 9.668 7.579 17.017 1.00 68.50 348 GLU A O 1
ATOM 2587 N N . MET A 1 349 ? 9.999 5.412 17.541 1.00 67.88 349 MET A N 1
ATOM 2588 C CA . MET A 1 349 ? 8.875 5.320 18.486 1.00 67.88 349 MET A CA 1
ATOM 2589 C C . MET A 1 349 ? 9.014 6.391 19.573 1.00 67.88 349 MET A C 1
ATOM 2591 O O . MET A 1 349 ? 8.157 7.266 19.708 1.00 67.88 349 MET A O 1
ATOM 2595 N N . HIS A 1 350 ? 10.123 6.373 20.318 1.00 66.50 350 HIS A N 1
ATOM 2596 C CA . HIS A 1 350 ? 10.345 7.295 21.431 1.00 66.50 350 HIS A CA 1
ATOM 2597 C C . HIS A 1 350 ? 10.321 8.766 20.993 1.00 66.50 350 HIS A C 1
ATOM 2599 O O . HIS A 1 350 ? 9.721 9.588 21.688 1.00 66.50 350 HIS A O 1
ATOM 2605 N N . ALA A 1 351 ? 10.906 9.104 19.841 1.00 67.19 351 ALA A N 1
ATOM 2606 C CA . ALA A 1 351 ? 10.958 10.477 19.343 1.00 67.19 351 ALA A CA 1
ATOM 2607 C C . ALA A 1 351 ? 9.625 10.973 18.760 1.00 67.19 351 ALA A C 1
ATOM 2609 O O . ALA A 1 351 ? 9.241 12.121 19.013 1.00 67.19 351 ALA A O 1
ATOM 2610 N N . ALA A 1 352 ? 8.887 10.129 18.028 1.00 66.62 352 ALA A N 1
ATOM 2611 C CA . ALA A 1 352 ? 7.540 10.437 17.547 1.00 66.62 352 ALA A CA 1
ATOM 2612 C C . ALA A 1 352 ? 6.576 10.658 18.719 1.00 66.62 352 ALA A C 1
ATOM 2614 O O . ALA A 1 352 ? 5.800 11.614 18.711 1.00 66.62 352 ALA A O 1
ATOM 2615 N N . ILE A 1 353 ? 6.689 9.851 19.774 1.00 62.31 353 ILE A N 1
ATOM 2616 C CA . ILE A 1 353 ? 5.882 10.002 20.983 1.00 62.31 353 ILE A CA 1
ATOM 2617 C C . ILE A 1 353 ? 6.312 11.234 21.790 1.00 62.31 353 ILE A C 1
ATOM 2619 O O . ILE A 1 353 ? 5.551 12.195 21.916 1.00 62.31 353 ILE A O 1
ATOM 2623 N N . ARG A 1 354 ? 7.522 11.229 22.364 1.00 64.38 354 ARG A N 1
ATOM 2624 C CA . ARG A 1 354 ? 7.924 12.202 23.394 1.00 64.38 354 ARG A CA 1
ATOM 2625 C C . ARG A 1 354 ? 8.149 13.599 22.815 1.00 64.38 354 ARG A C 1
ATOM 2627 O O . ARG A 1 354 ? 7.855 14.581 23.487 1.00 64.38 354 ARG A O 1
ATOM 2634 N N . GLY A 1 355 ? 8.592 13.698 21.559 1.00 59.97 355 GLY A N 1
ATOM 2635 C CA . GLY A 1 355 ? 8.947 14.972 20.916 1.00 59.97 355 GLY A CA 1
ATOM 2636 C C . GLY A 1 355 ? 10.344 15.490 21.279 1.00 59.97 355 GLY A C 1
ATOM 2637 O O . GLY A 1 355 ? 10.718 16.574 20.845 1.00 59.97 355 GLY A O 1
ATOM 2638 N N . VAL A 1 356 ? 11.112 14.705 22.036 1.00 55.66 356 VAL A N 1
ATOM 2639 C CA . VAL A 1 356 ? 12.490 14.983 22.459 1.00 55.66 356 VAL A CA 1
ATOM 2640 C C . VAL A 1 356 ? 13.400 13.940 21.797 1.00 55.66 356 VAL A C 1
ATOM 2642 O O . VAL A 1 356 ? 13.006 12.768 21.758 1.00 55.66 356 VAL A O 1
ATOM 2645 N N . PRO A 1 357 ? 14.579 14.308 21.258 1.00 53.78 357 PRO A N 1
ATOM 2646 C CA . PRO A 1 357 ? 15.535 13.323 20.763 1.00 53.78 357 PRO A CA 1
ATOM 2647 C C . PRO A 1 357 ? 16.030 12.433 21.910 1.00 53.78 357 PRO A C 1
ATOM 2649 O O . PRO A 1 357 ? 16.328 12.920 23.000 1.00 53.78 357 PRO A O 1
ATOM 2652 N N . VAL A 1 358 ? 16.128 11.123 21.669 1.00 47.62 358 VAL A N 1
ATOM 2653 C CA . VAL A 1 358 ? 16.763 10.200 22.620 1.00 47.62 358 VAL A CA 1
ATOM 2654 C C . VAL A 1 358 ? 18.273 10.366 22.480 1.00 47.62 358 VAL A C 1
ATOM 2656 O O . VAL A 1 358 ? 18.871 9.835 21.546 1.00 47.62 358 VAL A O 1
ATOM 2659 N N . GLY A 1 359 ? 18.861 11.160 23.375 1.00 47.47 359 GLY A N 1
ATOM 2660 C CA . GLY A 1 359 ? 20.295 11.428 23.409 1.00 47.47 359 GLY A CA 1
ATOM 2661 C C . GLY A 1 359 ? 21.088 10.185 23.796 1.00 47.47 359 GLY A C 1
ATOM 2662 O O . GLY A 1 359 ? 21.144 9.826 24.967 1.00 47.47 359 GLY A O 1
ATOM 2663 N N . ASP A 1 360 ? 21.693 9.556 22.796 1.00 46.78 360 ASP A N 1
ATOM 2664 C CA . ASP A 1 360 ? 22.670 8.476 22.923 1.00 46.78 360 ASP A CA 1
ATOM 2665 C C . ASP A 1 360 ? 23.619 8.603 21.722 1.00 46.78 360 ASP A C 1
ATOM 2667 O O . ASP A 1 360 ? 23.407 8.000 20.658 1.00 46.78 360 ASP A O 1
ATOM 2671 N N . PHE A 1 361 ? 24.577 9.530 21.867 1.00 49.59 361 PHE A N 1
ATOM 2672 C CA . PHE A 1 361 ? 25.616 9.813 20.877 1.00 49.59 361 PHE A CA 1
ATOM 2673 C C . PHE A 1 361 ? 26.407 8.529 20.611 1.00 49.59 361 PHE A C 1
ATOM 2675 O O . PHE A 1 361 ? 26.763 7.805 21.541 1.00 49.59 361 PHE A O 1
ATOM 2682 N N . ARG A 1 362 ? 26.670 8.223 19.336 1.00 43.94 362 ARG A N 1
ATOM 2683 C CA . ARG A 1 362 ? 27.529 7.083 18.994 1.00 43.94 362 ARG A CA 1
ATOM 2684 C C . ARG A 1 362 ? 28.943 7.342 19.514 1.00 43.94 362 ARG A C 1
ATOM 2686 O O . ARG A 1 362 ? 29.388 8.481 19.525 1.00 43.94 362 ARG A O 1
ATOM 2693 N N . GLY A 1 363 ? 29.660 6.275 19.867 1.00 47.09 363 GLY A N 1
ATOM 2694 C CA . GLY A 1 363 ? 31.084 6.314 20.238 1.00 47.09 363 GLY A CA 1
ATOM 2695 C C . GLY A 1 363 ? 32.036 6.558 19.058 1.00 47.09 363 GLY A C 1
ATOM 2696 O O . GLY A 1 363 ? 33.103 5.958 19.002 1.00 47.09 363 GLY A O 1
ATOM 2697 N N . GLU A 1 364 ? 31.609 7.385 18.110 1.00 51.03 364 GLU A N 1
ATOM 2698 C CA . GLU A 1 364 ? 32.382 7.975 17.023 1.00 51.03 364 GLU A CA 1
ATOM 2699 C C . GLU A 1 364 ? 32.048 9.467 17.117 1.00 51.03 364 GLU A C 1
ATOM 2701 O O . GLU A 1 364 ? 30.932 9.861 16.773 1.00 51.03 364 GLU A O 1
ATOM 2706 N N . ASP A 1 365 ? 32.948 10.266 17.701 1.00 51.06 365 ASP A N 1
ATOM 2707 C CA . ASP A 1 365 ? 32.659 11.672 17.994 1.00 51.06 365 ASP A CA 1
ATOM 2708 C C . ASP A 1 365 ? 32.350 12.436 16.690 1.00 51.06 365 ASP A C 1
ATOM 2710 O O . ASP A 1 365 ? 33.172 12.425 15.766 1.00 51.06 365 ASP A O 1
ATOM 2714 N N . PRO A 1 366 ? 31.177 13.090 16.576 1.00 53.53 366 PRO A N 1
ATOM 2715 C CA . PRO A 1 366 ? 30.796 13.810 15.367 1.00 53.53 366 PRO A CA 1
ATOM 2716 C C . PRO A 1 366 ? 31.748 14.988 15.157 1.00 53.53 366 PRO A C 1
ATOM 2718 O O . PRO A 1 366 ? 31.940 15.810 16.054 1.00 53.53 366 PRO A O 1
ATOM 2721 N N . THR A 1 367 ? 32.365 15.066 13.976 1.00 59.84 367 THR A N 1
ATOM 2722 C CA . THR A 1 367 ? 33.544 15.923 13.771 1.00 59.84 367 THR A CA 1
ATOM 2723 C C . THR A 1 367 ? 33.236 17.419 13.780 1.00 59.84 367 THR A C 1
ATOM 2725 O O . THR A 1 367 ? 34.142 18.234 13.963 1.00 59.84 367 THR A O 1
ATOM 2728 N N . THR A 1 368 ? 31.964 17.788 13.615 1.00 66.94 368 THR A N 1
ATOM 2729 C CA . THR A 1 368 ? 31.478 19.169 13.639 1.00 66.94 368 THR A CA 1
ATOM 2730 C C . THR A 1 368 ? 30.119 19.292 14.340 1.00 66.94 368 THR A C 1
ATOM 2732 O O . THR A 1 368 ? 29.279 18.390 14.285 1.00 66.94 368 THR A O 1
ATOM 2735 N N . GLU A 1 369 ? 29.850 20.453 14.948 1.00 69.88 369 GLU A N 1
ATOM 2736 C CA . GLU A 1 369 ? 28.527 20.765 15.522 1.00 69.88 369 GLU A CA 1
ATOM 2737 C C . GLU A 1 369 ? 27.414 20.778 14.456 1.00 69.88 369 GLU A C 1
ATOM 2739 O O . GLU A 1 369 ? 26.258 20.459 14.747 1.00 69.88 369 GLU A O 1
ATOM 2744 N N . ASP A 1 370 ? 27.756 21.107 13.206 1.00 70.94 370 ASP A N 1
ATOM 2745 C CA . ASP A 1 370 ? 26.809 21.158 12.092 1.00 70.94 370 ASP A CA 1
ATOM 2746 C C . ASP A 1 370 ? 26.319 19.776 11.645 1.00 70.94 370 ASP A C 1
ATOM 2748 O O . ASP A 1 370 ? 25.146 19.638 11.291 1.00 70.94 370 ASP A O 1
ATOM 2752 N N . GLU A 1 371 ? 27.152 18.734 11.724 1.00 71.00 371 GLU A N 1
ATOM 2753 C CA . GLU A 1 371 ? 26.715 17.350 11.495 1.00 71.00 371 GLU A CA 1
ATOM 2754 C C . GLU A 1 371 ? 25.667 16.931 12.538 1.00 71.00 371 GLU A C 1
ATOM 2756 O O . GLU A 1 371 ? 24.579 16.476 12.172 1.00 71.00 371 GLU A O 1
ATOM 2761 N N . VAL A 1 372 ? 25.935 17.193 13.825 1.00 69.12 372 VAL A N 1
ATOM 2762 C CA . VAL A 1 372 ? 24.994 16.930 14.932 1.00 69.12 372 VAL A CA 1
ATOM 2763 C C . VAL A 1 372 ? 23.684 17.689 14.742 1.00 69.12 372 VAL A C 1
ATOM 2765 O O . VAL A 1 372 ? 22.598 17.129 14.931 1.00 69.12 372 VAL A O 1
ATOM 2768 N N . ARG A 1 373 ? 23.766 18.966 14.353 1.00 73.06 373 ARG A N 1
ATOM 2769 C CA . ARG A 1 373 ? 22.603 19.817 14.082 1.00 73.06 373 ARG A CA 1
ATOM 2770 C C . ARG A 1 373 ? 21.760 19.250 12.941 1.00 73.06 373 ARG A C 1
ATOM 2772 O O . ARG A 1 373 ? 20.554 19.072 13.121 1.00 73.06 373 ARG A O 1
ATOM 2779 N N . ARG A 1 374 ? 22.394 18.897 11.819 1.00 74.12 374 ARG A N 1
ATOM 2780 C CA . ARG A 1 374 ? 21.737 18.337 10.629 1.00 74.12 374 ARG A CA 1
ATOM 2781 C C . ARG A 1 374 ? 21.029 17.016 10.938 1.00 74.12 374 ARG A C 1
ATOM 2783 O O . ARG A 1 374 ? 19.856 16.870 10.598 1.00 74.12 374 ARG A O 1
ATOM 2790 N N . GLU A 1 375 ? 21.694 16.081 11.619 1.00 70.88 375 GLU A N 1
ATOM 2791 C CA . GLU A 1 375 ? 21.085 14.803 12.018 1.00 70.88 375 GLU A CA 1
ATOM 2792 C C . GLU A 1 375 ? 19.927 14.995 13.007 1.00 70.88 375 GLU A C 1
ATOM 2794 O O . GLU A 1 375 ? 18.873 14.371 12.872 1.00 70.88 375 GLU A O 1
ATOM 2799 N N . THR A 1 376 ? 20.076 15.911 13.968 1.00 72.75 376 THR A N 1
ATOM 2800 C CA . THR A 1 376 ? 19.019 16.221 14.941 1.00 72.75 376 THR A CA 1
ATOM 2801 C C . THR A 1 376 ? 17.786 16.832 14.265 1.00 72.75 376 THR A C 1
ATOM 2803 O O . THR A 1 376 ? 16.655 16.516 14.640 1.00 72.75 376 THR A O 1
ATOM 2806 N N . GLU A 1 377 ? 17.966 17.701 13.270 1.00 77.56 377 GLU A N 1
ATOM 2807 C CA . GLU A 1 377 ? 16.867 18.307 12.507 1.00 77.56 377 GLU A CA 1
ATOM 2808 C C . GLU A 1 377 ? 16.183 17.305 11.568 1.00 77.56 377 GLU A C 1
ATOM 2810 O O . GLU A 1 377 ? 14.950 17.246 11.529 1.00 77.56 377 GLU A O 1
ATOM 2815 N N . GLU A 1 378 ? 16.954 16.453 10.891 1.00 77.25 378 GLU A N 1
ATOM 2816 C CA . GLU A 1 378 ? 16.437 15.356 10.071 1.00 77.25 378 GLU A CA 1
ATOM 2817 C C . GLU A 1 378 ? 15.586 14.383 10.906 1.00 77.25 378 GLU A C 1
ATOM 2819 O O . GLU A 1 378 ? 14.430 14.116 10.567 1.00 77.25 378 GLU A O 1
ATOM 2824 N N . PHE A 1 379 ? 16.083 13.969 12.073 1.00 72.81 379 PHE A N 1
ATOM 2825 C CA . PHE A 1 379 ? 15.359 13.104 13.005 1.00 72.81 379 PHE A CA 1
ATOM 2826 C C . PHE A 1 379 ? 14.088 13.761 13.582 1.00 72.81 379 PHE A C 1
ATOM 2828 O O . PHE A 1 379 ? 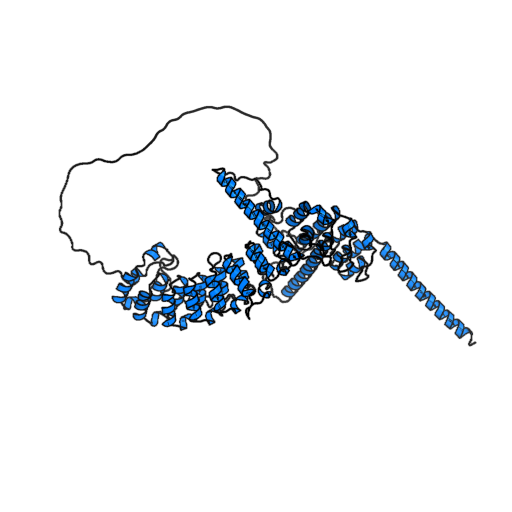13.045 13.112 13.715 1.00 72.81 379 PHE A O 1
ATOM 2835 N N . ARG A 1 380 ? 14.111 15.075 13.874 1.00 75.25 380 ARG A N 1
ATOM 2836 C CA . ARG A 1 380 ? 12.897 15.831 14.257 1.00 75.25 380 ARG A CA 1
ATOM 2837 C C . ARG A 1 380 ? 11.849 15.831 13.138 1.00 75.25 380 ARG A C 1
ATOM 2839 O O . ARG A 1 380 ? 10.658 15.732 13.450 1.00 75.25 380 ARG A O 1
ATOM 2846 N N . ARG A 1 381 ? 12.274 15.944 11.872 1.00 81.19 381 ARG A N 1
ATOM 2847 C CA . ARG A 1 381 ? 11.406 15.922 10.680 1.00 81.19 381 ARG A CA 1
ATOM 2848 C C . ARG A 1 381 ? 10.762 14.551 10.473 1.00 81.19 381 ARG A C 1
ATOM 2850 O O . ARG A 1 381 ? 9.562 14.478 10.222 1.00 81.19 381 ARG A O 1
ATOM 2857 N N . GLU A 1 382 ? 11.509 13.464 10.643 1.00 78.75 382 GLU A N 1
ATOM 2858 C CA . GLU A 1 382 ? 10.934 12.114 10.587 1.00 78.75 382 GLU A CA 1
ATOM 2859 C C . GLU A 1 382 ? 9.936 11.877 11.727 1.00 78.75 382 GLU A C 1
ATOM 2861 O O . GLU A 1 382 ? 8.811 11.430 11.492 1.00 78.75 382 GLU A O 1
ATOM 2866 N N . ALA A 1 383 ? 10.287 12.270 12.955 1.00 79.62 383 ALA A N 1
ATOM 2867 C CA . ALA A 1 383 ? 9.399 12.164 14.110 1.00 79.62 383 ALA A CA 1
ATOM 2868 C C . ALA A 1 383 ? 8.117 13.014 13.971 1.00 79.62 383 ALA A C 1
ATOM 2870 O O . ALA A 1 383 ? 7.066 12.625 14.489 1.00 79.62 383 ALA A O 1
ATOM 2871 N N . SER A 1 384 ? 8.160 14.170 13.290 1.00 83.31 384 SER A N 1
ATOM 2872 C CA . SER A 1 384 ? 6.966 14.988 13.024 1.00 83.31 384 SER A CA 1
ATOM 2873 C C . SER A 1 384 ? 6.105 14.420 11.892 1.00 83.31 384 SER A C 1
ATOM 2875 O O . SER A 1 384 ? 4.889 14.322 12.067 1.00 83.31 384 SER A O 1
ATOM 2877 N N . ALA A 1 385 ? 6.711 13.952 10.797 1.00 85.75 385 ALA A N 1
ATOM 2878 C CA . ALA A 1 385 ? 6.006 13.253 9.723 1.00 85.75 385 ALA A CA 1
ATOM 2879 C C . ALA A 1 385 ? 5.310 11.981 10.240 1.00 85.75 385 ALA A C 1
ATOM 2881 O O . ALA A 1 385 ? 4.149 11.723 9.928 1.00 85.75 385 ALA A O 1
ATOM 2882 N N . LEU A 1 386 ? 5.977 11.219 11.110 1.00 84.31 386 LEU A N 1
ATOM 2883 C CA . LEU A 1 386 ? 5.415 10.027 11.735 1.00 84.31 386 LEU A CA 1
ATOM 2884 C C . LEU A 1 386 ? 4.257 10.351 12.698 1.00 84.31 386 LEU A C 1
ATOM 2886 O O . LEU A 1 386 ? 3.217 9.693 12.638 1.00 84.31 386 LEU A O 1
ATOM 2890 N N . ARG A 1 387 ? 4.362 11.415 13.511 1.00 84.75 387 ARG A N 1
ATOM 2891 C CA . ARG A 1 387 ? 3.214 11.940 14.282 1.00 84.75 387 ARG A CA 1
ATOM 2892 C C . ARG A 1 387 ? 2.025 12.282 13.383 1.00 84.75 387 ARG A C 1
ATOM 2894 O O . ARG A 1 387 ? 0.891 11.993 13.761 1.00 84.75 387 ARG A O 1
ATOM 2901 N N . ALA A 1 388 ? 2.271 12.882 12.217 1.00 88.56 388 ALA A N 1
ATOM 2902 C CA . ALA A 1 388 ? 1.218 13.201 11.259 1.00 88.56 388 ALA A CA 1
ATOM 2903 C C . ALA A 1 388 ? 0.560 11.929 10.696 1.00 88.56 388 ALA A C 1
ATOM 2905 O O . ALA A 1 388 ? -0.662 11.840 10.726 1.00 88.56 388 ALA A O 1
ATOM 2906 N N . ARG A 1 389 ? 1.337 10.906 10.297 1.00 90.94 389 ARG A N 1
ATOM 2907 C CA . ARG A 1 389 ? 0.803 9.602 9.843 1.00 90.94 389 ARG A CA 1
ATOM 2908 C C . ARG A 1 389 ? -0.083 8.927 10.898 1.00 90.94 389 ARG A C 1
ATOM 2910 O O . ARG A 1 389 ? -1.177 8.473 10.577 1.00 90.94 389 ARG A O 1
ATOM 2917 N N . ILE A 1 390 ? 0.367 8.888 12.156 1.00 88.69 390 ILE A N 1
ATOM 2918 C CA . ILE A 1 390 ? -0.390 8.289 13.269 1.00 88.69 390 ILE A CA 1
ATOM 2919 C C . ILE A 1 390 ? -1.707 9.046 13.497 1.00 88.69 390 ILE A C 1
ATOM 2921 O O . ILE A 1 390 ? -2.764 8.425 13.594 1.00 88.69 390 ILE A O 1
ATOM 2925 N N . ARG A 1 391 ? -1.664 10.387 13.526 1.00 89.44 391 ARG A N 1
ATOM 2926 C CA . ARG A 1 391 ? -2.864 11.235 13.643 1.00 89.44 391 ARG A CA 1
ATOM 2927 C C . ARG A 1 391 ? -3.832 11.038 12.481 1.00 89.44 391 ARG A C 1
ATOM 2929 O O . ARG A 1 391 ? -5.030 10.965 12.724 1.00 89.44 391 ARG A O 1
ATOM 2936 N N . LEU A 1 392 ? -3.320 10.918 11.257 1.00 90.81 392 LEU A N 1
ATOM 2937 C CA . LEU A 1 392 ? -4.116 10.718 10.048 1.00 90.81 392 LEU A CA 1
ATOM 2938 C C . LEU A 1 392 ? -4.915 9.411 10.110 1.00 90.81 392 LEU A C 1
ATOM 2940 O O . LEU A 1 392 ? -6.130 9.425 9.938 1.00 90.81 392 LEU A O 1
ATOM 2944 N N . LEU A 1 393 ? -4.236 8.302 10.421 1.00 89.62 393 LEU A N 1
ATOM 2945 C CA . LEU A 1 393 ? -4.854 6.981 10.549 1.00 89.62 393 LEU A CA 1
ATOM 2946 C C . LEU A 1 393 ? -5.900 6.962 11.672 1.00 89.62 393 LEU A C 1
ATOM 2948 O O . LEU A 1 393 ? -7.013 6.488 11.460 1.00 89.62 393 LEU A O 1
ATOM 2952 N N . LEU A 1 394 ? -5.578 7.535 12.839 1.00 89.25 394 LEU A N 1
ATOM 2953 C CA . LEU A 1 394 ? -6.524 7.641 13.954 1.00 89.25 394 LEU A CA 1
ATOM 2954 C C . LEU A 1 394 ? -7.744 8.512 13.598 1.00 89.25 394 LEU A C 1
ATOM 2956 O O . LEU A 1 394 ? -8.870 8.074 13.827 1.00 89.25 394 LEU A O 1
ATOM 2960 N N . ARG A 1 395 ? -7.564 9.692 12.984 1.00 89.25 395 ARG A N 1
ATOM 2961 C CA . ARG A 1 395 ? -8.687 10.563 12.586 1.00 89.25 395 ARG A CA 1
ATOM 2962 C C . ARG A 1 395 ? -9.582 9.893 11.541 1.00 89.25 395 ARG A C 1
ATOM 2964 O O . ARG A 1 395 ? -10.793 9.836 11.751 1.00 89.25 395 ARG A O 1
ATOM 2971 N N . ALA A 1 396 ? -9.004 9.330 10.478 1.00 89.00 396 ALA A N 1
ATOM 2972 C CA . ALA A 1 396 ? -9.765 8.639 9.436 1.00 89.00 396 ALA A CA 1
ATOM 2973 C C . ALA A 1 396 ? -10.567 7.457 10.009 1.00 89.00 396 ALA A C 1
ATOM 2975 O O . ALA A 1 396 ? -11.743 7.303 9.694 1.00 89.00 396 ALA A O 1
ATOM 2976 N N . SER A 1 397 ? -9.975 6.683 10.925 1.00 87.06 397 SER A N 1
ATOM 2977 C CA . SER A 1 397 ? -10.647 5.544 11.566 1.00 87.06 397 SER A CA 1
ATOM 2978 C C . SER A 1 397 ? -11.765 5.907 12.558 1.00 87.06 397 SER A C 1
ATOM 2980 O O . SER A 1 397 ? -12.644 5.078 12.783 1.00 87.06 397 SER A O 1
ATOM 2982 N N . HIS A 1 398 ? -11.731 7.103 13.166 1.00 85.00 398 HIS A N 1
ATOM 2983 C CA . HIS A 1 398 ? -12.680 7.516 14.212 1.00 85.00 398 HIS A CA 1
ATOM 2984 C C . HIS A 1 398 ? -13.781 8.448 13.696 1.00 85.00 398 HIS A C 1
ATOM 2986 O O . HIS A 1 398 ? -14.925 8.316 14.115 1.00 85.00 398 HIS A O 1
ATOM 2992 N N . HIS A 1 399 ? -13.455 9.376 12.793 1.00 82.25 399 HIS A N 1
ATOM 2993 C CA . HIS A 1 399 ? -14.408 10.355 12.257 1.00 82.25 399 HIS A CA 1
ATOM 2994 C C . HIS A 1 399 ? -14.760 10.126 10.781 1.00 82.25 399 HIS A C 1
ATOM 2996 O O . HIS A 1 399 ? -15.606 10.839 10.252 1.00 82.25 399 HIS A O 1
ATOM 3002 N N . GLY A 1 400 ? -14.118 9.170 10.098 1.00 83.56 400 GLY A N 1
ATOM 3003 C CA . GLY A 1 400 ? -14.327 8.951 8.663 1.00 83.56 400 GLY A CA 1
ATOM 3004 C C . GLY A 1 400 ? -13.778 10.078 7.781 1.00 83.56 400 GLY A C 1
ATOM 3005 O O . GLY A 1 400 ? -14.198 10.211 6.639 1.00 83.56 400 GLY A O 1
ATOM 3006 N N . THR A 1 401 ? -12.866 10.914 8.293 1.00 83.81 401 THR A N 1
ATOM 3007 C CA . THR A 1 401 ? -12.376 12.113 7.593 1.00 83.81 401 THR A CA 1
ATOM 3008 C C . THR A 1 401 ? -10.860 12.262 7.660 1.00 83.81 401 THR A C 1
ATOM 3010 O O . THR A 1 401 ? -10.246 12.043 8.706 1.00 83.81 401 THR A O 1
ATOM 3013 N N . VAL A 1 402 ? -10.275 12.737 6.560 1.00 84.62 402 VAL A N 1
ATOM 3014 C CA . VAL A 1 402 ? -8.838 13.043 6.432 1.00 84.62 402 VAL A CA 1
ATOM 3015 C C . VAL A 1 402 ? -8.516 14.503 6.787 1.00 84.62 402 VAL A C 1
ATOM 3017 O O . VAL A 1 402 ? -7.411 14.790 7.252 1.00 84.62 402 VAL A O 1
ATOM 3020 N N . SER A 1 403 ? -9.494 15.403 6.617 1.00 80.50 403 SER A N 1
ATOM 3021 C CA . SER A 1 403 ? -9.387 16.847 6.879 1.00 80.50 403 SER A CA 1
ATOM 3022 C C . SER A 1 403 ? -8.875 17.168 8.285 1.00 80.50 403 SER A C 1
ATOM 3024 O O . SER A 1 403 ? -9.181 16.464 9.250 1.00 80.50 403 SER A O 1
ATOM 3026 N N . ASP A 1 404 ? -8.110 18.256 8.410 1.00 76.81 404 ASP A N 1
ATOM 3027 C CA . ASP A 1 404 ? -7.658 18.740 9.712 1.00 76.81 404 ASP A CA 1
ATOM 3028 C C . ASP A 1 404 ? -8.755 19.486 10.494 1.00 76.81 404 ASP A C 1
ATOM 3030 O O . ASP A 1 404 ? -8.817 19.338 11.718 1.00 76.81 404 ASP A O 1
ATOM 3034 N N . THR A 1 405 ? -9.666 20.174 9.797 1.00 79.50 405 THR A N 1
ATOM 3035 C CA . THR A 1 405 ? -10.957 20.629 10.340 1.00 79.50 405 THR A CA 1
ATOM 3036 C C . THR A 1 405 ? -11.959 19.477 10.342 1.00 79.50 405 THR A C 1
ATOM 3038 O O . THR A 1 405 ? -12.059 18.732 9.362 1.00 79.50 405 THR A O 1
ATOM 3041 N N . LEU A 1 406 ? -12.708 19.321 11.433 1.00 78.62 406 LEU A N 1
ATOM 3042 C CA . LEU A 1 406 ? -13.753 18.301 11.544 1.00 78.62 406 LEU A CA 1
ATOM 3043 C C . LEU A 1 406 ? -15.133 18.890 11.208 1.00 78.62 406 LEU A C 1
ATOM 3045 O O . LEU A 1 406 ? -15.346 20.089 11.389 1.00 78.62 406 LEU A O 1
ATOM 3049 N N . PRO A 1 407 ? -16.084 18.076 10.710 1.00 74.69 407 PRO A N 1
ATOM 3050 C CA . PRO A 1 407 ? -17.446 18.543 10.476 1.00 74.69 407 PRO A CA 1
ATOM 3051 C C . PRO A 1 407 ? -18.118 18.960 11.790 1.00 74.69 407 PRO A C 1
ATOM 3053 O O . PRO A 1 407 ? -17.781 18.457 12.864 1.00 74.69 407 PRO A O 1
ATOM 3056 N N . LEU A 1 408 ? -19.093 19.863 11.695 1.00 75.88 408 LEU A N 1
ATOM 3057 C CA . LEU A 1 408 ? -19.917 20.281 12.830 1.00 75.88 408 LEU A CA 1
ATOM 3058 C C . LEU A 1 408 ? -20.752 19.103 13.378 1.00 75.88 408 LEU A C 1
ATOM 3060 O O . LEU A 1 408 ? -21.025 18.122 12.679 1.00 75.88 408 LEU A O 1
ATOM 3064 N N . THR A 1 409 ? -21.161 19.191 14.640 1.00 69.69 409 THR A N 1
ATOM 3065 C CA . THR A 1 409 ? -22.267 18.400 15.195 1.00 69.69 409 THR A CA 1
ATOM 3066 C C . THR A 1 409 ? -23.611 18.955 14.719 1.00 69.69 409 THR A C 1
ATOM 3068 O O . THR A 1 409 ? -23.694 20.088 14.241 1.00 69.69 409 THR A O 1
ATOM 3071 N N . ASP A 1 410 ? -24.684 18.187 14.913 1.00 67.19 410 ASP A N 1
ATOM 3072 C CA . ASP A 1 410 ? -26.056 18.628 14.616 1.00 67.19 410 ASP A CA 1
ATOM 3073 C C . ASP A 1 410 ? -26.491 19.834 15.483 1.00 67.19 410 ASP A C 1
ATOM 3075 O O . ASP A 1 410 ? -27.417 20.561 15.132 1.00 67.19 410 ASP A O 1
ATOM 3079 N N . GLU A 1 411 ? -25.777 20.091 16.587 1.00 72.12 411 GLU A N 1
ATOM 3080 C CA . GLU A 1 411 ? -25.933 21.260 17.466 1.00 72.12 411 GLU A CA 1
ATOM 3081 C C . GLU A 1 411 ? -25.108 22.487 17.009 1.00 72.12 411 GLU A C 1
ATOM 3083 O O . GLU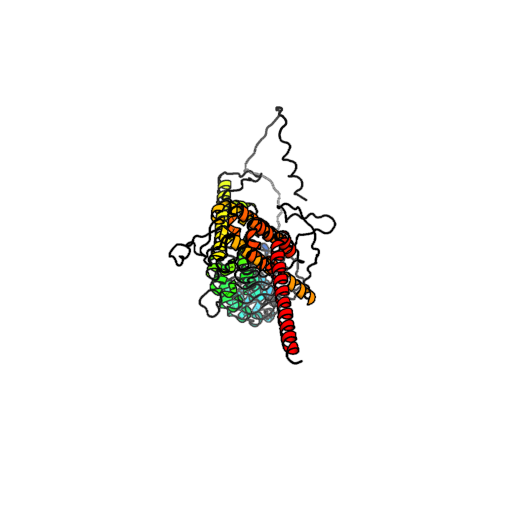 A 1 411 ? -25.096 23.517 17.682 1.00 72.12 411 GLU A O 1
ATOM 3088 N N . GLY A 1 412 ? -24.399 22.400 15.877 1.00 70.88 412 GLY A N 1
ATOM 3089 C CA . GLY A 1 412 ? -23.602 23.499 15.316 1.00 70.88 412 GLY A CA 1
ATOM 3090 C C . GLY A 1 412 ? -22.243 23.732 15.991 1.00 70.88 412 GLY A C 1
ATOM 3091 O O . GLY A 1 412 ? -21.629 24.778 15.779 1.00 70.88 412 GLY A O 1
ATOM 3092 N N . VAL A 1 413 ? -21.753 22.778 16.788 1.00 74.31 413 VAL A N 1
ATOM 3093 C CA . VAL A 1 413 ? -20.447 22.848 17.469 1.00 74.31 413 VAL A CA 1
ATOM 3094 C C . VAL A 1 413 ? -19.383 22.129 16.634 1.00 74.31 413 VAL A C 1
ATOM 3096 O O . VAL A 1 413 ? -19.648 21.072 16.068 1.00 74.31 413 VAL A O 1
ATOM 3099 N N . GLU A 1 414 ? -18.160 22.661 16.548 1.00 73.81 414 GLU A N 1
ATOM 3100 C CA . GLU A 1 414 ? -17.049 21.946 15.901 1.00 73.81 414 GLU A CA 1
ATOM 3101 C C . GLU A 1 414 ? -16.673 20.691 16.706 1.00 73.81 414 GLU A C 1
ATOM 3103 O O . GLU A 1 414 ? -16.292 20.786 17.879 1.00 73.81 414 GLU A O 1
ATOM 3108 N N . ARG A 1 415 ? -16.765 19.515 16.066 1.00 79.31 415 ARG A N 1
ATOM 3109 C CA . ARG A 1 415 ? -16.344 18.233 16.650 1.00 79.31 415 ARG A CA 1
ATOM 3110 C C . ARG A 1 415 ? -14.864 18.289 17.026 1.00 79.31 415 ARG A C 1
ATOM 3112 O O . ARG A 1 415 ? -14.031 18.715 16.228 1.00 79.31 415 ARG A O 1
ATOM 3119 N N . LYS A 1 416 ? -14.499 17.807 18.213 1.00 81.81 416 LYS A N 1
ATOM 3120 C CA . LYS A 1 416 ? -13.111 17.828 18.699 1.00 81.81 416 LYS A CA 1
ATOM 3121 C C . LYS A 1 416 ? -12.428 16.490 18.444 1.00 81.81 416 LYS A C 1
ATOM 3123 O O . LYS A 1 416 ? -12.943 15.435 18.804 1.00 81.81 416 LYS A O 1
ATOM 3128 N N . PHE A 1 417 ? -11.221 16.525 17.873 1.00 84.88 417 PHE A N 1
ATOM 3129 C CA . PHE A 1 417 ? -10.439 15.306 17.658 1.00 84.88 417 PHE A CA 1
ATOM 3130 C C . PHE A 1 417 ? -9.897 14.765 18.988 1.00 84.88 417 PHE A C 1
ATOM 3132 O O . PHE A 1 417 ? -8.886 15.247 19.503 1.00 84.88 417 PHE A O 1
ATOM 3139 N N . ARG A 1 418 ? -10.568 13.745 19.529 1.00 87.06 418 ARG A N 1
ATOM 3140 C CA . ARG A 1 418 ? -10.190 13.064 20.773 1.00 87.06 418 ARG A CA 1
ATOM 3141 C C . ARG A 1 418 ? -9.243 11.909 20.474 1.00 87.06 418 ARG A C 1
ATOM 3143 O O . ARG A 1 418 ? -9.636 10.882 19.915 1.00 87.06 418 ARG A O 1
ATOM 3150 N N . MET A 1 419 ? -7.971 12.089 20.820 1.00 85.69 419 MET A N 1
ATOM 3151 C CA . MET A 1 419 ? -6.927 11.123 20.484 1.00 85.69 419 MET A CA 1
ATOM 3152 C C . MET A 1 419 ? -7.079 9.822 21.270 1.00 85.69 419 MET A C 1
ATOM 3154 O O . MET A 1 419 ? -6.786 8.755 20.729 1.00 85.69 419 MET A O 1
ATOM 3158 N N . LEU A 1 420 ? -7.552 9.894 22.518 1.00 87.06 420 LEU A N 1
ATOM 3159 C CA . LEU A 1 420 ? -7.751 8.718 23.355 1.00 87.06 420 LEU A CA 1
ATOM 3160 C C . LEU A 1 420 ? -8.927 7.869 22.861 1.00 87.06 420 LEU A C 1
ATOM 3162 O O . LEU A 1 420 ? -8.774 6.659 22.712 1.00 87.06 420 LEU A O 1
ATOM 3166 N N . HIS A 1 421 ? -10.069 8.484 22.542 1.00 88.25 421 HIS A N 1
ATOM 3167 C CA . HIS A 1 421 ? -11.237 7.780 21.997 1.00 88.25 421 HIS A CA 1
ATOM 3168 C C . HIS A 1 421 ? -10.896 7.070 20.682 1.00 88.25 421 HIS A C 1
ATOM 3170 O O . HIS A 1 421 ? -11.144 5.868 20.561 1.00 88.25 421 HIS A O 1
ATOM 3176 N N . ALA A 1 422 ? -10.207 7.753 19.760 1.00 86.62 422 ALA A N 1
ATOM 3177 C CA . ALA A 1 422 ? -9.699 7.140 18.532 1.00 86.62 422 ALA A CA 1
ATOM 3178 C C . ALA A 1 422 ? -8.738 5.966 18.815 1.00 86.62 422 ALA A C 1
ATOM 3180 O O . ALA A 1 422 ? -8.906 4.877 18.265 1.00 86.62 422 ALA A O 1
ATOM 3181 N N . ALA A 1 423 ? -7.758 6.147 19.708 1.00 86.25 423 ALA A N 1
ATOM 3182 C CA . ALA A 1 423 ? -6.779 5.110 20.046 1.00 86.25 423 ALA A CA 1
ATOM 3183 C C . ALA A 1 423 ? -7.380 3.908 20.807 1.00 86.25 423 ALA A C 1
ATOM 3185 O O . ALA A 1 423 ? -6.816 2.818 20.750 1.00 86.25 423 ALA A O 1
ATOM 3186 N N . CYS A 1 424 ? -8.521 4.078 21.483 1.00 86.06 424 CYS A N 1
ATOM 3187 C CA . CYS A 1 424 ? -9.281 2.998 22.119 1.00 86.06 424 CYS A CA 1
ATOM 3188 C C . CYS A 1 424 ? -10.225 2.264 21.148 1.00 86.06 424 CYS A C 1
ATOM 3190 O O . CYS A 1 424 ? -10.401 1.047 21.259 1.00 86.06 424 CYS A O 1
ATOM 3192 N N . GLY A 1 425 ? -10.837 2.976 20.195 1.00 80.25 425 GLY A N 1
ATOM 3193 C CA . GLY A 1 425 ? -11.665 2.372 19.144 1.00 80.25 425 GLY A CA 1
ATOM 3194 C C . GLY A 1 425 ? -10.845 1.542 18.148 1.00 80.25 425 GLY A C 1
ATOM 3195 O O . GLY A 1 425 ? -11.279 0.472 17.715 1.00 80.25 425 GLY A O 1
ATOM 3196 N N . VAL A 1 426 ? -9.632 1.999 17.834 1.00 78.19 426 VAL A N 1
ATOM 3197 C CA . VAL A 1 426 ? -8.649 1.285 17.010 1.00 78.19 426 VAL A CA 1
ATOM 3198 C C . VAL A 1 426 ? -7.888 0.253 17.843 1.00 78.19 426 VAL A C 1
ATOM 3200 O O . VAL A 1 426 ? -7.521 0.502 18.986 1.00 78.19 426 VAL A O 1
ATOM 3203 N N . ARG A 1 427 ? -7.550 -0.900 17.252 1.00 74.75 427 ARG A N 1
ATOM 3204 C CA . ARG A 1 427 ? -6.686 -1.919 17.884 1.00 74.75 427 ARG A CA 1
ATOM 3205 C C . ARG A 1 427 ? -5.202 -1.531 17.842 1.00 74.75 427 ARG A C 1
ATOM 3207 O O . ARG A 1 427 ? -4.378 -2.284 17.339 1.00 74.75 427 ARG A O 1
ATOM 3214 N N . CYS A 1 428 ? -4.874 -0.323 18.298 1.00 72.94 428 CYS A N 1
ATOM 3215 C CA . CYS A 1 428 ? -3.538 0.249 18.148 1.00 72.94 428 CYS A CA 1
ATOM 3216 C C . CYS A 1 428 ? -2.482 -0.441 19.049 1.00 72.94 428 CYS A C 1
ATOM 3218 O O . CYS A 1 428 ? -2.847 -1.133 20.005 1.00 72.94 428 CYS A O 1
ATOM 3220 N N . PRO A 1 429 ? -1.174 -0.280 18.764 1.00 73.94 429 PRO A N 1
ATOM 3221 C CA . PRO A 1 429 ? -0.094 -0.860 19.567 1.00 73.94 429 PRO A CA 1
ATOM 3222 C C . PRO A 1 429 ? -0.086 -0.362 21.015 1.00 73.94 429 PRO A C 1
ATOM 3224 O O . PRO A 1 429 ? -0.235 0.834 21.268 1.00 73.94 429 PRO A O 1
ATOM 3227 N N . ARG A 1 430 ? 0.194 -1.260 21.971 1.00 72.38 430 ARG A N 1
ATOM 3228 C CA . ARG A 1 430 ? 0.154 -0.943 23.410 1.00 72.38 430 ARG A CA 1
ATOM 3229 C C . ARG A 1 430 ? 0.960 0.303 23.785 1.00 72.38 430 ARG A C 1
ATOM 3231 O O . ARG A 1 430 ? 0.442 1.148 24.503 1.00 72.38 430 ARG A O 1
ATOM 3238 N N . LEU A 1 431 ? 2.212 0.407 23.332 1.00 72.25 431 LEU A N 1
ATOM 3239 C CA . LEU A 1 431 ? 3.082 1.530 23.697 1.00 72.25 431 LEU A CA 1
ATOM 3240 C C . LEU A 1 431 ? 2.500 2.868 23.221 1.00 72.25 431 LEU A C 1
ATOM 3242 O O . LEU A 1 431 ? 2.555 3.846 23.958 1.00 72.25 431 LEU A O 1
ATOM 3246 N N . LEU A 1 432 ? 1.880 2.902 22.036 1.00 76.50 432 LEU A N 1
ATOM 3247 C CA . LEU A 1 432 ? 1.170 4.085 21.560 1.00 76.50 432 LEU A CA 1
ATOM 3248 C C . LEU A 1 432 ? -0.002 4.435 22.488 1.00 76.50 432 LEU A C 1
ATOM 3250 O O . LEU A 1 432 ? -0.117 5.591 22.884 1.00 76.50 432 LEU A O 1
ATOM 3254 N N . LEU A 1 433 ? -0.830 3.460 22.881 1.00 79.00 433 LEU A N 1
ATOM 3255 C CA . LEU A 1 433 ? -1.981 3.724 23.751 1.00 79.00 433 LEU A CA 1
ATOM 3256 C C . LEU A 1 433 ? -1.581 4.133 25.175 1.00 79.00 433 LEU A C 1
ATOM 3258 O O . LEU A 1 433 ? -2.141 5.098 25.685 1.00 79.00 433 LEU A O 1
ATOM 3262 N N . ASP A 1 434 ? -0.602 3.466 25.795 1.00 74.31 434 ASP A N 1
ATOM 3263 C CA . ASP A 1 434 ? -0.086 3.830 27.126 1.00 74.31 434 ASP A CA 1
ATOM 3264 C C . ASP A 1 434 ? 0.419 5.296 27.135 1.00 74.31 434 ASP A C 1
ATOM 3266 O O . ASP A 1 434 ? 0.238 6.018 28.115 1.00 74.31 434 ASP A O 1
ATOM 3270 N N . LEU A 1 435 ? 0.972 5.781 26.014 1.00 71.94 435 LEU A N 1
ATOM 3271 C CA . LEU A 1 435 ? 1.520 7.137 25.887 1.00 71.94 435 LEU A CA 1
ATOM 3272 C C . LEU A 1 435 ? 0.499 8.186 25.392 1.00 71.94 435 LEU A C 1
ATOM 3274 O O . LEU A 1 435 ? 0.615 9.362 25.746 1.00 71.94 435 LEU A O 1
ATOM 3278 N N . VAL A 1 436 ? -0.549 7.785 24.659 1.00 82.25 436 VAL A N 1
ATOM 3279 C CA . VAL A 1 436 ? -1.755 8.616 24.469 1.00 82.25 436 VAL A CA 1
ATOM 3280 C C . VAL A 1 436 ? -2.467 8.794 25.812 1.00 82.25 436 VAL A C 1
ATOM 3282 O O . VAL A 1 436 ? -2.788 9.924 26.169 1.00 82.25 436 VAL A O 1
ATOM 3285 N N . LEU A 1 437 ? -2.619 7.723 26.600 1.00 82.69 437 LEU A N 1
ATOM 3286 C CA . LEU A 1 437 ? -3.143 7.770 27.967 1.00 82.69 437 LEU A CA 1
ATOM 3287 C C . LEU A 1 437 ? -2.334 8.719 28.855 1.00 82.69 437 LEU A C 1
ATOM 3289 O O . LEU A 1 437 ? -2.936 9.514 29.564 1.00 82.69 437 LEU A O 1
ATOM 3293 N N . GLU A 1 438 ? -0.996 8.697 28.818 1.00 79.38 438 GLU A N 1
ATOM 3294 C CA . GLU A 1 438 ? -0.177 9.655 29.579 1.00 79.38 438 GLU A CA 1
ATOM 3295 C C . GLU A 1 438 ? -0.448 11.119 29.209 1.00 79.38 438 GLU A C 1
ATOM 3297 O O . GLU A 1 438 ? -0.541 11.959 30.104 1.00 79.38 438 GLU A O 1
ATOM 3302 N N . ARG A 1 439 ? -0.589 11.427 27.914 1.00 80.75 439 ARG A N 1
ATOM 3303 C CA . ARG A 1 439 ? -0.679 12.811 27.418 1.00 80.75 439 ARG A CA 1
ATOM 3304 C C . ARG A 1 439 ? -2.109 13.368 27.374 1.00 80.75 439 ARG A C 1
ATOM 3306 O O . ARG A 1 439 ? -2.277 14.580 27.454 1.00 80.75 439 ARG A O 1
ATOM 3313 N N . HIS A 1 440 ? -3.118 12.502 27.284 1.00 83.38 440 HIS A N 1
ATOM 3314 C CA . HIS A 1 440 ? -4.536 12.846 27.105 1.00 83.38 440 HIS A CA 1
ATOM 3315 C C . HIS A 1 440 ? -5.422 12.372 28.279 1.00 83.38 440 HIS A C 1
ATOM 3317 O O . HIS A 1 440 ? -6.603 12.089 28.093 1.00 83.38 440 HIS A O 1
ATOM 3323 N N . ARG A 1 441 ? -4.886 12.301 29.513 1.00 83.25 441 ARG A N 1
ATOM 3324 C CA . ARG A 1 441 ? -5.608 11.792 30.709 1.00 83.25 441 ARG A CA 1
ATOM 3325 C C . ARG A 1 441 ? -6.992 12.409 30.943 1.00 83.25 441 ARG A C 1
ATOM 3327 O O . ARG A 1 441 ? -7.874 11.704 31.422 1.00 83.25 441 ARG A O 1
ATOM 3334 N N . GLY A 1 442 ? -7.187 13.688 30.609 1.00 81.50 442 GLY A N 1
ATOM 3335 C CA . GLY A 1 442 ? -8.485 14.366 30.737 1.00 81.50 442 GLY A CA 1
ATOM 3336 C C . GLY A 1 442 ? -9.587 13.730 29.882 1.00 81.50 442 GLY A C 1
ATOM 3337 O O . GLY A 1 442 ? -10.698 13.527 30.368 1.00 81.50 442 GLY A O 1
ATOM 3338 N N . GLU A 1 443 ? -9.253 13.289 28.663 1.00 86.69 443 GLU A N 1
ATOM 3339 C CA . GLU A 1 443 ? -10.208 12.668 27.736 1.00 86.69 443 GLU A CA 1
ATOM 3340 C C . GLU A 1 443 ? -10.813 11.370 28.306 1.00 86.69 443 GLU A C 1
ATOM 3342 O O . GLU A 1 443 ? -11.923 11.001 27.936 1.00 86.69 443 GLU A O 1
ATOM 3347 N N . ALA A 1 444 ? -10.153 10.693 29.256 1.00 83.94 444 ALA A N 1
ATOM 3348 C CA . ALA A 1 444 ? -10.646 9.440 29.840 1.00 83.94 444 ALA A CA 1
ATOM 3349 C C . ALA A 1 444 ? -11.965 9.593 30.630 1.00 83.94 444 ALA A C 1
ATOM 3351 O O . ALA A 1 444 ? -12.696 8.614 30.792 1.00 83.94 444 ALA A O 1
ATOM 3352 N N . ALA A 1 445 ? -12.267 10.804 31.113 1.00 83.56 445 ALA A N 1
ATOM 3353 C CA . ALA A 1 445 ? -13.517 11.134 31.801 1.00 83.56 445 ALA A CA 1
ATOM 3354 C C . ALA A 1 445 ? -14.590 11.729 30.866 1.00 83.56 445 ALA A C 1
ATOM 3356 O O . ALA A 1 445 ? -15.747 11.860 31.265 1.00 83.56 445 ALA A O 1
ATOM 3357 N N . GLU A 1 446 ? -14.223 12.097 29.636 1.00 86.31 446 GLU A N 1
ATOM 3358 C CA . GLU A 1 446 ? -15.103 12.780 28.687 1.00 86.31 446 GLU A CA 1
ATOM 3359 C C . GLU A 1 446 ? -15.800 11.805 27.722 1.00 86.31 446 GLU A C 1
ATOM 3361 O O . GLU A 1 446 ? -15.352 10.680 27.469 1.00 86.31 446 GLU A O 1
ATOM 3366 N N . ARG A 1 447 ? -16.921 12.258 27.153 1.00 86.38 447 ARG A N 1
ATOM 3367 C CA . ARG A 1 447 ? -17.586 11.585 26.032 1.00 86.38 447 ARG A CA 1
ATOM 3368 C C . ARG A 1 447 ? -17.079 12.142 24.702 1.00 86.38 447 ARG A C 1
ATOM 3370 O O . ARG A 1 447 ? -16.722 13.318 24.628 1.00 86.38 447 ARG A O 1
ATOM 3377 N N . ASP A 1 448 ? -17.049 11.302 23.674 1.00 85.19 448 ASP A N 1
ATOM 3378 C CA . ASP A 1 448 ? -16.931 11.773 22.293 1.00 85.19 448 ASP A CA 1
ATOM 3379 C C . ASP A 1 448 ? -18.253 12.366 21.778 1.00 85.19 448 ASP A C 1
ATOM 3381 O O . ASP A 1 448 ? -19.264 12.401 22.481 1.00 85.19 448 ASP A O 1
ATOM 3385 N N . GLU A 1 449 ? -18.215 12.837 20.535 1.00 81.44 449 GLU A N 1
ATOM 3386 C CA . GLU A 1 449 ? -19.322 13.493 19.826 1.00 81.44 449 GLU A CA 1
ATOM 3387 C C . GLU A 1 449 ? -20.498 12.541 19.517 1.00 81.44 449 GLU A C 1
ATOM 3389 O O . GLU A 1 449 ? -21.564 12.985 19.106 1.00 81.44 449 GLU A O 1
ATOM 3394 N N . GLU A 1 450 ? -20.317 11.229 19.706 1.00 79.31 450 GLU A N 1
ATOM 3395 C CA . GLU A 1 450 ? -21.368 10.204 19.616 1.00 79.31 450 GLU A CA 1
ATOM 3396 C C . GLU A 1 450 ? -21.907 9.811 21.006 1.00 79.31 450 GLU A C 1
ATOM 3398 O O . GLU A 1 450 ? -22.851 9.029 21.123 1.00 79.31 450 GLU A O 1
ATOM 3403 N N . GLY A 1 451 ? -21.304 10.327 22.081 1.00 83.75 451 GLY A N 1
ATOM 3404 C CA . GLY A 1 451 ? -21.635 10.005 23.463 1.00 83.75 451 GLY A CA 1
ATOM 3405 C C . GLY A 1 451 ? -20.884 8.801 24.047 1.00 83.75 451 GLY A C 1
ATOM 3406 O O . GLY A 1 451 ? -21.152 8.442 25.199 1.00 83.75 451 GLY A O 1
ATOM 3407 N N . ASN A 1 452 ? -19.950 8.165 23.332 1.00 87.25 452 ASN A N 1
ATOM 3408 C CA . ASN A 1 452 ? -19.165 7.043 23.857 1.00 87.25 452 ASN A CA 1
ATOM 3409 C C . ASN A 1 452 ? -18.108 7.522 24.869 1.00 87.25 452 ASN A C 1
ATOM 3411 O O . ASN A 1 452 ? -17.557 8.615 24.758 1.00 87.25 452 ASN A O 1
ATOM 3415 N N . THR A 1 453 ? -17.743 6.668 25.828 1.00 89.56 453 THR A N 1
ATOM 3416 C CA . THR A 1 453 ? -16.532 6.855 26.651 1.00 89.56 453 THR A CA 1
ATOM 3417 C C . THR A 1 453 ? -15.361 6.064 26.068 1.00 89.56 453 THR A C 1
ATOM 3419 O O . THR A 1 453 ? -15.567 5.018 25.447 1.00 89.56 453 THR A O 1
ATOM 3422 N N . ALA A 1 454 ? -14.124 6.496 26.336 1.00 87.88 454 ALA A N 1
ATOM 3423 C CA . ALA A 1 454 ? -12.919 5.774 25.914 1.00 87.88 454 ALA A CA 1
ATOM 3424 C C . ALA A 1 454 ? -12.914 4.297 26.374 1.00 87.88 454 ALA A C 1
ATOM 3426 O O . ALA A 1 454 ? -12.569 3.408 25.597 1.00 87.88 454 ALA A O 1
ATOM 3427 N N . LEU A 1 455 ? -13.389 4.009 27.598 1.00 88.38 455 LEU A N 1
ATOM 3428 C CA . LEU A 1 455 ? -13.568 2.634 28.087 1.00 88.38 455 LEU A CA 1
ATOM 3429 C C . LEU A 1 455 ? -14.614 1.853 27.278 1.00 88.38 455 LEU A C 1
ATOM 3431 O O . LEU A 1 455 ? -14.379 0.692 26.952 1.00 88.38 455 LEU A O 1
ATOM 3435 N N . GLY A 1 456 ? -15.746 2.477 26.935 1.00 85.69 456 GLY A N 1
ATOM 3436 C CA . GLY A 1 456 ? -16.773 1.857 26.098 1.00 85.69 456 GLY A CA 1
ATOM 3437 C C . GLY A 1 456 ? -16.214 1.450 24.735 1.00 85.69 456 GLY A C 1
ATOM 3438 O O . GLY A 1 456 ? -16.342 0.291 24.346 1.00 85.69 456 GLY A O 1
ATOM 3439 N N . LEU A 1 457 ? -15.509 2.364 24.059 1.00 87.81 457 LEU A N 1
ATOM 3440 C CA . LEU A 1 457 ? -14.842 2.097 22.780 1.00 87.81 457 LEU A CA 1
ATOM 3441 C C . LEU A 1 457 ? -13.788 0.988 22.889 1.00 87.81 457 LEU A C 1
ATOM 3443 O O . LEU A 1 457 ? -13.788 0.075 22.064 1.00 87.81 457 LEU A O 1
ATOM 3447 N N . ALA A 1 458 ? -12.948 1.019 23.930 1.00 87.31 458 ALA A N 1
ATOM 3448 C CA . ALA A 1 458 ? -11.933 -0.004 24.171 1.00 87.31 458 ALA A CA 1
ATOM 3449 C C . ALA A 1 458 ? -12.563 -1.397 24.354 1.00 87.31 458 ALA A C 1
ATOM 3451 O O . ALA A 1 458 ? -12.163 -2.358 23.704 1.00 87.31 458 ALA A O 1
ATOM 3452 N N . VAL A 1 459 ? -13.606 -1.521 25.179 1.00 86.88 459 VAL A N 1
ATOM 3453 C CA . VAL A 1 459 ? -14.312 -2.799 25.378 1.00 86.88 459 VAL A CA 1
ATOM 3454 C C . VAL A 1 459 ? -15.013 -3.259 24.088 1.00 86.88 459 VAL A C 1
ATOM 3456 O O . VAL A 1 459 ? -14.995 -4.448 23.759 1.00 86.88 459 VAL A O 1
ATOM 3459 N N . LYS A 1 460 ? -15.572 -2.331 23.301 1.00 85.94 460 LYS A N 1
ATOM 3460 C CA . LYS A 1 460 ? -16.230 -2.599 22.007 1.00 85.94 460 LYS A CA 1
ATOM 3461 C C . LYS A 1 460 ? -15.222 -3.081 20.945 1.00 85.94 460 LYS A C 1
ATOM 3463 O O . LYS A 1 460 ? -15.554 -3.983 20.173 1.00 85.94 460 LYS A O 1
ATOM 3468 N N . SER A 1 461 ? -13.987 -2.565 20.932 1.00 81.81 461 SER A N 1
ATOM 3469 C CA . SER A 1 461 ? -12.914 -2.976 20.007 1.00 81.81 461 SER A CA 1
ATOM 3470 C C . SER A 1 461 ? -12.256 -4.309 20.407 1.00 81.81 461 SER A C 1
ATOM 3472 O O . SER A 1 461 ? -12.098 -5.195 19.558 1.00 81.81 461 SER A O 1
ATOM 3474 N N . MET A 1 462 ? -11.993 -4.522 21.704 1.00 79.06 462 MET A N 1
ATOM 3475 C CA . MET A 1 462 ? -11.586 -5.818 22.274 1.00 79.06 462 MET A CA 1
ATOM 3476 C C . MET A 1 462 ? -12.627 -6.919 21.987 1.00 79.06 462 MET A C 1
ATOM 3478 O O . MET A 1 462 ? -12.281 -8.029 21.582 1.00 79.06 462 MET A O 1
ATOM 3482 N N . GLY A 1 463 ? -13.919 -6.609 22.151 1.00 76.19 463 GLY A N 1
ATOM 3483 C CA . GLY A 1 463 ? -15.017 -7.553 21.924 1.00 76.19 463 GLY A CA 1
ATOM 3484 C C . GLY A 1 463 ? -15.188 -7.955 20.456 1.00 76.19 463 GLY A C 1
ATOM 3485 O O . GLY A 1 463 ? -15.687 -9.040 20.174 1.00 76.19 463 GLY A O 1
ATOM 3486 N N . ARG A 1 464 ? -14.744 -7.121 19.504 1.00 78.31 464 ARG A N 1
ATOM 3487 C CA . ARG A 1 464 ? -14.617 -7.513 18.088 1.00 78.31 464 ARG A CA 1
ATOM 3488 C C . ARG A 1 464 ? -13.450 -8.486 17.901 1.00 78.31 464 ARG A C 1
ATOM 3490 O O . ARG A 1 464 ? -13.672 -9.586 17.409 1.00 78.31 464 ARG A O 1
ATOM 3497 N N . LEU A 1 465 ? -12.258 -8.137 18.401 1.00 73.44 465 LEU A N 1
ATOM 3498 C CA . LEU A 1 465 ? -11.044 -8.965 18.288 1.00 73.44 465 LEU A CA 1
ATOM 3499 C C . LEU A 1 465 ? -11.265 -10.417 18.722 1.00 73.44 465 LEU A C 1
ATOM 3501 O O . LEU A 1 465 ? -10.853 -11.336 18.017 1.00 73.44 465 LEU A O 1
ATOM 3505 N N . ARG A 1 466 ? -11.927 -10.645 19.863 1.00 73.62 466 ARG A N 1
ATOM 3506 C CA . ARG A 1 466 ? -12.140 -12.015 20.345 1.00 73.62 466 ARG A CA 1
ATOM 3507 C C . ARG A 1 466 ? -13.054 -12.838 19.425 1.00 73.62 466 ARG A C 1
ATOM 3509 O O . ARG A 1 466 ? -12.832 -14.042 19.282 1.00 73.62 466 ARG A O 1
ATOM 3516 N N . ARG A 1 467 ? -14.039 -12.215 18.765 1.00 72.69 467 ARG A N 1
ATOM 3517 C CA . ARG A 1 467 ? -14.863 -12.896 17.751 1.00 72.69 467 ARG A CA 1
ATOM 3518 C C . ARG A 1 467 ? -14.045 -13.211 16.499 1.00 72.69 467 ARG A C 1
ATOM 3520 O O . ARG A 1 467 ? -14.120 -14.341 16.026 1.00 72.69 467 ARG A O 1
ATOM 3527 N N . ASP A 1 468 ? -13.229 -12.268 16.028 1.00 67.00 468 ASP A N 1
ATOM 3528 C CA . ASP A 1 468 ? -12.352 -12.451 14.861 1.00 67.00 468 ASP A CA 1
ATOM 3529 C C . ASP A 1 468 ? -11.410 -13.652 15.063 1.00 67.00 468 ASP A C 1
ATOM 3531 O O . ASP A 1 468 ? -11.358 -14.557 14.229 1.00 67.00 468 ASP A O 1
ATOM 3535 N N . VAL A 1 469 ? -10.740 -13.719 16.222 1.00 65.38 469 VAL A N 1
ATOM 3536 C CA . VAL A 1 469 ? -9.876 -14.847 16.617 1.00 65.38 469 VAL A CA 1
ATOM 3537 C C . VAL A 1 469 ? -10.661 -16.162 16.645 1.00 65.38 469 VAL A C 1
ATOM 3539 O O . VAL A 1 469 ? -10.227 -17.152 16.058 1.00 65.38 469 VAL A O 1
ATOM 3542 N N . ALA A 1 470 ? -11.841 -16.185 17.273 1.00 65.38 470 ALA A N 1
ATOM 3543 C CA . ALA A 1 470 ? -12.664 -17.392 17.366 1.00 65.38 470 ALA A CA 1
ATOM 3544 C C . ALA A 1 470 ? -13.179 -17.894 16.000 1.00 65.38 470 ALA A C 1
ATOM 3546 O O . ALA A 1 470 ? -13.441 -19.089 15.849 1.00 65.38 470 ALA A O 1
ATOM 3547 N N . ILE A 1 471 ? -13.315 -17.009 15.006 1.00 62.72 471 ILE A N 1
ATOM 3548 C CA . ILE A 1 471 ? -13.625 -17.359 13.612 1.00 62.72 471 ILE A CA 1
ATOM 3549 C C . ILE A 1 471 ? -12.369 -17.896 12.909 1.00 62.72 471 ILE A C 1
ATOM 3551 O O . ILE A 1 471 ? -12.421 -18.963 12.296 1.00 62.72 471 ILE A O 1
ATOM 3555 N N . ALA A 1 472 ? -11.223 -17.225 13.058 1.00 58.62 472 ALA A N 1
ATOM 3556 C CA . ALA A 1 472 ? -9.954 -17.648 12.464 1.00 58.62 472 ALA A CA 1
ATOM 3557 C C . ALA A 1 472 ? -9.525 -19.056 12.924 1.00 58.62 472 ALA A C 1
ATOM 3559 O O . ALA A 1 472 ? -9.138 -19.884 12.096 1.00 58.62 472 ALA A O 1
ATOM 3560 N N . SER A 1 473 ? -9.667 -19.376 14.218 1.00 59.53 473 SER A N 1
ATOM 3561 C CA . SER A 1 473 ? -9.387 -20.721 14.744 1.00 59.53 473 SER A CA 1
ATOM 3562 C C . SER A 1 473 ? -10.284 -21.799 14.123 1.00 59.53 473 SER A C 1
ATOM 3564 O O . SER A 1 473 ? -9.805 -22.899 13.849 1.00 59.53 473 SER A O 1
ATOM 3566 N N . ARG A 1 474 ? -11.566 -21.494 13.856 1.00 58.22 474 ARG A N 1
ATOM 3567 C CA . ARG A 1 474 ? -12.491 -22.431 13.192 1.00 58.22 474 ARG A CA 1
ATOM 3568 C C . ARG A 1 474 ? -12.078 -22.686 11.751 1.00 58.22 474 ARG A C 1
ATOM 3570 O O . ARG A 1 474 ? -11.918 -23.843 11.386 1.00 58.22 474 ARG A O 1
ATOM 3577 N N . HIS A 1 475 ? -11.822 -21.643 10.963 1.00 57.66 475 HIS A N 1
ATOM 3578 C CA . HIS A 1 475 ? -11.394 -21.824 9.574 1.00 57.66 475 HIS A CA 1
ATOM 3579 C C . HIS A 1 475 ? -10.041 -22.547 9.470 1.00 57.66 475 HIS A C 1
ATOM 3581 O O . HIS A 1 475 ? -9.891 -23.428 8.630 1.00 57.66 475 HIS A O 1
ATOM 3587 N N . GLN A 1 476 ? -9.089 -22.296 10.380 1.00 53.22 476 GLN A N 1
ATOM 3588 C CA . GLN A 1 476 ? -7.841 -23.074 10.435 1.00 53.22 476 GLN A CA 1
ATOM 3589 C C . GLN A 1 476 ? -8.091 -24.565 10.752 1.00 53.22 476 GLN A C 1
ATOM 3591 O O . GLN A 1 476 ? -7.375 -25.437 10.253 1.00 53.22 476 GLN A O 1
ATOM 3596 N N . GLN A 1 477 ? -9.098 -24.880 11.571 1.00 50.62 477 GLN A N 1
ATOM 3597 C CA . GLN A 1 477 ? -9.507 -26.255 11.861 1.00 50.62 477 GLN A CA 1
ATOM 3598 C C . GLN A 1 477 ? -10.251 -26.897 10.673 1.00 50.62 477 GLN A C 1
ATOM 3600 O O . GLN A 1 477 ? -10.001 -28.059 10.357 1.00 50.62 477 GLN A O 1
ATOM 3605 N N . GLU A 1 478 ? -11.090 -26.143 9.962 1.00 51.22 478 GLU A N 1
ATOM 3606 C CA . GLU A 1 478 ? -11.787 -26.581 8.745 1.00 51.22 478 GLU A CA 1
ATOM 3607 C C . GLU A 1 478 ? -10.827 -26.835 7.573 1.00 51.22 478 GLU A C 1
ATOM 3609 O O . GLU A 1 478 ? -10.946 -27.866 6.915 1.00 51.22 478 GLU A O 1
ATOM 3614 N N . ASP A 1 479 ? -9.849 -25.961 7.318 1.00 48.16 479 ASP A N 1
ATOM 3615 C CA . ASP A 1 479 ? -8.850 -26.164 6.256 1.00 48.16 479 ASP A CA 1
ATOM 3616 C C . ASP A 1 479 ? -7.920 -27.352 6.558 1.00 48.16 479 ASP A C 1
ATOM 3618 O O . ASP A 1 479 ? -7.560 -28.101 5.644 1.00 48.16 479 ASP A O 1
ATOM 3622 N N . ARG A 1 480 ? -7.599 -27.599 7.841 1.00 44.72 480 ARG A N 1
ATOM 3623 C CA . ARG A 1 480 ? -6.927 -28.837 8.281 1.00 44.72 480 ARG A CA 1
ATOM 3624 C C . ARG A 1 480 ? -7.774 -30.076 7.975 1.00 44.72 480 ARG A C 1
ATOM 3626 O O . ARG A 1 480 ? -7.250 -31.029 7.405 1.00 44.72 480 ARG A O 1
ATOM 3633 N N . LEU A 1 481 ? -9.071 -30.057 8.295 1.00 45.53 481 LEU A N 1
ATOM 3634 C CA . LEU A 1 481 ? -10.000 -31.159 7.999 1.00 45.53 481 LEU A CA 1
ATOM 3635 C C . LEU A 1 481 ? -10.216 -31.368 6.488 1.00 45.53 481 LEU A C 1
ATOM 3637 O O . LEU A 1 481 ? -10.397 -32.497 6.045 1.00 45.53 481 LEU A O 1
ATOM 3641 N N . ARG A 1 482 ? -10.141 -30.302 5.682 1.00 46.38 482 ARG A N 1
ATOM 3642 C CA . ARG A 1 482 ? -10.219 -30.339 4.208 1.00 46.38 482 ARG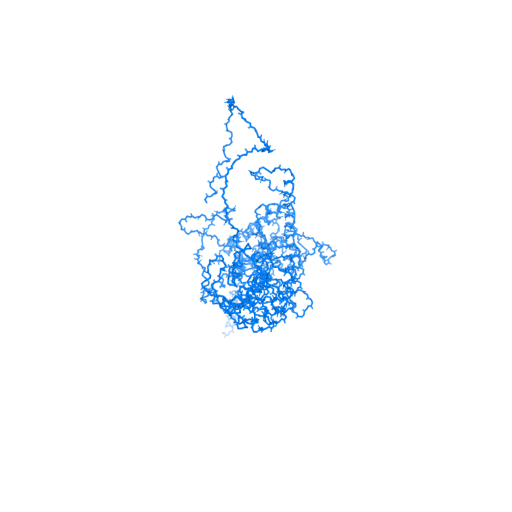 A CA 1
ATOM 3643 C C . ARG A 1 482 ? -8.897 -30.732 3.527 1.00 46.38 482 ARG A C 1
ATOM 3645 O O . ARG A 1 482 ? -8.803 -30.639 2.305 1.00 46.38 482 ARG A O 1
ATOM 3652 N N . GLY A 1 483 ? -7.868 -31.125 4.283 1.00 37.19 483 GLY A N 1
ATOM 3653 C CA . GLY A 1 483 ? -6.566 -31.540 3.744 1.00 37.19 483 GLY A CA 1
ATOM 3654 C C . GLY A 1 483 ? -5.756 -30.416 3.083 1.00 37.19 483 GLY A C 1
ATOM 3655 O O . GLY A 1 483 ? -4.761 -30.688 2.415 1.00 37.19 483 GLY A O 1
ATOM 3656 N N . ARG A 1 484 ? -6.139 -29.144 3.264 1.00 42.16 484 ARG A N 1
ATOM 3657 C CA . ARG A 1 484 ? -5.471 -27.971 2.671 1.00 42.16 484 ARG A CA 1
ATOM 3658 C C . ARG A 1 484 ? -4.270 -27.517 3.505 1.00 42.16 484 ARG A C 1
ATOM 3660 O O . ARG A 1 484 ? -4.106 -26.340 3.816 1.00 42.16 484 ARG A O 1
ATOM 3667 N N . SER A 1 485 ? -3.410 -28.460 3.882 1.00 34.78 485 SER A N 1
ATOM 3668 C CA . SER A 1 485 ? -2.233 -28.179 4.699 1.00 34.78 485 SER A CA 1
ATOM 3669 C C . SER A 1 485 ? -1.128 -27.489 3.892 1.00 34.78 485 SER A C 1
ATOM 3671 O O . SER A 1 485 ? -0.213 -28.138 3.383 1.00 34.78 485 SER A O 1
ATOM 3673 N N . ALA A 1 486 ? -1.147 -26.155 3.863 1.00 32.06 486 ALA A N 1
ATOM 3674 C CA . ALA A 1 486 ? 0.111 -25.415 3.859 1.00 32.06 486 ALA A CA 1
ATOM 3675 C C . ALA A 1 486 ? 0.897 -25.816 5.124 1.00 32.06 486 ALA A C 1
ATOM 3677 O O . ALA A 1 486 ? 0.331 -25.885 6.218 1.00 32.06 486 ALA A O 1
ATOM 3678 N N . SER A 1 487 ? 2.179 -26.148 4.978 1.00 25.70 487 SER A N 1
ATOM 3679 C CA . SER A 1 487 ? 2.960 -26.829 6.016 1.00 25.70 487 SER A CA 1
ATOM 3680 C C . SER A 1 487 ? 3.354 -25.904 7.177 1.00 25.70 487 SER A C 1
ATOM 3682 O O . SER A 1 487 ? 4.471 -25.390 7.215 1.00 25.70 487 SER A O 1
ATOM 3684 N N . PHE A 1 488 ? 2.450 -25.726 8.143 1.00 28.05 488 PHE A N 1
ATOM 3685 C CA . PHE A 1 488 ? 2.707 -25.030 9.407 1.00 28.05 488 PHE A CA 1
ATOM 3686 C C . PHE A 1 488 ? 2.544 -25.970 10.606 1.00 28.05 488 PHE A C 1
ATOM 3688 O O . PHE A 1 488 ? 1.440 -26.420 10.928 1.00 28.05 488 PHE A O 1
ATOM 3695 N N . SER A 1 489 ? 3.666 -26.250 11.271 1.00 25.83 489 SER A N 1
ATOM 3696 C CA . SER A 1 489 ? 3.753 -27.133 12.436 1.00 25.83 489 SER A CA 1
ATOM 3697 C C . SER A 1 489 ? 2.905 -26.620 13.600 1.00 25.83 489 SER A C 1
ATOM 3699 O O . SER A 1 489 ? 3.134 -25.533 14.125 1.00 25.83 489 SER A O 1
ATOM 3701 N N . SER A 1 490 ? 1.935 -27.424 14.028 1.00 30.25 490 SER A N 1
ATOM 3702 C CA . SER A 1 490 ? 1.068 -27.136 15.171 1.00 30.25 490 SER A CA 1
ATOM 3703 C C . SER A 1 490 ? 1.785 -27.308 16.510 1.00 30.25 490 SER A C 1
ATOM 3705 O O . SER A 1 490 ? 2.525 -28.274 16.694 1.00 30.25 490 SER A O 1
ATOM 3707 N N . CYS A 1 491 ? 1.439 -26.476 17.491 1.00 23.64 491 CYS A N 1
ATOM 3708 C CA . CYS A 1 491 ? 1.609 -26.801 18.905 1.00 23.64 491 CYS A CA 1
ATOM 3709 C C . CYS A 1 491 ? 0.316 -26.460 19.655 1.00 23.64 491 CYS A C 1
ATOM 3711 O O . CYS A 1 491 ? -0.311 -25.441 19.374 1.00 23.64 491 CYS A O 1
ATOM 3713 N N . SER A 1 492 ? -0.104 -27.331 20.569 1.00 27.83 492 SER A N 1
ATOM 3714 C CA . SER A 1 492 ? -1.407 -27.264 21.232 1.00 27.83 492 SER A CA 1
ATOM 3715 C C . SER A 1 492 ? -1.293 -27.653 22.705 1.00 27.83 492 SER A C 1
ATOM 3717 O O . SER A 1 492 ? -1.074 -28.827 22.990 1.00 27.83 492 SER A O 1
ATOM 3719 N N . THR A 1 493 ? -1.503 -26.705 23.620 1.00 24.00 493 THR A N 1
ATOM 3720 C CA . THR A 1 493 ? -1.911 -26.949 25.022 1.00 24.00 493 THR A CA 1
ATOM 3721 C C . THR A 1 493 ? -2.322 -25.624 25.665 1.00 24.00 493 THR A C 1
ATOM 3723 O O . THR A 1 493 ? -1.536 -24.681 25.653 1.00 24.00 493 THR A O 1
ATOM 3726 N N . LEU A 1 494 ? -3.509 -25.573 26.275 1.00 27.31 494 LEU A N 1
ATOM 3727 C CA . LEU A 1 494 ? -3.939 -24.487 27.162 1.00 27.31 494 LEU A CA 1
ATOM 3728 C C . LEU A 1 494 ? -3.869 -24.960 28.618 1.00 27.31 494 LEU A C 1
ATOM 3730 O O . LEU A 1 494 ? -4.720 -25.743 29.035 1.00 27.31 494 LEU A O 1
ATOM 3734 N N . SER A 1 495 ? -2.895 -24.460 29.382 1.00 25.89 495 SER A N 1
ATOM 3735 C CA . SER A 1 495 ? -2.937 -24.405 30.853 1.00 25.89 495 SER A CA 1
ATOM 3736 C C . SER A 1 495 ? -1.742 -23.620 31.410 1.00 25.89 495 SER A C 1
ATOM 3738 O O . SER A 1 495 ? -0.614 -23.852 30.986 1.00 25.89 495 SER A O 1
ATOM 3740 N N . SER A 1 496 ? -1.993 -22.775 32.413 1.00 27.25 496 SER A N 1
ATOM 3741 C CA . SER A 1 496 ? -1.010 -22.282 33.395 1.00 27.25 496 SER A CA 1
ATOM 3742 C C . SER A 1 496 ? 0.230 -21.512 32.896 1.00 27.25 496 SER A C 1
ATOM 3744 O O . SER A 1 496 ? 1.330 -22.053 32.875 1.00 27.25 496 SER A O 1
ATOM 3746 N N . ILE A 1 497 ? 0.093 -20.191 32.706 1.00 26.72 497 ILE A N 1
ATOM 3747 C CA . ILE A 1 497 ? 1.101 -19.224 33.189 1.00 26.72 497 ILE A CA 1
ATOM 3748 C C . ILE A 1 497 ? 0.373 -18.093 33.930 1.00 26.72 497 ILE A C 1
ATOM 3750 O O . ILE A 1 497 ? -0.281 -17.249 33.319 1.00 26.72 497 ILE A O 1
ATOM 3754 N N . SER A 1 498 ? 0.530 -18.049 35.252 1.00 27.80 498 SER A N 1
ATOM 3755 C CA . SER A 1 498 ? 0.439 -16.811 36.029 1.00 27.80 498 SER A CA 1
ATOM 3756 C C . SER A 1 498 ? 1.863 -16.294 36.282 1.00 27.80 498 SER A C 1
ATOM 3758 O O . SER A 1 498 ? 2.819 -17.064 36.268 1.00 27.80 498 SER A O 1
ATOM 3760 N N . SER A 1 499 ? 2.018 -14.984 36.495 1.00 29.72 499 SER A N 1
ATOM 3761 C CA . SER A 1 499 ? 3.320 -14.311 36.660 1.00 29.72 499 SER A CA 1
ATOM 3762 C C . SER A 1 499 ? 4.271 -14.382 35.446 1.00 29.72 499 SER A C 1
ATOM 3764 O O . SER A 1 499 ? 5.245 -15.128 35.411 1.00 29.72 499 SER A O 1
ATOM 3766 N N . CYS A 1 500 ? 4.047 -13.494 34.474 1.00 25.31 500 CYS A N 1
ATOM 3767 C CA . CYS A 1 500 ? 5.087 -12.991 33.569 1.00 25.31 500 CYS A CA 1
ATOM 3768 C C . CYS A 1 500 ? 4.910 -11.471 33.439 1.00 25.31 500 CYS A C 1
ATOM 3770 O O . CYS A 1 500 ? 3.863 -11.005 32.992 1.00 25.31 500 CYS A O 1
ATOM 3772 N N . ARG A 1 501 ? 5.906 -10.681 33.865 1.00 26.62 501 ARG A N 1
ATOM 3773 C CA . ARG A 1 501 ? 5.890 -9.215 33.700 1.00 26.62 501 ARG A CA 1
ATOM 3774 C C . ARG A 1 501 ? 6.355 -8.834 32.289 1.00 26.62 501 ARG A C 1
ATOM 3776 O O . ARG A 1 501 ? 7.273 -9.437 31.747 1.00 26.62 501 ARG A O 1
ATOM 3783 N N . SER A 1 502 ? 5.706 -7.822 31.718 1.00 32.19 502 SER A N 1
ATOM 3784 C CA . SER A 1 502 ? 5.949 -7.305 30.365 1.00 32.19 502 SER A CA 1
ATOM 3785 C C . SER A 1 502 ? 7.365 -6.747 30.168 1.00 32.19 502 SER A C 1
ATOM 3787 O O . SER A 1 502 ? 7.744 -5.841 30.908 1.00 32.19 502 SER A O 1
ATOM 3789 N N . SER A 1 503 ? 8.062 -7.179 29.106 1.00 30.06 503 SER A N 1
ATOM 3790 C CA . SER A 1 503 ? 8.962 -6.306 28.315 1.00 30.06 503 SER A CA 1
ATOM 3791 C C . SER A 1 503 ? 9.494 -6.926 27.011 1.00 30.06 503 SER A C 1
ATOM 3793 O O . SER A 1 503 ? 9.690 -6.187 26.054 1.00 30.06 503 SER A O 1
ATOM 3795 N N . THR A 1 504 ? 9.728 -8.244 26.923 1.00 30.50 504 THR A N 1
ATOM 3796 C CA . THR A 1 504 ? 10.464 -8.844 25.783 1.00 30.50 504 THR A CA 1
ATOM 3797 C C . THR A 1 504 ? 9.775 -10.059 25.151 1.00 30.50 504 THR A C 1
ATOM 3799 O O . THR A 1 504 ? 9.860 -11.162 25.686 1.00 30.50 504 THR A O 1
ATOM 3802 N N . LEU A 1 505 ? 9.186 -9.883 23.960 1.00 30.66 505 LEU A N 1
ATOM 3803 C CA . LEU A 1 505 ? 8.700 -10.983 23.099 1.00 30.66 505 LEU A CA 1
ATOM 3804 C C . LEU A 1 505 ? 9.672 -11.326 21.941 1.00 30.66 505 LEU A C 1
ATOM 3806 O O . LEU A 1 505 ? 9.409 -12.225 21.152 1.00 30.66 505 LEU A O 1
ATOM 3810 N N . ALA A 1 506 ? 10.823 -10.647 21.857 1.00 27.84 506 ALA A N 1
ATOM 3811 C CA . ALA A 1 506 ? 11.798 -10.786 20.765 1.00 27.84 506 ALA A CA 1
ATOM 3812 C C . ALA A 1 506 ? 12.969 -11.763 21.043 1.00 27.84 506 ALA A C 1
ATOM 3814 O O . ALA A 1 506 ? 13.818 -11.966 20.178 1.00 27.84 506 ALA A O 1
ATOM 3815 N N . THR A 1 507 ? 13.068 -12.353 22.242 1.00 30.84 507 THR A N 1
ATOM 3816 C CA . THR A 1 507 ? 14.290 -13.050 22.712 1.00 30.84 507 THR A CA 1
ATOM 3817 C C . THR A 1 507 ? 14.034 -14.417 23.369 1.00 30.84 507 THR A C 1
ATOM 3819 O O . THR A 1 507 ? 14.584 -14.746 24.420 1.00 30.84 507 THR A O 1
ATOM 3822 N N . ALA A 1 508 ? 13.246 -15.273 22.710 1.00 25.95 508 ALA A N 1
ATOM 3823 C CA . ALA A 1 508 ? 13.045 -16.667 23.123 1.00 25.95 508 ALA A CA 1
ATOM 3824 C C . ALA A 1 508 ? 14.269 -17.568 22.808 1.00 25.95 508 ALA A C 1
ATOM 3826 O O . ALA A 1 508 ? 14.381 -18.184 21.750 1.00 25.95 508 ALA A O 1
ATOM 3827 N N . VAL A 1 509 ? 15.198 -17.595 23.767 1.00 28.00 509 VAL A N 1
ATOM 3828 C CA . VAL A 1 509 ? 16.376 -18.469 23.957 1.00 28.00 509 VAL A CA 1
ATOM 3829 C C . VAL A 1 509 ? 16.451 -19.754 23.102 1.00 28.00 509 VAL A C 1
ATOM 3831 O O . VAL A 1 509 ? 15.616 -20.650 23.204 1.00 28.00 509 VAL A O 1
ATOM 3834 N N . LYS A 1 510 ? 17.576 -19.934 22.386 1.00 30.25 510 LYS A N 1
ATOM 3835 C CA . LYS A 1 510 ? 18.020 -21.250 21.880 1.00 30.25 510 LYS A CA 1
ATOM 3836 C C . LYS A 1 510 ? 18.551 -22.126 23.027 1.00 30.25 510 LYS A C 1
ATOM 3838 O O . LYS A 1 510 ? 19.747 -22.117 23.309 1.00 30.25 510 LYS A O 1
ATOM 3843 N N . SER A 1 511 ? 17.691 -22.938 23.632 1.00 28.17 511 SER A N 1
ATOM 3844 C CA . SER A 1 511 ? 18.091 -24.107 24.430 1.00 28.17 511 SER A CA 1
ATOM 3845 C C . SER A 1 511 ? 17.160 -25.299 24.149 1.00 28.17 511 SER A C 1
ATOM 3847 O O . SER A 1 511 ? 16.188 -25.186 23.400 1.00 28.17 511 SER A O 1
ATOM 3849 N N . LYS A 1 512 ? 17.535 -26.498 24.610 1.00 30.33 512 LYS A N 1
ATOM 3850 C CA . LYS A 1 512 ? 16.979 -27.766 24.108 1.00 30.33 512 LYS A CA 1
ATOM 3851 C C . LYS A 1 512 ? 15.546 -28.032 24.607 1.00 30.33 512 LYS A C 1
ATOM 3853 O O . LYS A 1 512 ? 15.374 -28.512 25.719 1.00 30.33 512 LYS A O 1
ATOM 3858 N N . GLY A 1 513 ? 14.564 -27.877 23.715 1.00 34.00 513 GLY A N 1
ATOM 3859 C CA . GLY A 1 513 ? 13.249 -28.528 23.809 1.00 34.00 513 GLY A CA 1
ATOM 3860 C C . GLY A 1 513 ? 12.082 -27.622 24.222 1.00 34.00 513 GLY A C 1
ATOM 3861 O O . GLY A 1 513 ? 12.023 -27.159 25.349 1.00 34.00 513 GLY A O 1
ATOM 3862 N N . LYS A 1 514 ? 11.111 -27.462 23.306 1.00 27.59 514 LYS A N 1
ATOM 3863 C CA . LYS A 1 514 ? 9.783 -26.839 23.509 1.00 27.59 514 LYS A CA 1
ATOM 3864 C C . LYS A 1 514 ? 9.782 -25.454 24.183 1.00 27.59 514 LYS A C 1
ATOM 3866 O O . LYS A 1 514 ? 9.396 -25.304 25.338 1.00 27.59 514 LYS A O 1
ATOM 3871 N N . VAL A 1 515 ? 10.067 -24.416 23.396 1.00 27.94 515 VAL A N 1
ATOM 3872 C CA . VAL A 1 515 ? 9.632 -23.047 23.723 1.00 27.94 515 VAL A CA 1
ATOM 3873 C C . VAL A 1 515 ? 8.104 -22.976 23.606 1.00 27.94 515 VAL A C 1
ATOM 3875 O O . VAL A 1 515 ? 7.569 -23.198 22.520 1.00 27.94 515 VAL A O 1
ATOM 3878 N N . LEU A 1 516 ? 7.403 -22.642 24.694 1.00 29.22 516 LEU A N 1
ATOM 3879 C CA . LEU A 1 516 ? 6.026 -22.152 24.605 1.00 29.22 516 LEU A CA 1
ATOM 3880 C C . LEU A 1 516 ? 6.075 -20.673 24.213 1.00 29.22 516 LEU A C 1
ATOM 3882 O O . LEU A 1 516 ? 6.339 -19.809 25.045 1.00 29.22 516 LEU A O 1
ATOM 3886 N N . ILE A 1 517 ? 5.817 -20.391 22.938 1.00 28.73 517 ILE A N 1
ATOM 3887 C CA . ILE A 1 517 ? 5.412 -19.051 22.510 1.00 28.73 517 ILE A CA 1
ATOM 3888 C C . ILE A 1 517 ? 3.954 -18.890 22.975 1.00 28.73 517 ILE A C 1
ATOM 3890 O O . ILE A 1 517 ? 3.144 -19.762 22.646 1.00 28.73 517 ILE A O 1
ATOM 3894 N N . PRO A 1 518 ? 3.593 -17.848 23.750 1.00 31.92 518 PRO A N 1
ATOM 3895 C CA . PRO A 1 518 ? 2.191 -17.555 24.025 1.00 31.92 518 PRO A CA 1
ATOM 3896 C C . PRO A 1 518 ? 1.471 -17.331 22.699 1.00 31.92 518 PRO A C 1
ATOM 3898 O O . PRO A 1 518 ? 1.987 -16.593 21.860 1.00 31.92 518 PRO A O 1
ATOM 3901 N N . ASP A 1 519 ? 0.298 -17.940 22.512 1.00 42.03 519 ASP A N 1
ATOM 3902 C CA . ASP A 1 519 ? -0.509 -17.686 21.317 1.00 42.03 519 ASP A CA 1
ATOM 3903 C C . ASP A 1 519 ? -0.673 -16.169 21.141 1.00 42.03 519 ASP A C 1
ATOM 3905 O O . ASP A 1 519 ? -0.885 -15.422 22.102 1.00 42.03 519 ASP A O 1
ATOM 3909 N N . GLU A 1 520 ? -0.520 -15.700 19.914 1.00 46.38 520 GLU A N 1
ATOM 3910 C CA . GLU A 1 520 ? -0.508 -14.285 19.572 1.00 46.38 520 GLU A CA 1
ATOM 3911 C C . GLU A 1 520 ? -1.837 -13.627 19.983 1.00 46.38 520 GLU A C 1
ATOM 3913 O O . GLU A 1 520 ? -1.860 -12.512 20.508 1.00 46.38 520 GLU A O 1
ATOM 3918 N N . ALA A 1 521 ? -2.938 -14.383 19.894 1.00 43.38 521 ALA A N 1
ATOM 3919 C CA . ALA A 1 521 ? -4.230 -14.016 20.463 1.00 43.38 521 ALA A CA 1
ATOM 3920 C C . ALA A 1 521 ? -4.196 -13.823 21.992 1.00 43.38 521 ALA A C 1
ATOM 3922 O O . ALA A 1 521 ? -4.807 -12.885 22.496 1.00 43.38 521 ALA A O 1
ATOM 3923 N N . THR A 1 522 ? -3.454 -14.647 22.740 1.00 47.75 522 THR A N 1
ATOM 3924 C CA . THR A 1 522 ? -3.279 -14.496 24.200 1.00 47.75 522 THR A CA 1
ATOM 3925 C C . THR A 1 522 ? -2.477 -13.238 24.532 1.00 47.75 522 THR A C 1
ATOM 3927 O O . THR A 1 522 ? -2.842 -12.503 25.448 1.00 47.75 522 THR A O 1
ATOM 3930 N N . SER A 1 523 ? -1.444 -12.921 23.745 1.00 50.81 523 SER A N 1
ATOM 3931 C CA . SER A 1 523 ? -0.695 -11.662 23.873 1.00 50.81 523 SER A CA 1
ATOM 3932 C C . SER A 1 523 ? -1.589 -10.438 23.610 1.00 50.81 523 SER A C 1
ATOM 3934 O O . SER A 1 523 ? -1.590 -9.491 24.402 1.00 50.81 523 SER A O 1
ATOM 3936 N N . ARG A 1 524 ? -2.429 -10.487 22.563 1.00 54.06 524 ARG A N 1
ATOM 3937 C CA . ARG A 1 524 ? -3.448 -9.457 22.279 1.00 54.06 524 ARG A CA 1
ATOM 3938 C C . ARG A 1 524 ? -4.586 -9.428 23.328 1.00 54.06 524 ARG A C 1
ATOM 3940 O O . ARG A 1 524 ? -5.202 -8.383 23.514 1.00 54.06 524 ARG A O 1
ATOM 3947 N N . MET A 1 525 ? -4.827 -10.512 24.076 1.00 55.25 525 MET A N 1
ATOM 3948 C CA . MET A 1 525 ? -5.785 -10.554 25.197 1.00 55.25 525 MET A CA 1
ATOM 3949 C C . MET A 1 525 ? -5.205 -9.962 26.495 1.00 55.25 525 MET A C 1
ATOM 3951 O O . MET A 1 525 ? -5.897 -9.241 27.210 1.00 55.25 525 MET A O 1
ATOM 3955 N N . LEU A 1 526 ? -3.914 -10.176 26.791 1.00 53.22 526 LEU A N 1
ATOM 3956 C CA . LEU A 1 526 ? -3.246 -9.501 27.916 1.00 53.22 526 LEU A CA 1
ATOM 3957 C C . LEU A 1 526 ? -3.263 -7.974 27.750 1.00 53.22 526 LEU A C 1
ATOM 3959 O O . LEU A 1 526 ? -3.323 -7.245 28.740 1.00 53.22 526 LEU A O 1
ATOM 3963 N N . TYR A 1 527 ? -3.232 -7.476 26.514 1.00 57.34 527 TYR A N 1
ATOM 3964 C CA . TYR A 1 527 ? -3.416 -6.057 26.216 1.00 57.34 527 TYR A CA 1
ATOM 3965 C C . TYR A 1 527 ? -4.793 -5.542 26.681 1.00 57.34 527 TYR A C 1
ATOM 3967 O O . TYR A 1 527 ? -4.840 -4.554 27.417 1.00 57.34 527 TYR A O 1
ATOM 3975 N N . ALA A 1 528 ? -5.881 -6.263 26.375 1.00 54.53 528 ALA A N 1
ATOM 3976 C CA . ALA A 1 528 ? -7.250 -5.921 26.781 1.00 54.53 528 ALA A CA 1
ATOM 3977 C C . ALA A 1 528 ? -7.388 -5.676 28.299 1.00 54.53 528 ALA A C 1
ATOM 3979 O O . ALA A 1 528 ? -7.897 -4.631 28.716 1.00 54.53 528 ALA A O 1
ATOM 3980 N N . LYS A 1 529 ? -6.850 -6.585 29.130 1.00 64.38 529 LYS A N 1
ATOM 3981 C CA . LYS A 1 529 ? -6.838 -6.443 30.599 1.00 64.38 529 LYS A CA 1
ATOM 3982 C C . LYS A 1 529 ? -6.229 -5.118 31.061 1.00 64.38 529 LYS A C 1
ATOM 3984 O O . LYS A 1 529 ? -6.795 -4.433 31.912 1.00 64.38 529 LYS A O 1
ATOM 3989 N N . ASN A 1 530 ? -5.053 -4.785 30.529 1.00 70.50 530 ASN A N 1
ATOM 3990 C CA . ASN A 1 530 ? -4.278 -3.634 30.986 1.00 70.50 530 ASN A CA 1
ATOM 3991 C C . ASN A 1 530 ? -4.966 -2.312 30.620 1.00 70.50 530 ASN A C 1
ATOM 3993 O O . ASN A 1 530 ? -5.042 -1.424 31.462 1.00 70.50 530 ASN A O 1
ATOM 3997 N N . VAL A 1 531 ? -5.531 -2.202 29.413 1.00 76.25 531 VAL A N 1
ATOM 3998 C CA . VAL A 1 531 ? -6.240 -0.989 28.965 1.00 76.25 531 VAL A CA 1
ATOM 3999 C C . VAL A 1 531 ? -7.477 -0.711 29.820 1.00 76.25 531 VAL A C 1
ATOM 4001 O O . VAL A 1 531 ? -7.665 0.418 30.272 1.00 76.25 531 VAL A O 1
ATOM 4004 N N . ALA A 1 532 ? -8.288 -1.739 30.097 1.00 79.81 532 ALA A N 1
ATOM 4005 C CA . ALA A 1 532 ? -9.459 -1.601 30.961 1.00 79.81 532 ALA A CA 1
ATOM 4006 C C . ALA A 1 532 ? -9.066 -1.165 32.385 1.00 79.81 532 ALA A C 1
ATOM 4008 O O . ALA A 1 532 ? -9.653 -0.227 32.919 1.00 79.81 532 ALA A O 1
ATOM 4009 N N . SER A 1 533 ? -8.034 -1.784 32.972 1.00 82.19 533 SER A N 1
ATOM 4010 C CA . SER A 1 533 ? -7.538 -1.437 34.314 1.00 82.19 533 SER A CA 1
ATOM 4011 C C . SER A 1 533 ? -6.976 -0.004 34.379 1.00 82.19 533 SER A C 1
ATOM 4013 O O . SER A 1 533 ? -7.314 0.753 35.291 1.00 82.19 533 SER A O 1
ATOM 4015 N N . SER A 1 534 ? -6.204 0.429 33.374 1.00 83.00 534 SER A N 1
ATOM 4016 C CA . SER A 1 534 ? -5.686 1.803 33.284 1.00 83.00 534 SER A CA 1
ATOM 4017 C C . SER A 1 534 ? -6.809 2.842 33.177 1.00 83.00 534 SER A C 1
ATOM 4019 O O . SER A 1 534 ? -6.816 3.809 33.935 1.00 83.00 534 SER A O 1
ATOM 4021 N N . LEU A 1 535 ? -7.797 2.633 32.300 1.00 85.38 535 LEU A N 1
ATOM 4022 C CA . LEU A 1 535 ? -8.932 3.554 32.146 1.00 85.38 535 LEU A CA 1
ATOM 4023 C C . LEU A 1 535 ? -9.816 3.604 33.402 1.00 85.38 535 LEU A C 1
ATOM 4025 O O . LEU A 1 535 ? -10.217 4.687 33.826 1.00 85.38 535 LEU A O 1
ATOM 4029 N N . LEU A 1 536 ? -10.072 2.456 34.036 1.00 87.00 536 LEU A N 1
ATOM 4030 C CA . LEU A 1 536 ? -10.836 2.389 35.283 1.00 87.00 536 LEU A CA 1
ATOM 4031 C C . LEU A 1 536 ? -10.094 3.024 36.464 1.00 87.00 536 LEU A C 1
ATOM 4033 O O . LEU A 1 536 ? -10.744 3.649 37.294 1.00 87.00 536 LEU A O 1
ATOM 4037 N N . SER A 1 537 ? -8.761 2.934 36.536 1.00 86.44 537 SER A N 1
ATOM 4038 C CA . SER A 1 537 ? -7.991 3.604 37.599 1.00 86.44 537 SER A CA 1
ATOM 4039 C C . SER A 1 537 ? -7.961 5.132 37.454 1.00 86.44 537 SER A C 1
ATOM 4041 O O . SER A 1 537 ? -7.899 5.832 38.462 1.00 86.44 537 SER A O 1
ATOM 4043 N N . LEU A 1 538 ? -8.078 5.658 36.226 1.00 85.44 538 LEU A N 1
ATOM 4044 C CA . LEU A 1 538 ? -8.249 7.094 35.968 1.00 85.44 538 LEU A CA 1
ATOM 4045 C C . LEU A 1 538 ? -9.691 7.573 36.203 1.00 85.44 538 LEU A C 1
ATOM 4047 O O . LEU A 1 538 ? -9.893 8.670 36.720 1.00 85.44 538 LEU A O 1
ATOM 4051 N N . HIS A 1 539 ? -10.700 6.780 35.823 1.00 85.44 539 HIS A N 1
ATOM 4052 C CA . HIS A 1 539 ? -12.106 7.170 35.959 1.00 85.44 539 HIS A CA 1
ATOM 4053 C C . HIS A 1 539 ? -13.040 5.975 36.259 1.00 85.44 539 HIS A C 1
ATOM 4055 O O . HIS A 1 539 ? -13.726 5.486 35.353 1.00 85.44 539 HIS A O 1
ATOM 4061 N N . PRO A 1 540 ? -13.159 5.526 37.528 1.00 86.56 540 PRO A N 1
ATOM 4062 C CA . PRO A 1 540 ? -13.947 4.338 37.893 1.00 86.56 540 PRO A CA 1
ATOM 4063 C C . PRO A 1 540 ? -15.426 4.418 37.489 1.00 86.56 540 PRO A C 1
ATOM 4065 O O . PRO A 1 540 ? -16.030 3.421 37.096 1.00 86.56 540 PRO A O 1
ATOM 4068 N N . ARG A 1 541 ? -16.008 5.628 37.508 1.00 85.88 541 ARG A N 1
ATOM 4069 C CA . ARG A 1 541 ? -17.408 5.878 37.116 1.00 85.88 541 ARG A CA 1
ATOM 4070 C C . ARG A 1 541 ? -17.711 5.526 35.653 1.00 85.88 541 ARG A C 1
ATOM 4072 O O . ARG A 1 541 ? -18.876 5.324 35.320 1.00 85.88 541 ARG A O 1
ATOM 4079 N N . SER A 1 542 ? -16.698 5.367 34.795 1.00 86.88 542 SER A N 1
ATOM 4080 C CA . SER A 1 542 ? -16.887 4.910 33.409 1.00 86.88 542 SER A CA 1
ATOM 4081 C C . SER A 1 542 ? -17.504 3.506 33.312 1.00 86.88 542 SER A C 1
ATOM 4083 O O . SER A 1 542 ? -18.205 3.241 32.337 1.00 86.88 542 SER A O 1
ATOM 4085 N N . ALA A 1 543 ? -17.353 2.653 34.337 1.00 87.88 543 ALA A N 1
ATOM 4086 C CA . ALA A 1 543 ? -18.021 1.347 34.429 1.00 87.88 543 ALA A CA 1
ATOM 4087 C C . ALA A 1 543 ? -19.563 1.441 34.431 1.00 87.88 543 ALA A C 1
ATOM 4089 O O . ALA A 1 543 ? -20.241 0.505 34.014 1.00 87.88 543 ALA A O 1
ATOM 4090 N N . TYR A 1 544 ? -20.119 2.582 34.850 1.00 88.88 544 TYR A N 1
ATOM 4091 C CA . TYR A 1 544 ? -21.561 2.843 34.906 1.00 88.88 544 TYR A CA 1
ATOM 4092 C C . TYR A 1 544 ? -22.071 3.610 33.672 1.00 88.88 544 TYR A C 1
ATOM 4094 O O . TYR A 1 544 ? -23.265 3.893 33.565 1.00 88.88 544 TYR A O 1
ATOM 4102 N N . SER A 1 545 ? -21.190 3.959 32.726 1.00 87.38 545 SER A N 1
ATOM 4103 C CA . SER A 1 545 ? -21.588 4.668 31.511 1.00 87.38 545 SER A CA 1
ATOM 4104 C C . SER A 1 545 ? -22.270 3.720 30.529 1.00 87.38 545 SER A C 1
ATOM 4106 O O . SER A 1 545 ? -21.668 2.749 30.075 1.00 87.38 545 SER A O 1
ATOM 4108 N N . ARG A 1 546 ? -23.517 4.027 30.164 1.00 86.94 546 ARG A N 1
ATOM 4109 C CA . ARG A 1 546 ? -24.226 3.316 29.097 1.00 86.94 546 ARG A CA 1
ATOM 4110 C C . ARG A 1 546 ? -23.689 3.734 27.724 1.00 86.94 546 ARG A C 1
ATOM 4112 O O . ARG A 1 546 ? -23.481 4.923 27.470 1.00 86.94 546 ARG A O 1
ATOM 4119 N N . ASP A 1 547 ? -23.486 2.739 26.868 1.00 84.56 547 ASP A N 1
ATOM 4120 C CA . ASP A 1 547 ? -23.238 2.855 25.433 1.00 84.56 547 ASP A CA 1
ATOM 4121 C C . ASP A 1 547 ? -24.432 3.571 24.768 1.00 84.56 547 ASP A C 1
ATOM 4123 O O . ASP A 1 547 ? -25.572 3.150 24.995 1.00 84.56 547 ASP A O 1
ATOM 4127 N N . PRO A 1 548 ? -24.202 4.632 23.974 1.00 82.88 548 PRO A N 1
ATOM 4128 C CA . PRO A 1 548 ? -25.273 5.450 23.401 1.00 82.88 548 PRO A CA 1
ATOM 4129 C C . PRO A 1 548 ? -26.101 4.707 22.341 1.00 82.88 548 PRO A C 1
ATOM 4131 O O . PRO A 1 548 ? -27.279 5.004 22.175 1.00 82.88 548 PRO A O 1
ATOM 4134 N N . SER A 1 549 ? -25.517 3.717 21.655 1.00 81.25 549 SER A N 1
ATOM 4135 C CA . SER A 1 549 ? -26.177 2.966 20.576 1.00 81.25 549 SER A CA 1
ATOM 4136 C C . SER A 1 549 ? -27.047 1.808 21.078 1.00 81.25 549 SER A C 1
ATOM 4138 O O . SER A 1 549 ? -28.090 1.518 20.499 1.00 81.25 549 SER A O 1
ATOM 4140 N N . ASP A 1 550 ? -26.631 1.155 22.166 1.00 83.50 550 ASP A N 1
ATOM 4141 C CA . ASP A 1 550 ? -27.245 -0.084 22.668 1.00 83.50 550 ASP A CA 1
ATOM 4142 C C . ASP A 1 550 ? -27.893 0.065 24.063 1.00 83.50 550 ASP A C 1
ATOM 4144 O O . ASP A 1 550 ? -28.520 -0.874 24.558 1.00 83.50 550 ASP A O 1
ATOM 4148 N N . GLY A 1 551 ? -27.695 1.200 24.747 1.00 86.31 551 GLY A N 1
ATOM 4149 C CA . GLY A 1 551 ? -28.089 1.410 26.149 1.00 86.31 551 GLY A CA 1
ATOM 4150 C C . GLY A 1 551 ? -27.299 0.561 27.159 1.00 86.31 551 GLY A C 1
ATOM 4151 O O . GLY A 1 551 ? -27.681 0.460 28.328 1.00 86.31 551 GLY A O 1
ATOM 4152 N N . ARG A 1 552 ? -26.215 -0.084 26.714 1.00 90.00 552 ARG A N 1
ATOM 4153 C CA . ARG A 1 552 ? -25.493 -1.145 27.432 1.00 90.00 552 ARG A CA 1
ATOM 4154 C C . ARG A 1 552 ? -24.401 -0.631 28.353 1.00 90.00 552 ARG A C 1
ATOM 4156 O O . ARG A 1 552 ? -23.591 0.191 27.952 1.00 90.00 552 ARG A O 1
ATOM 4163 N N . TYR A 1 553 ? -24.297 -1.201 29.549 1.00 91.75 553 TYR A N 1
ATOM 4164 C CA . TYR A 1 553 ? -23.104 -1.035 30.382 1.00 91.75 553 TYR A CA 1
ATOM 4165 C C . TYR A 1 553 ? -21.893 -1.749 29.753 1.00 91.75 553 TYR A C 1
ATOM 4167 O O . TYR A 1 553 ? -22.086 -2.755 29.059 1.00 91.75 553 TYR A O 1
ATOM 4175 N N . PRO A 1 554 ? -20.641 -1.325 30.019 1.00 90.38 554 PRO A N 1
ATOM 4176 C CA . PRO A 1 554 ? -19.463 -1.921 29.392 1.00 90.38 554 PRO A CA 1
ATOM 4177 C C . PRO A 1 554 ? -19.301 -3.406 29.747 1.00 90.38 554 PRO A C 1
ATOM 4179 O O . PRO A 1 554 ? -18.852 -4.181 28.911 1.00 90.38 554 PRO A O 1
ATOM 4182 N N . LEU A 1 555 ? -19.759 -3.839 30.931 1.00 91.44 555 LEU A N 1
ATOM 4183 C CA . LEU A 1 555 ? -19.827 -5.258 31.304 1.00 91.44 555 LEU A CA 1
ATOM 4184 C C . LEU A 1 555 ? -20.694 -6.079 30.328 1.00 91.44 555 LEU A C 1
ATOM 4186 O O . LEU A 1 555 ? -20.288 -7.154 29.892 1.00 91.44 555 LEU A O 1
ATOM 4190 N N . HIS A 1 556 ? -21.854 -5.557 29.921 1.00 91.94 556 HIS A N 1
ATOM 4191 C CA . HIS A 1 556 ? -22.733 -6.225 28.955 1.00 91.94 556 HIS A CA 1
ATOM 4192 C C . HIS A 1 556 ? -22.119 -6.230 27.549 1.00 91.94 556 HIS A C 1
ATOM 4194 O O . HIS A 1 556 ? -22.235 -7.224 26.835 1.00 91.94 556 HIS A O 1
ATOM 4200 N N . VAL A 1 557 ? -21.408 -5.161 27.163 1.00 89.75 557 VAL A N 1
ATOM 4201 C CA . VAL A 1 557 ? -20.651 -5.108 25.897 1.00 89.75 557 VAL A CA 1
ATOM 4202 C C . VAL A 1 557 ? -19.505 -6.130 25.894 1.00 89.75 557 VAL A C 1
ATOM 4204 O O . VAL A 1 557 ? -19.323 -6.822 24.895 1.00 89.75 557 VAL A O 1
ATOM 4207 N N . ALA A 1 558 ? -18.780 -6.286 27.007 1.00 89.25 558 ALA A N 1
ATOM 4208 C CA . ALA A 1 558 ? -17.712 -7.275 27.168 1.00 89.25 558 ALA A CA 1
ATOM 4209 C C . ALA A 1 558 ? -18.234 -8.715 27.030 1.00 89.25 558 ALA A C 1
ATOM 4211 O O . ALA A 1 558 ? -17.741 -9.485 26.203 1.00 89.25 558 ALA A O 1
ATOM 4212 N N . LEU A 1 559 ? -19.281 -9.061 27.784 1.00 90.44 559 LEU A N 1
ATOM 4213 C CA . LEU A 1 559 ? -19.875 -10.401 27.771 1.00 90.44 559 LEU A CA 1
ATOM 4214 C C . LEU A 1 559 ? -20.530 -10.721 26.418 1.00 90.44 559 LEU A C 1
ATOM 4216 O O . LEU A 1 559 ? -20.337 -11.810 25.887 1.00 90.44 559 LEU A O 1
ATOM 4220 N N . HIS A 1 560 ? -21.191 -9.753 25.774 1.00 89.44 560 HIS A N 1
ATOM 4221 C CA . HIS A 1 560 ? -21.688 -9.889 24.397 1.00 89.44 560 HIS A CA 1
ATOM 4222 C C . HIS A 1 560 ? -20.565 -9.888 23.332 1.00 89.44 560 HIS A C 1
ATOM 4224 O O . HIS A 1 560 ? -20.757 -10.335 22.197 1.00 89.44 560 HIS A O 1
ATOM 4230 N N . GLY A 1 561 ? -19.367 -9.412 23.679 1.00 84.19 561 GLY A N 1
ATOM 4231 C CA . GLY A 1 561 ? -18.115 -9.652 22.953 1.00 84.19 561 GLY A CA 1
ATOM 4232 C C . GLY A 1 561 ? -17.606 -11.093 23.070 1.00 84.19 561 GLY A C 1
ATOM 4233 O O . GLY A 1 561 ? -16.713 -11.488 22.324 1.00 84.19 561 GLY A O 1
ATOM 4234 N N . GLY A 1 562 ? -18.177 -11.886 23.981 1.00 84.81 562 GLY A N 1
ATOM 4235 C CA . GLY A 1 562 ? -17.716 -13.226 24.326 1.00 84.81 562 GLY A CA 1
ATOM 4236 C C . GLY A 1 562 ? -16.481 -13.234 25.230 1.00 84.81 562 GLY A C 1
ATOM 4237 O O . GLY A 1 562 ? -15.811 -14.265 25.292 1.00 84.81 562 GLY A O 1
ATOM 4238 N N . MET A 1 563 ? -16.152 -12.111 25.890 1.00 83.06 563 MET A N 1
ATOM 4239 C CA . MET A 1 563 ? -14.991 -12.005 26.786 1.00 83.06 563 MET A CA 1
ATOM 4240 C C . MET A 1 563 ? -15.126 -12.885 28.026 1.00 83.06 563 MET A C 1
ATOM 4242 O O . MET A 1 563 ? -16.210 -12.998 28.594 1.00 83.06 563 MET A O 1
ATOM 4246 N N . THR A 1 564 ? -14.007 -13.429 28.500 1.00 84.19 564 THR A N 1
ATOM 4247 C CA . THR A 1 564 ? -13.966 -14.185 29.760 1.00 84.19 564 THR A CA 1
ATOM 4248 C C . THR A 1 564 ? -13.496 -13.353 30.943 1.00 84.19 564 THR A C 1
ATOM 4250 O O . THR A 1 564 ? -12.824 -12.330 30.803 1.00 84.19 564 THR A O 1
ATOM 4253 N N . TRP A 1 565 ? -13.756 -13.891 32.129 1.00 84.19 565 TRP A N 1
ATOM 4254 C CA . TRP A 1 565 ? -13.066 -13.570 33.371 1.00 84.19 565 TRP A CA 1
ATOM 4255 C C . TRP A 1 565 ? -11.534 -13.536 33.218 1.00 84.19 565 TRP A C 1
ATOM 4257 O O . TRP A 1 565 ? -10.873 -12.588 33.648 1.00 84.19 565 TRP A O 1
ATOM 4267 N N . HIS A 1 566 ? -10.976 -14.534 32.526 1.00 78.44 566 HIS A N 1
ATOM 4268 C CA . HIS A 1 566 ? -9.538 -14.706 32.305 1.00 78.44 566 HIS A CA 1
ATOM 4269 C C . HIS A 1 566 ? -8.926 -13.666 31.349 1.00 78.44 566 HIS A C 1
ATOM 4271 O O . HIS A 1 566 ? -7.744 -13.346 31.483 1.00 78.44 566 HIS A O 1
ATOM 4277 N N . ASP A 1 567 ? -9.727 -13.055 30.467 1.00 72.75 567 ASP A N 1
ATOM 4278 C CA . ASP A 1 567 ? -9.325 -11.896 29.644 1.00 72.75 567 ASP A CA 1
ATOM 4279 C C . ASP A 1 567 ? -9.069 -10.655 30.522 1.00 72.75 567 ASP A C 1
ATOM 4281 O O . ASP A 1 567 ? -8.565 -9.633 30.057 1.00 72.75 567 ASP A O 1
ATOM 4285 N N . GLY A 1 568 ? -9.442 -10.717 31.805 1.00 72.75 568 GLY A N 1
ATOM 4286 C CA . GLY A 1 568 ? -9.206 -9.707 32.824 1.00 72.75 568 GLY A CA 1
ATOM 4287 C C . GLY A 1 568 ? -10.164 -8.528 32.757 1.00 72.75 568 GLY A C 1
ATOM 4288 O O . GLY A 1 568 ? -10.661 -8.119 33.799 1.00 72.75 568 GLY A O 1
ATOM 4289 N N . ALA A 1 569 ? -10.475 -8.018 31.563 1.00 80.81 569 ALA A N 1
ATOM 4290 C CA . ALA A 1 569 ? -11.353 -6.860 31.381 1.00 80.81 569 ALA A CA 1
ATOM 4291 C C . ALA A 1 569 ? -12.721 -7.031 32.075 1.00 80.81 569 ALA A C 1
ATOM 4293 O O . ALA A 1 569 ? -13.178 -6.106 32.741 1.00 80.81 569 ALA A O 1
ATOM 4294 N N . VAL A 1 570 ? -13.329 -8.225 32.010 1.00 86.62 570 VAL A N 1
ATOM 4295 C CA . VAL A 1 570 ? -14.581 -8.548 32.727 1.00 86.62 570 VAL A CA 1
ATOM 4296 C C . VAL A 1 570 ? -14.401 -8.435 34.246 1.00 86.62 570 VAL A C 1
ATOM 4298 O O . VAL A 1 570 ? -15.222 -7.814 34.915 1.00 86.62 570 VAL A O 1
ATOM 4301 N N . ALA A 1 571 ? -13.308 -8.971 34.794 1.00 86.62 571 ALA A N 1
ATOM 4302 C CA . ALA A 1 571 ? -13.041 -8.954 36.231 1.00 86.62 571 ALA A CA 1
ATOM 4303 C C . ALA A 1 571 ? -12.682 -7.549 36.762 1.00 86.62 571 ALA A C 1
ATOM 4305 O O . ALA A 1 571 ? -13.057 -7.207 37.882 1.00 86.62 571 ALA A O 1
ATOM 4306 N N . GLU A 1 572 ? -11.996 -6.714 35.970 1.00 86.94 572 GLU A N 1
ATOM 4307 C CA . GLU A 1 572 ? -11.785 -5.296 36.308 1.00 86.94 572 GLU A CA 1
ATOM 4308 C C . GLU A 1 572 ? -13.116 -4.519 36.287 1.00 86.94 572 GLU A C 1
ATOM 4310 O O . GLU A 1 572 ? -13.401 -3.758 37.212 1.00 86.94 572 GLU A O 1
ATOM 4315 N N . LEU A 1 573 ? -13.965 -4.754 35.276 1.00 89.38 573 LEU A N 1
ATO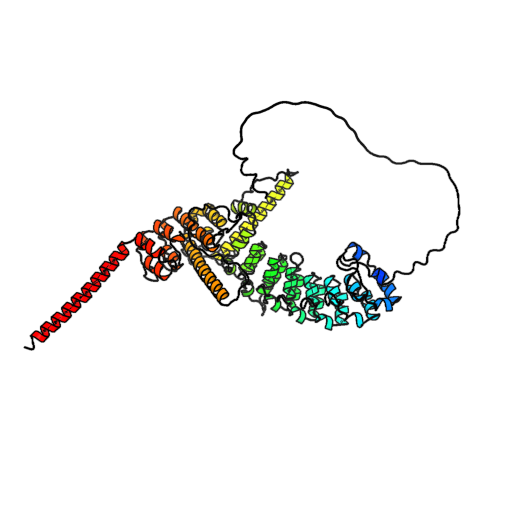M 4316 C CA . LEU A 1 573 ? -15.287 -4.128 35.155 1.00 89.38 573 LEU A CA 1
ATOM 4317 C C . LEU A 1 573 ? -16.219 -4.498 36.313 1.00 89.38 573 LEU A C 1
ATOM 4319 O O . LEU A 1 573 ? -16.872 -3.610 36.851 1.00 89.38 573 LEU A O 1
ATOM 4323 N N . VAL A 1 574 ? -16.252 -5.766 36.738 1.00 89.38 574 VAL A N 1
ATOM 4324 C CA . VAL A 1 574 ? -17.044 -6.191 37.907 1.00 89.38 574 VAL A CA 1
ATOM 4325 C C . VAL A 1 574 ? -16.495 -5.600 39.207 1.00 89.38 574 VAL A C 1
ATOM 4327 O O . VAL A 1 574 ? -17.279 -5.221 40.068 1.00 89.38 574 VAL A O 1
ATOM 4330 N N . ARG A 1 575 ? -15.173 -5.434 39.360 1.00 88.06 575 ARG A N 1
ATOM 4331 C CA . ARG A 1 575 ? -14.604 -4.780 40.555 1.00 88.06 575 ARG A CA 1
ATOM 4332 C C . ARG A 1 575 ? -14.877 -3.271 40.619 1.00 88.06 575 ARG A C 1
ATOM 4334 O O . ARG A 1 575 ? -15.001 -2.742 41.718 1.00 88.06 575 ARG A O 1
ATOM 4341 N N . ALA A 1 576 ? -14.992 -2.585 39.481 1.00 89.12 576 ALA A N 1
ATOM 4342 C CA . ALA A 1 576 ? -15.322 -1.155 39.433 1.00 89.12 576 ALA A CA 1
ATOM 4343 C C . ALA A 1 576 ? -16.838 -0.862 39.421 1.00 89.12 576 ALA A C 1
ATOM 4345 O O . ALA A 1 576 ? -17.275 0.167 39.937 1.00 89.12 576 ALA A O 1
ATOM 4346 N N . GLY A 1 577 ? -17.633 -1.759 38.831 1.00 87.88 577 GLY A N 1
ATOM 4347 C CA . GLY A 1 577 ? -19.087 -1.661 38.692 1.00 87.88 577 GLY A CA 1
ATOM 4348 C C . GLY A 1 577 ? -19.821 -2.919 39.166 1.00 87.88 577 GLY A C 1
ATOM 4349 O O . GLY A 1 577 ? -20.512 -3.531 38.352 1.00 87.88 577 GLY A O 1
ATOM 4350 N N . PRO A 1 578 ? -19.691 -3.333 40.442 1.00 87.12 578 PRO A N 1
ATOM 4351 C CA . PRO A 1 578 ? -20.226 -4.612 40.915 1.00 87.12 578 PRO A CA 1
ATOM 4352 C C . PRO A 1 578 ? -21.760 -4.659 40.847 1.00 87.12 578 PRO A C 1
ATOM 4354 O O . PRO A 1 578 ? -22.331 -5.662 40.425 1.00 87.12 578 PRO A O 1
ATOM 4357 N N . GLU A 1 579 ? -22.428 -3.533 41.116 1.00 85.56 579 GLU A N 1
ATOM 4358 C CA . GLU A 1 579 ? -23.883 -3.368 40.984 1.00 85.56 579 GLU A CA 1
ATOM 4359 C C . GLU A 1 579 ? -24.407 -3.715 39.580 1.00 85.56 579 GLU A C 1
ATOM 4361 O O . GLU A 1 579 ? -25.526 -4.200 39.442 1.00 85.56 579 GLU A O 1
ATOM 4366 N N . VAL A 1 580 ? -23.598 -3.527 38.529 1.00 87.38 580 VAL A N 1
ATOM 4367 C CA . VAL A 1 580 ? -24.004 -3.793 37.139 1.00 87.38 580 VAL A CA 1
ATOM 4368 C C . VAL A 1 580 ? -24.321 -5.279 36.917 1.00 87.38 580 VAL A C 1
ATOM 4370 O O . VAL A 1 580 ? -25.156 -5.596 36.076 1.00 87.38 580 VAL A O 1
ATOM 4373 N N . VAL A 1 581 ? -23.737 -6.196 37.702 1.00 86.44 581 VAL A N 1
ATOM 4374 C CA . VAL A 1 581 ? -23.996 -7.648 37.607 1.00 86.44 581 VAL A CA 1
ATOM 4375 C C . VAL A 1 581 ? -25.468 -7.997 37.886 1.00 86.44 581 VAL A C 1
ATOM 4377 O O . VAL A 1 581 ? -25.986 -8.968 37.328 1.00 86.44 581 VAL A O 1
ATOM 4380 N N . THR A 1 582 ? -26.159 -7.203 38.714 1.00 85.06 582 THR A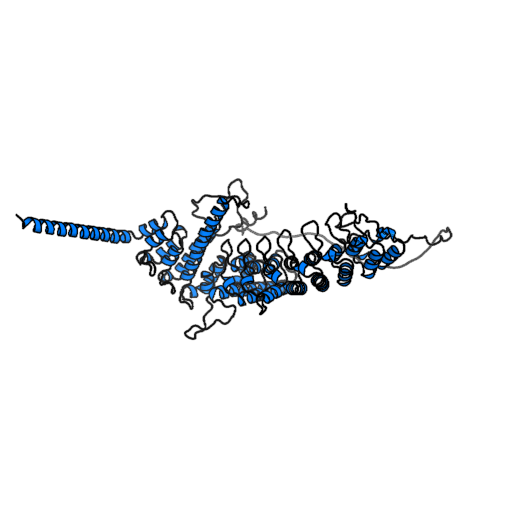 N 1
ATOM 4381 C CA . THR A 1 582 ? -27.573 -7.413 39.076 1.00 85.06 582 THR A CA 1
ATOM 4382 C C . THR A 1 582 ? -28.550 -6.676 38.151 1.00 85.06 582 THR A C 1
ATOM 4384 O O . THR A 1 582 ? -29.762 -6.876 38.247 1.00 85.06 582 THR A O 1
ATOM 4387 N N . VAL A 1 583 ? -28.051 -5.864 37.214 1.00 86.94 583 VAL A N 1
ATOM 4388 C CA . VAL A 1 583 ? -28.866 -5.144 36.228 1.00 86.94 583 VAL A CA 1
ATOM 4389 C C . VAL A 1 583 ? -29.072 -6.018 34.987 1.00 86.94 583 VAL A C 1
ATOM 4391 O O . VAL A 1 583 ? -28.138 -6.624 34.470 1.00 86.94 583 VAL A O 1
ATOM 4394 N N . ARG A 1 584 ? -30.303 -6.072 34.466 1.00 86.50 584 ARG A N 1
ATOM 4395 C CA . ARG A 1 584 ? -30.600 -6.759 33.196 1.00 86.50 584 ARG A CA 1
ATOM 4396 C C . ARG A 1 584 ? -30.133 -5.931 31.998 1.00 86.50 584 ARG A C 1
ATOM 4398 O O . ARG A 1 584 ? -30.287 -4.711 31.972 1.00 86.50 584 ARG A O 1
ATOM 4405 N N . ASP A 1 585 ? -29.626 -6.602 30.972 1.00 89.62 585 ASP A N 1
ATOM 4406 C CA . ASP A 1 585 ? -29.239 -5.999 29.701 1.00 89.62 585 ASP A CA 1
ATOM 4407 C C . ASP A 1 585 ? -30.407 -5.270 29.024 1.00 89.62 585 ASP A C 1
ATOM 4409 O O . ASP A 1 585 ? -31.504 -5.817 28.897 1.00 89.62 585 ASP A O 1
ATOM 4413 N N . ALA A 1 586 ? -30.165 -4.055 28.527 1.00 86.81 586 ALA A N 1
ATOM 4414 C CA . ALA A 1 586 ? -31.207 -3.219 27.931 1.00 86.81 586 ALA A CA 1
ATOM 4415 C C . ALA A 1 586 ? -31.853 -3.874 26.695 1.00 86.81 586 ALA A C 1
ATOM 4417 O O . ALA A 1 586 ? -33.067 -3.775 26.512 1.00 86.81 586 ALA A O 1
ATOM 4418 N N . ARG A 1 587 ? -31.051 -4.581 25.880 1.00 87.81 587 ARG A N 1
ATOM 4419 C CA . ARG A 1 587 ? -31.509 -5.250 24.651 1.00 87.81 587 ARG A CA 1
ATOM 4420 C C . ARG A 1 587 ? -31.988 -6.683 24.883 1.00 87.81 587 ARG A C 1
ATOM 4422 O O . ARG A 1 587 ? -33.090 -7.015 24.471 1.00 87.81 587 ARG A O 1
ATOM 4429 N N . THR A 1 588 ? -31.180 -7.536 25.515 1.00 88.12 588 THR A N 1
ATOM 4430 C CA . THR A 1 588 ? -31.501 -8.974 25.665 1.00 88.12 588 THR A CA 1
ATOM 4431 C C . THR A 1 588 ? -32.319 -9.310 26.909 1.00 88.12 588 THR A C 1
ATOM 4433 O O . THR A 1 588 ? -32.797 -10.433 27.019 1.00 88.12 588 THR A O 1
ATOM 4436 N N . ARG A 1 589 ? -32.477 -8.369 27.853 1.00 87.19 589 ARG A N 1
ATOM 4437 C CA . ARG A 1 589 ? -33.134 -8.559 29.163 1.00 87.19 589 ARG A CA 1
ATOM 4438 C C . ARG A 1 589 ? -32.524 -9.658 30.050 1.00 87.19 589 ARG A C 1
ATOM 4440 O O . ARG A 1 589 ? -33.076 -9.938 31.110 1.00 87.19 589 ARG A O 1
ATOM 4447 N N . MET A 1 590 ? -31.374 -10.204 29.659 1.00 87.19 590 MET A N 1
ATOM 4448 C CA . MET A 1 590 ? -30.582 -11.171 30.417 1.00 87.19 590 MET A CA 1
ATOM 4449 C C . MET A 1 590 ? -29.729 -10.491 31.495 1.00 87.19 590 MET A C 1
ATOM 4451 O O . MET A 1 590 ? -29.270 -9.365 31.307 1.00 87.19 590 MET A O 1
ATOM 4455 N N . TYR A 1 591 ? -29.469 -11.182 32.601 1.00 88.69 591 TYR A N 1
ATOM 4456 C CA . TYR A 1 591 ? -28.439 -10.810 33.578 1.00 88.69 591 TYR A CA 1
ATOM 4457 C C . TYR A 1 591 ? -27.029 -11.146 33.063 1.00 88.69 591 TYR A C 1
ATOM 4459 O O . TYR A 1 591 ? -26.860 -11.974 32.167 1.00 88.69 591 TYR A O 1
ATOM 4467 N N . ALA A 1 592 ? -25.989 -10.575 33.680 1.00 87.94 592 ALA A N 1
ATOM 4468 C CA . ALA A 1 592 ? -24.596 -10.813 33.287 1.00 87.94 592 ALA A CA 1
ATOM 4469 C C . ALA A 1 592 ? -24.208 -12.312 33.234 1.00 87.94 592 ALA A C 1
ATOM 4471 O O . ALA A 1 592 ? -23.551 -12.740 32.287 1.00 87.94 592 ALA A O 1
ATOM 4472 N N . HIS A 1 593 ? -24.653 -13.134 34.191 1.00 87.50 593 HIS A N 1
ATOM 4473 C CA . HIS A 1 593 ? -24.359 -14.577 34.206 1.00 87.50 593 HIS A CA 1
ATOM 4474 C C . HIS A 1 593 ? -25.058 -15.349 33.064 1.00 87.50 593 HIS A C 1
ATOM 4476 O O . HIS A 1 593 ? -24.485 -16.289 32.515 1.00 87.50 593 HIS A O 1
ATOM 4482 N N . GLU A 1 594 ? -26.253 -14.924 32.642 1.00 87.81 594 GLU A N 1
ATOM 4483 C CA . GLU A 1 594 ? -26.951 -15.480 31.471 1.00 87.81 594 GLU A CA 1
ATOM 4484 C C . GLU A 1 594 ? -26.275 -15.043 30.164 1.00 87.81 594 GLU A C 1
ATOM 4486 O O . GLU A 1 594 ? -26.061 -15.861 29.272 1.00 87.81 594 GLU A O 1
ATOM 4491 N N . MET A 1 595 ? -25.861 -13.772 30.067 1.00 88.81 595 MET A N 1
ATOM 4492 C CA . MET A 1 595 ? -25.066 -13.285 28.934 1.00 88.81 595 MET A CA 1
ATOM 4493 C C . MET A 1 595 ? -23.737 -14.036 28.810 1.00 88.81 595 MET A C 1
ATOM 4495 O O . MET A 1 595 ? -23.312 -14.332 27.692 1.00 88.81 595 MET A O 1
ATOM 4499 N N . ALA A 1 596 ? -23.097 -14.369 29.936 1.00 88.38 596 ALA A N 1
ATOM 4500 C CA . ALA A 1 596 ? -21.914 -15.215 29.955 1.00 88.38 596 ALA A CA 1
ATOM 4501 C C . ALA A 1 596 ? -22.228 -16.608 29.383 1.00 88.38 596 ALA A C 1
ATOM 4503 O O . ALA A 1 596 ? -21.599 -17.008 28.409 1.00 88.38 596 ALA A O 1
ATOM 4504 N N . ALA A 1 597 ? -23.256 -17.294 29.892 1.00 87.50 597 ALA A N 1
ATOM 4505 C CA . ALA A 1 597 ? -23.652 -18.617 29.401 1.00 87.50 597 ALA A CA 1
ATOM 4506 C C . ALA A 1 597 ? -24.056 -18.635 27.907 1.00 87.50 597 ALA A C 1
ATOM 4508 O O . ALA A 1 597 ? -23.828 -19.629 27.218 1.00 87.50 597 ALA A O 1
ATOM 4509 N N . ALA A 1 598 ? -24.637 -17.545 27.392 1.00 87.31 598 ALA A N 1
ATOM 4510 C CA . ALA A 1 598 ? -25.092 -17.442 26.004 1.00 87.31 598 ALA A CA 1
ATOM 4511 C C . ALA A 1 598 ? -23.984 -17.063 24.998 1.00 87.31 598 ALA A C 1
ATOM 4513 O O . ALA A 1 598 ? -23.973 -17.570 23.872 1.00 87.31 598 ALA A O 1
ATOM 4514 N N . TYR A 1 599 ? -23.073 -16.153 25.367 1.00 86.06 599 TYR A N 1
ATOM 4515 C CA . TYR A 1 599 ? -22.108 -15.546 24.434 1.00 86.06 599 TYR A CA 1
ATOM 4516 C C . TYR A 1 599 ? -20.642 -15.896 24.715 1.00 86.06 599 TYR A C 1
ATOM 4518 O O . TYR A 1 599 ? -19.834 -15.910 23.780 1.00 86.06 599 TYR A O 1
ATOM 4526 N N . VAL A 1 600 ? -20.276 -16.179 25.966 1.00 83.56 600 VAL A N 1
ATOM 4527 C CA . VAL A 1 600 ? -18.897 -16.500 26.354 1.00 83.56 600 VAL A CA 1
ATOM 4528 C C . VAL A 1 600 ? -18.656 -17.993 26.148 1.00 83.56 600 VAL A C 1
ATOM 4530 O O . VAL A 1 600 ? -19.496 -18.833 26.451 1.00 83.56 600 VAL A O 1
ATOM 4533 N N . ARG A 1 601 ? -17.496 -18.337 25.583 1.00 78.81 601 ARG A N 1
ATOM 4534 C CA . ARG A 1 601 ? -17.080 -19.731 25.370 1.00 78.81 601 ARG A CA 1
ATOM 4535 C C . ARG A 1 601 ? -15.795 -20.027 26.127 1.00 78.81 601 ARG A C 1
ATOM 4537 O O . ARG A 1 601 ? -14.718 -20.109 25.539 1.00 78.81 601 ARG A O 1
ATOM 4544 N N . ASP A 1 602 ? -15.946 -20.148 27.437 1.00 77.12 602 ASP A N 1
ATOM 4545 C CA . ASP A 1 602 ? -15.070 -20.922 28.314 1.00 77.12 602 ASP A CA 1
ATOM 4546 C C . ASP A 1 602 ? -15.833 -22.156 28.836 1.00 77.12 602 ASP A C 1
ATOM 4548 O O . ASP A 1 602 ? -16.849 -22.540 28.251 1.00 77.12 602 ASP A O 1
ATOM 4552 N N . ARG A 1 603 ? -15.337 -22.834 29.879 1.00 76.19 603 ARG A N 1
ATOM 4553 C CA . ARG A 1 603 ? -15.946 -24.080 30.386 1.00 76.19 603 ARG A CA 1
ATOM 4554 C C . ARG A 1 603 ? -17.060 -23.840 31.415 1.00 76.19 603 ARG A C 1
ATOM 4556 O O . ARG A 1 603 ? -17.399 -24.746 32.170 1.00 76.19 603 ARG A O 1
ATOM 4563 N N . GLY A 1 604 ? -17.633 -22.635 31.423 1.00 80.19 604 GLY A N 1
ATOM 4564 C CA . GLY A 1 604 ? -18.529 -22.139 32.467 1.00 80.19 604 GLY A CA 1
ATOM 4565 C C . GLY A 1 604 ? -17.809 -21.265 33.496 1.00 80.19 604 GLY A C 1
ATOM 4566 O O . GLY A 1 604 ? -18.463 -20.715 34.375 1.00 80.19 604 GLY A O 1
ATOM 4567 N N . ASP A 1 605 ? -16.491 -21.094 33.377 1.00 86.44 605 ASP A N 1
ATOM 4568 C CA . ASP A 1 605 ? -15.638 -20.412 34.355 1.00 86.44 605 ASP A CA 1
ATOM 4569 C C . ASP A 1 605 ? -16.114 -18.968 34.625 1.00 86.44 605 ASP A C 1
ATOM 4571 O O . ASP A 1 605 ? -16.304 -18.577 35.774 1.00 86.44 605 ASP A O 1
ATOM 4575 N N . THR A 1 606 ? -16.415 -18.194 33.573 1.00 86.31 606 THR A N 1
ATOM 4576 C CA . THR A 1 606 ? -16.963 -16.828 33.706 1.00 86.31 606 THR A CA 1
ATOM 4577 C C . THR A 1 606 ? -18.376 -16.816 34.297 1.00 86.31 606 THR A C 1
ATOM 4579 O O . THR A 1 606 ? -18.745 -15.857 34.970 1.00 86.31 606 THR A O 1
ATOM 4582 N N . VAL A 1 607 ? -19.174 -17.867 34.083 1.00 87.31 607 VAL A N 1
ATOM 4583 C CA . VAL A 1 607 ? -20.506 -17.990 34.699 1.00 87.31 607 VAL A CA 1
ATOM 4584 C C . VAL A 1 607 ? -20.354 -18.245 36.200 1.00 87.31 607 VAL A C 1
ATOM 4586 O O . VAL A 1 607 ? -20.972 -17.548 36.998 1.00 87.31 607 VAL A O 1
ATOM 4589 N N . LEU A 1 608 ? -19.489 -19.186 36.588 1.00 85.75 608 LEU A N 1
ATOM 4590 C CA . LEU A 1 608 ? -19.210 -19.525 37.985 1.00 85.75 608 LEU A CA 1
ATOM 4591 C C . LEU A 1 608 ? -18.655 -18.327 38.768 1.00 85.75 608 LEU A C 1
ATOM 4593 O O . LEU A 1 608 ? -19.104 -18.082 39.882 1.00 85.75 608 LEU A O 1
ATOM 4597 N N . GLU A 1 609 ? -17.752 -17.543 38.178 1.00 88.00 609 GLU A N 1
ATOM 4598 C CA . GLU A 1 609 ? -17.163 -16.361 38.827 1.00 88.00 609 GLU A CA 1
ATOM 4599 C C . GLU A 1 609 ? -18.130 -15.166 38.927 1.00 88.00 609 GLU A C 1
ATOM 4601 O O . GLU A 1 609 ? -18.088 -14.402 39.889 1.00 88.00 609 GLU A O 1
ATOM 4606 N N . LEU A 1 610 ? -19.069 -15.009 37.987 1.00 86.38 610 LEU A N 1
ATOM 4607 C CA . LEU A 1 610 ? -20.152 -14.026 38.137 1.00 86.38 610 LEU A CA 1
ATOM 4608 C C . LEU A 1 610 ? -21.161 -14.443 39.221 1.00 86.38 610 LEU A C 1
ATOM 4610 O O . LEU A 1 610 ? -21.726 -13.585 39.902 1.00 86.38 610 LEU A O 1
ATOM 4614 N N . LEU A 1 611 ? -21.380 -15.749 39.394 1.00 85.06 611 LEU A N 1
ATOM 4615 C CA . LEU A 1 611 ? -22.276 -16.307 40.409 1.00 85.06 611 LEU A CA 1
ATOM 4616 C C . LEU A 1 611 ? -21.640 -16.367 41.808 1.00 85.06 611 LEU A C 1
ATOM 4618 O O . LEU A 1 611 ? -22.361 -16.206 42.791 1.00 85.06 611 LEU A O 1
ATOM 4622 N N . SER A 1 612 ? -20.317 -16.540 41.916 1.00 84.56 612 SER A N 1
ATOM 4623 C CA . SER A 1 612 ? -19.591 -16.553 43.197 1.00 84.56 612 SER A CA 1
ATOM 4624 C C . SER A 1 612 ? -19.647 -15.192 43.902 1.00 84.56 612 SER A C 1
ATOM 4626 O O . SER A 1 612 ? -19.795 -15.132 45.122 1.00 84.56 612 SER A O 1
ATOM 4628 N N . ILE A 1 613 ? -19.604 -14.102 43.128 1.00 79.06 613 ILE A N 1
ATOM 4629 C CA . ILE A 1 613 ? -19.682 -12.720 43.625 1.00 79.06 613 ILE A CA 1
ATOM 4630 C C . ILE A 1 613 ? -21.131 -12.313 43.946 1.00 79.06 613 ILE A C 1
ATOM 4632 O O . ILE A 1 613 ? -21.353 -11.541 44.877 1.00 79.06 613 ILE A O 1
ATOM 4636 N N . TYR A 1 614 ? -22.125 -12.854 43.227 1.00 73.94 614 TYR A N 1
ATOM 4637 C CA . TYR A 1 614 ? -23.546 -12.528 43.427 1.00 73.94 614 TYR A CA 1
ATOM 4638 C C . TYR A 1 614 ? -24.480 -13.752 43.598 1.00 73.94 614 TYR A C 1
ATOM 4640 O O . TYR A 1 614 ? -25.427 -13.920 42.819 1.00 73.94 614 TYR A O 1
ATOM 4648 N N . PRO A 1 615 ? -24.331 -14.560 44.674 1.00 71.62 615 PRO A N 1
ATOM 4649 C CA . PRO A 1 615 ? -25.199 -15.719 44.930 1.00 71.62 615 PRO A CA 1
ATOM 4650 C C . PRO A 1 615 ? -26.685 -15.357 45.078 1.00 71.62 615 PRO A C 1
ATOM 4652 O O . PRO A 1 615 ? -27.569 -16.137 44.724 1.00 71.62 615 PRO A O 1
ATOM 4655 N N . HIS A 1 616 ? -26.983 -14.146 45.557 1.00 66.50 616 HIS A N 1
ATOM 4656 C CA . HIS A 1 616 ? -28.352 -13.659 45.760 1.00 66.50 616 HIS A CA 1
ATOM 4657 C C . HIS A 1 616 ? -29.182 -13.583 44.467 1.00 66.50 616 HIS A C 1
ATOM 4659 O O . HIS A 1 616 ? -30.403 -13.681 44.527 1.00 66.50 616 HIS A O 1
ATOM 4665 N N . VAL A 1 617 ? -28.549 -13.472 43.291 1.00 63.88 617 VAL A N 1
ATOM 4666 C CA . VAL A 1 617 ? -29.276 -13.455 42.007 1.00 63.88 617 VAL A CA 1
ATOM 4667 C C . VAL A 1 617 ? -29.790 -14.853 41.633 1.00 63.88 617 VAL A C 1
ATOM 4669 O O . VAL A 1 617 ? -30.842 -14.962 41.004 1.00 63.88 617 VAL A O 1
ATOM 4672 N N . LEU A 1 618 ? -29.114 -15.923 42.076 1.00 62.81 618 LEU A N 1
ATOM 4673 C CA . LEU A 1 618 ? -29.697 -17.270 42.059 1.00 62.81 618 LEU A CA 1
ATOM 4674 C C . LEU A 1 618 ? -30.804 -17.385 43.098 1.00 62.81 618 LEU A C 1
ATOM 4676 O O . LEU A 1 618 ? -31.862 -17.909 42.767 1.00 62.81 618 LEU A O 1
ATOM 4680 N N . LYS A 1 619 ? -30.582 -16.878 44.321 1.00 61.75 619 LYS A N 1
ATOM 4681 C CA . LYS A 1 619 ? -31.559 -17.018 45.405 1.00 61.75 619 LYS A CA 1
ATOM 4682 C C . LYS A 1 619 ? -32.917 -16.426 45.024 1.00 61.75 619 LYS A C 1
ATOM 4684 O O . LYS A 1 619 ? -33.872 -17.180 44.938 1.00 61.75 619 LYS A O 1
ATOM 4689 N N . ASN A 1 620 ? -32.981 -15.154 44.627 1.00 56.75 620 ASN A N 1
ATOM 4690 C CA . ASN A 1 620 ? -34.241 -14.514 44.225 1.00 56.75 620 ASN A CA 1
ATOM 4691 C C . ASN A 1 620 ? -34.955 -15.235 43.056 1.00 56.75 620 ASN A C 1
ATOM 4693 O O . ASN A 1 620 ? -36.150 -15.044 42.857 1.00 56.75 620 ASN A O 1
ATOM 4697 N N . ARG A 1 621 ? -34.235 -16.034 42.251 1.00 59.03 621 ARG A N 1
ATOM 4698 C CA . ARG A 1 621 ? -34.797 -16.823 41.143 1.00 59.03 621 ARG A CA 1
ATOM 4699 C C . ARG A 1 621 ? -35.221 -18.232 41.568 1.00 59.03 621 ARG A C 1
ATOM 4701 O O . ARG A 1 621 ? -36.145 -18.773 40.972 1.00 59.03 621 ARG A O 1
ATOM 4708 N N . LEU A 1 622 ? -34.560 -18.818 42.565 1.00 60.69 622 LEU A N 1
ATOM 4709 C CA . LEU A 1 622 ? -35.009 -20.032 43.247 1.00 60.69 622 LEU A CA 1
ATOM 4710 C C . LEU A 1 622 ? -36.276 -19.729 44.045 1.00 60.69 622 LEU A C 1
ATOM 4712 O O . LEU A 1 622 ? -37.277 -20.390 43.810 1.00 60.69 622 LEU A O 1
ATOM 4716 N N . ASP A 1 623 ? -36.257 -18.663 44.849 1.00 62.00 623 ASP A N 1
ATOM 4717 C CA . ASP A 1 623 ? -37.401 -18.150 45.606 1.00 62.00 623 ASP A CA 1
ATOM 4718 C C . ASP A 1 623 ? -38.615 -17.940 44.663 1.00 62.00 623 ASP A C 1
ATOM 4720 O O . ASP A 1 623 ? -39.678 -18.507 44.894 1.00 62.00 623 ASP A O 1
ATOM 4724 N N . LEU A 1 624 ? -38.436 -17.262 43.514 1.00 61.44 624 LEU A N 1
ATOM 4725 C CA . LEU A 1 624 ? -39.481 -17.115 42.480 1.00 61.44 624 LEU A CA 1
ATOM 4726 C C . LEU A 1 624 ? -39.953 -18.441 41.852 1.00 61.44 624 LEU A C 1
ATOM 4728 O O . LEU A 1 624 ? -41.124 -18.570 41.506 1.00 61.44 624 LEU A O 1
ATOM 4732 N N . MET A 1 625 ? -39.071 -19.427 41.654 1.00 61.44 625 MET A N 1
ATOM 4733 C CA . MET A 1 625 ? -39.479 -20.745 41.140 1.00 61.44 625 MET A CA 1
ATOM 4734 C C . MET A 1 625 ? -40.178 -21.597 42.204 1.00 61.44 625 MET A C 1
ATOM 4736 O O . MET A 1 625 ? -40.964 -22.473 41.849 1.00 61.44 625 MET A O 1
ATOM 4740 N N . GLU A 1 626 ? -39.913 -21.360 43.487 1.00 68.06 626 GLU A N 1
ATOM 4741 C CA . GLU A 1 626 ? -40.634 -21.969 44.603 1.00 68.06 626 GLU A CA 1
ATOM 4742 C C . GLU A 1 626 ? -42.008 -21.310 44.791 1.00 68.06 626 GLU A C 1
ATOM 4744 O O . GLU A 1 626 ? -42.988 -22.037 44.921 1.00 68.06 626 GLU A O 1
ATOM 4749 N N . GLU A 1 627 ? -42.124 -19.983 44.656 1.00 66.94 627 GLU A N 1
ATOM 4750 C CA . GLU A 1 627 ? -43.416 -19.279 44.573 1.00 66.94 627 GLU A CA 1
ATOM 4751 C C . GLU A 1 627 ? -44.253 -19.746 43.372 1.00 66.94 627 GLU A C 1
ATOM 4753 O O . GLU A 1 627 ? -45.431 -20.049 43.535 1.00 66.94 627 GLU A O 1
ATOM 4758 N N . MET A 1 628 ? -43.663 -19.875 42.175 1.00 64.31 628 MET A N 1
ATOM 4759 C CA . MET A 1 628 ? -44.380 -20.408 41.007 1.00 64.31 628 MET A CA 1
ATOM 4760 C C . MET A 1 628 ? -44.850 -21.850 41.235 1.00 64.31 628 MET A C 1
ATOM 4762 O O . MET A 1 628 ? -46.022 -22.142 41.033 1.00 64.31 628 MET A O 1
ATOM 4766 N N . ARG A 1 629 ? -43.975 -22.736 41.733 1.00 71.06 629 ARG A N 1
ATOM 4767 C CA . ARG A 1 629 ? -44.349 -24.120 42.081 1.00 71.06 629 ARG A CA 1
ATOM 4768 C C . ARG A 1 629 ? -45.388 -24.207 43.191 1.00 71.06 629 ARG A C 1
ATOM 4770 O O . ARG A 1 629 ? -46.106 -25.200 43.241 1.00 71.06 629 ARG A O 1
ATOM 4777 N N . LYS A 1 630 ? -45.436 -23.227 44.095 1.00 73.94 630 LYS A N 1
ATOM 4778 C CA . LYS A 1 630 ? -46.478 -23.140 45.112 1.00 73.94 630 LYS A CA 1
ATOM 4779 C C . LYS A 1 630 ? -47.796 -22.714 44.473 1.00 73.94 630 LYS A C 1
ATOM 4781 O O . LYS A 1 630 ? -48.752 -23.456 44.587 1.00 73.94 630 LYS A O 1
ATOM 4786 N N . ASN A 1 631 ? -47.823 -21.631 43.699 1.00 71.38 631 ASN A N 1
ATOM 4787 C CA . ASN A 1 631 ? -49.027 -21.190 42.985 1.00 71.38 631 ASN A CA 1
ATOM 4788 C C . ASN A 1 631 ? -49.581 -22.256 42.017 1.00 71.38 631 ASN A C 1
ATOM 4790 O O . ASN A 1 631 ? -50.789 -22.328 41.827 1.00 71.38 631 ASN A O 1
ATOM 4794 N N . ASP A 1 632 ? -48.723 -23.078 41.406 1.00 71.56 632 ASP A N 1
ATOM 4795 C CA . ASP A 1 632 ? -49.156 -24.198 40.560 1.00 71.56 632 ASP A CA 1
ATOM 4796 C C . ASP A 1 632 ? -49.731 -25.370 41.385 1.00 71.56 632 ASP A C 1
ATOM 4798 O O . ASP A 1 632 ? -50.619 -26.060 40.895 1.00 71.56 632 ASP A O 1
ATOM 4802 N N . ARG A 1 633 ? -49.279 -25.582 42.634 1.00 70.44 633 ARG A N 1
ATOM 4803 C CA . ARG A 1 633 ? -49.866 -26.566 43.568 1.00 70.44 633 ARG A CA 1
ATOM 4804 C C . ARG A 1 633 ? -51.167 -26.081 44.181 1.00 70.44 633 ARG A C 1
ATOM 4806 O O . ARG A 1 633 ? -52.153 -26.799 44.112 1.00 70.44 633 ARG A O 1
ATOM 4813 N N . ASP A 1 634 ? -51.151 -24.868 44.731 1.00 72.06 634 ASP A N 1
ATOM 4814 C CA . ASP A 1 634 ? -52.301 -24.216 45.353 1.00 72.06 634 ASP A CA 1
ATOM 4815 C C . ASP A 1 634 ? -53.492 -24.216 44.363 1.00 72.06 634 ASP A C 1
ATOM 4817 O O . ASP A 1 634 ? -54.615 -24.492 44.760 1.00 72.06 634 ASP A O 1
ATOM 4821 N N . LYS A 1 635 ? -53.240 -24.041 43.053 1.00 68.31 635 LYS A N 1
ATOM 4822 C CA . LYS A 1 635 ? -54.245 -24.232 41.989 1.00 68.31 635 LYS A CA 1
ATOM 4823 C C . LYS A 1 635 ? -54.724 -25.666 41.801 1.00 68.31 635 LYS A C 1
ATOM 4825 O O . LYS A 1 635 ? -55.917 -25.864 41.646 1.00 68.31 635 LYS A O 1
ATOM 4830 N N . THR A 1 636 ? -53.831 -26.658 41.756 1.00 64.38 636 THR A N 1
ATOM 4831 C CA . THR A 1 636 ? -54.265 -28.062 41.627 1.00 64.38 636 THR A CA 1
ATOM 4832 C C . THR A 1 636 ? -55.015 -28.553 42.864 1.00 64.38 636 THR A C 1
ATOM 4834 O O . THR A 1 636 ? -55.819 -29.468 42.751 1.00 64.38 636 THR A O 1
ATOM 4837 N N . GLU A 1 637 ? -54.775 -27.942 44.027 1.00 62.59 637 GLU A N 1
ATOM 4838 C CA . GLU A 1 637 ? -55.553 -28.158 45.248 1.00 62.59 637 GLU A CA 1
ATOM 4839 C C . GLU A 1 637 ? -56.919 -27.439 45.136 1.00 62.59 637 GLU A C 1
ATOM 4841 O O . GLU A 1 637 ? -57.943 -28.094 45.293 1.00 62.59 637 GLU A O 1
ATOM 4846 N N . GLU A 1 638 ? -56.978 -26.168 44.701 1.00 59.56 638 GLU A N 1
ATOM 4847 C CA . GLU A 1 638 ? -58.248 -25.465 44.403 1.00 59.56 638 GLU A CA 1
ATOM 4848 C C . GLU A 1 638 ? -59.098 -26.144 43.307 1.00 59.56 638 GLU A C 1
ATOM 4850 O O . GLU A 1 638 ? -60.326 -26.095 43.372 1.00 59.56 638 GLU A O 1
ATOM 4855 N N . GLU A 1 639 ? -58.487 -26.750 42.284 1.00 59.16 639 GLU A N 1
ATOM 4856 C CA . GLU A 1 639 ? -59.182 -27.505 41.229 1.00 59.16 639 GLU A CA 1
ATOM 4857 C C . GLU A 1 639 ? -59.721 -28.845 41.766 1.00 59.16 639 GLU A C 1
ATOM 4859 O O . GLU A 1 639 ? -60.871 -29.182 41.493 1.00 59.16 639 GLU A O 1
ATOM 4864 N N . HIS A 1 640 ? -58.951 -29.563 42.593 1.00 58.34 640 HIS A N 1
ATOM 4865 C CA . HIS A 1 640 ? -59.373 -30.837 43.191 1.00 58.34 640 HIS A CA 1
ATOM 4866 C C . HIS A 1 640 ? -60.475 -30.653 44.251 1.00 58.34 640 HIS A C 1
ATOM 4868 O O . HIS A 1 640 ? -61.433 -31.428 44.267 1.00 58.34 640 HIS A O 1
ATOM 4874 N N . ASP A 1 641 ? -60.396 -29.601 45.076 1.00 58.75 641 ASP A N 1
ATOM 4875 C CA . ASP A 1 641 ? -61.450 -29.224 46.030 1.00 58.75 641 ASP A CA 1
ATOM 4876 C C . ASP A 1 641 ? -62.762 -28.860 45.300 1.00 58.75 641 ASP A C 1
ATOM 4878 O O . ASP A 1 641 ? -63.852 -29.146 45.793 1.00 58.75 641 ASP A O 1
ATOM 4882 N N . GLN A 1 642 ? -62.684 -28.259 44.102 1.00 57.03 642 GLN A N 1
ATOM 4883 C CA . GLN A 1 642 ? -63.855 -27.928 43.271 1.00 57.03 642 GLN A CA 1
ATOM 4884 C C . GLN A 1 642 ? -64.470 -29.134 42.543 1.00 57.03 642 GLN A C 1
ATOM 4886 O O . GLN A 1 642 ? -65.656 -29.076 42.199 1.00 57.03 642 GLN A O 1
ATOM 4891 N N . GLU A 1 643 ? -63.703 -30.200 42.301 1.00 55.19 643 GLU A N 1
ATOM 4892 C CA . GLU A 1 643 ? -64.233 -31.487 41.833 1.00 55.19 643 GLU A CA 1
ATOM 4893 C C . GLU A 1 643 ? -64.896 -32.252 42.995 1.00 55.19 643 GLU A C 1
ATOM 4895 O O . GLU A 1 643 ? -66.047 -32.668 42.854 1.00 55.19 643 GLU A O 1
ATOM 4900 N N . GLU A 1 644 ? -64.278 -32.320 44.184 1.00 55.31 644 GLU A N 1
ATOM 4901 C CA . GLU A 1 644 ? -64.912 -32.940 45.366 1.00 55.31 644 GLU A CA 1
ATOM 4902 C C . GLU A 1 644 ? -66.177 -32.186 45.828 1.00 55.31 644 GLU A C 1
ATOM 4904 O O . GLU A 1 644 ? -67.167 -32.818 46.207 1.00 55.31 644 GLU A O 1
ATOM 4909 N N . GLU A 1 645 ? -66.225 -30.848 45.727 1.00 54.53 645 GLU A N 1
ATOM 4910 C CA . GLU A 1 645 ? -67.464 -30.095 45.979 1.00 54.53 645 GLU A CA 1
ATOM 4911 C C . GLU A 1 645 ? -68.546 -30.306 44.902 1.00 54.53 645 GLU A C 1
ATOM 4913 O O . GLU A 1 645 ? -69.697 -29.940 45.148 1.00 54.53 645 GLU A O 1
ATOM 4918 N N . GLN A 1 646 ? -68.239 -30.866 43.728 1.00 51.03 646 GLN A N 1
ATOM 4919 C CA . GLN A 1 646 ? -69.245 -31.217 42.716 1.00 51.03 646 GLN A CA 1
ATOM 4920 C C . GLN A 1 646 ? -69.749 -32.651 42.889 1.00 51.03 646 GLN A C 1
ATOM 4922 O O . GLN A 1 646 ? -70.963 -32.837 42.985 1.00 51.03 646 GLN A O 1
ATOM 4927 N N . ASP A 1 647 ? -68.852 -33.629 43.040 1.00 51.03 647 ASP A N 1
ATOM 4928 C CA . ASP A 1 647 ? -69.226 -35.027 43.310 1.00 51.03 647 ASP A CA 1
ATOM 4929 C C . ASP A 1 647 ? -70.034 -35.142 44.619 1.00 51.03 647 ASP A C 1
ATOM 4931 O O . ASP A 1 647 ? -71.072 -35.803 44.664 1.00 51.03 647 ASP A O 1
ATOM 4935 N N . GLY A 1 648 ? -69.658 -34.382 45.657 1.00 53.28 648 GLY A N 1
ATOM 4936 C CA . GLY A 1 648 ? -70.397 -34.269 46.923 1.00 53.28 648 GLY A CA 1
ATOM 4937 C C . GLY A 1 648 ? -71.782 -33.599 46.837 1.00 53.28 648 GLY A C 1
ATOM 4938 O O . GLY A 1 648 ? -72.359 -33.267 47.875 1.00 53.28 648 GLY A O 1
ATOM 4939 N N . LYS A 1 649 ? -72.309 -33.354 45.627 1.00 51.56 649 LYS A N 1
ATOM 4940 C CA . LYS A 1 649 ? -73.673 -32.863 45.367 1.00 51.56 649 LYS A CA 1
ATOM 4941 C C . LYS A 1 649 ? -74.494 -33.771 44.427 1.00 51.56 649 LYS A C 1
ATOM 4943 O O . LYS A 1 649 ? -75.627 -33.398 44.117 1.00 51.56 649 LYS A O 1
ATOM 4948 N N . GLU A 1 650 ? -73.975 -34.933 44.006 1.00 48.41 650 GLU A N 1
ATOM 4949 C CA . GLU A 1 650 ? -74.728 -35.951 43.236 1.00 48.41 650 GLU A CA 1
ATOM 4950 C C . GLU A 1 650 ? -75.047 -37.259 44.013 1.00 48.41 650 GLU A C 1
ATOM 4952 O O . GLU A 1 650 ? -75.687 -38.148 43.445 1.00 48.41 650 GLU A O 1
ATOM 4957 N N . GLU A 1 651 ? -74.701 -37.359 45.310 1.00 37.81 651 GLU A N 1
ATOM 4958 C CA . GLU A 1 651 ? -75.216 -38.385 46.259 1.00 37.81 651 GLU A CA 1
ATOM 4959 C C . GLU A 1 651 ? -76.419 -37.902 47.104 1.00 37.81 651 GLU A C 1
ATOM 4961 O O . GLU A 1 651 ? -77.353 -38.719 47.300 1.00 37.81 651 GLU A O 1
#

pLDDT: mean 71.91, std 20.28, range [23.52, 93.56]

Secondary structure (DSSP, 8-state):
--SSSSSSTTS-------------------------------------PPPPPP--PPPPHHHHT-S-TTSHHHHTT--HHHHHHHHHH-HHHHHS-B----SS-SS-SS-B-HHHHHHHHT--HHHHHHHHHH-GGGTT---TTT---HHHHHHHTT--HHHHHHHHHH-GGGGT---TTT---HHHHHHHTT--HHHHHHHHHH-THHHH---TT---HHHHHHTTGGG--HHHHHHHHHH-GGGGT---TTS--HHHHHHHHT--HHHHHHHHHHHHSSSTT--GGGGG---TTS--HHHHHHHTT--HHHHHHHHHH-GGGGT---TT---HHHHHHHTS-HHHHHHHHHSS------SS--SSHHHHHHHHHHHHHHHHHHHHHHHHHHHHHHHS---SSPPBPTTSPBPP--HHHHHHHTT--HHHHHHHHHH-GGGGGSB-TTS-BHHHHHHHHHHHHHHHHHHHHHHHHHHHHTT---S--------------SS-SS-----SS---PPPHHHHHHHHHHHHHHHHHHH-GGGGGPPPTTT---HHHHHHHTT--GGGSHHHHHHHH-GGGGGSPPTTT---HHHHHHHH--SSSHHHHHHHHH-HHHHHHHHHHHHHHHHHHHHHHHHHHHHHHHHHTT--

Organism: NCBI:txid265563

Sequence (651 aa):
HYHYRTRELTLTLCNILPMVIPSSDPIADAAQQQQPVAPPGSGSTSSGPPSQPDHVEPPSLHSLLSLDPSVPSQRSLYDDAAVQLAVRRDLESARIARRFPLHGRPKSRAPLSPLSMACCLGASVETVDAIYRAHPDAIGRVDARMGYTPLHWACRFKQSSAVLRHLAGEYPAALAEAGRYGCQTPLRVACLYGASPSSIAALASAYPDAARTRDRDGRTALHLACECGGSANADVVQVLIEACPEANWWADRRGRTPLHAAFEFGAPADVCGVLISTATGAGAAADPSLLGAPDHAGNTPLHKACGARASLEILRSMLEADPSLAARTNRAGEVPLCLLWEAMTEREMHAAIRGVPVGDFRGEDPTTEDEVRRETEEFRREASALRARIRLLLRASHHGTVSDTLPLTDEGVERKFRMLHAACGVRCPRLLLDLVLERHRGEAAERDEEGNTALGLAVKSMGRLRRDVAIASRHQQEDRLRGRSASFSSCSTLSSISSCRSSTLATAVKSKGKVLIPDEATSRMLYAKNVASSLLSLHPRSAYSRDPSDGRYPLHVALHGGMTWHDGAVAELVRAGPEVVTVRDARTRMYAHEMAAAYVRDRGDTVLELLSIYPHVLKNRLDLMEEMRKNDRDKTEEEHDQEEEQDGKEE

Foldseek 3Di:
DPPPPPPPPPPDDDDDDDDDDDDDDDDDDDDDDDDDDDDDDDDDDDDDDDDDPDPPPQDALCRLLQFELVDVVSLVSRDQVSNLVNCVVDLVSQVDFAFHDYDNRNTDPWTAGSLLSCLSSAHDLSSNVSSCVSPVVLQCDATPPWRAGSLLNNLQNQYDLSNNLSSCVSPVVQQQDATPVWRCRSLLSNLLNLHDLSNNLSSCVSPLCQQVDATPFRQGSLLSLLLVACSRDLSNNVSSCVSPVVLQQGATNQQDGSLLSNLVRHPDQSNNVSSLCSQQDPDPSHDLCQQVRATNQGQGSLLSCLLSVHAPVSNLSNLVSPLQLLQGATLLGAGSQASNVVSDDPQLVCCLQPVDHPDDDPPPPDPDPVVVVVVRVVSSVSSVRSVLSNLQSLCSNPQVDNDPFGDAAPVRHGFDDQSLLSPLLHLHDLSVNVSSCVVRLVQLADAGSLRAHSLLSNLLNLLQLVVSVVVSVVVVVVCVVVVVDPDDDDDDDDDDDDDDDDDDPPDDDPDDDDDDNPDVSVVSLCSSQVSLLSSCVSPLCLQVRADSPQRFGSLLSNLQSQHAVVSNNNVSSCVSCVVQQLAAGPPPRDGSLVSNVPRHDDPSRRNVVSCVSPVVSVVVVVVVVVVVVVVVVVVVVVVVVVVVVVVVPPD

Radius of gyration: 38.31 Å; chains: 1; bounding box: 153×62×92 Å

InterPro domains:
  IPR002110 Ankyrin repeat [PF12796] (189-276)
  IPR002110 Ankyrin repeat [PS50088] (217-242)
  IPR002110 Ankyrin repeat [SM00248] (146-177)
  IPR002110 Ankyrin repeat [SM00248] (217-249)
  IPR002110 Ankyrin repeat [SM00248] (254-284)
  IPR002110 Ankyrin repeat [SM00248] (297-327)
  IPR002110 Ankyrin repeat [SM00248] (550-583)
  IPR002110 Ankyrin repeat [SM00248] (603-637)
  IPR036770 Ankyrin repeat-containing domain superfamily [G3DSA:1.25.40.20] (102-280)
  IPR036770 Ankyrin repeat-containing domain superfamily [G3DSA:1.25.40.20] (289-617)
  IPR036770 Ankyrin repeat-containing domain superfamily [SSF48403] (97-330)